Protein AF-0000000066500249 (afdb_homodimer)

Solvent-accessible surface area (backbone atoms only — not comparable to full-atom values): 38571 Å² total; per-residue (Å²): 124,66,64,60,49,50,54,49,50,52,51,33,57,57,61,46,38,62,65,60,53,51,55,51,66,64,20,51,61,60,48,46,35,54,48,48,37,44,56,66,21,20,79,76,29,44,71,27,38,34,38,24,49,62,28,50,68,30,63,66,47,49,48,42,46,74,34,36,26,54,32,29,40,30,29,12,60,25,70,30,30,58,57,17,44,50,35,34,48,71,60,70,38,54,88,36,39,46,69,39,77,37,45,73,90,69,63,76,72,82,64,81,60,76,54,32,45,32,42,37,48,83,45,71,31,49,63,43,59,33,56,46,44,55,54,54,52,49,50,47,43,75,66,27,46,38,97,86,37,44,43,40,54,30,31,36,38,32,34,41,26,43,21,39,48,60,70,58,42,46,66,60,31,54,45,27,54,52,54,96,85,37,57,38,48,83,50,25,61,60,43,59,69,66,50,64,83,66,34,72,45,80,47,51,54,85,28,48,68,48,81,66,40,82,67,46,77,46,46,65,88,71,64,52,67,73,61,60,43,56,40,75,40,70,78,43,73,44,73,34,55,66,87,51,81,75,57,54,31,33,26,37,37,27,23,35,34,38,32,28,66,47,91,73,47,73,35,70,40,61,33,46,55,61,46,73,75,44,93,54,32,21,32,26,47,69,45,98,60,69,42,77,62,54,55,64,39,72,47,49,31,30,44,34,41,29,41,34,91,83,44,61,44,37,65,46,79,45,80,44,60,73,54,79,68,57,62,58,42,75,71,50,86,79,84,72,84,80,76,75,77,62,96,79,52,82,44,73,58,40,47,57,46,54,66,66,71,104,122,68,63,57,48,51,52,48,49,52,51,35,57,58,62,46,38,62,66,61,53,51,54,52,68,65,20,51,61,60,48,46,35,54,49,49,38,45,57,67,20,20,78,75,28,45,71,25,36,34,38,23,48,60,28,50,68,30,64,67,47,49,48,42,46,73,33,36,27,54,32,30,40,30,29,12,59,27,70,30,28,58,57,16,44,51,36,36,48,72,60,70,38,53,88,35,41,46,69,40,76,38,44,74,89,68,62,78,73,81,64,82,61,75,56,31,45,32,42,37,46,83,46,72,31,50,64,44,60,34,57,46,44,55,54,54,51,50,51,48,43,75,65,28,46,39,96,86,37,46,45,40,55,30,31,36,38,34,35,40,26,43,21,37,48,60,69,56,42,44,66,61,30,54,44,28,55,52,52,94,85,38,57,38,48,84,51,24,61,61,43,60,69,65,50,65,83,65,34,72,44,80,49,51,52,86,30,47,68,50,83,67,42,80,68,46,78,45,47,66,88,68,65,51,68,73,60,61,43,56,40,74,40,69,79,44,74,44,72,35,56,67,89,50,81,74,58,55,29,32,27,37,38,25,23,36,36,36,32,27,66,45,90,71,48,73,36,70,40,61,34,45,57,61,46,72,75,44,91,54,31,21,33,25,48,70,46,97,60,69,42,75,64,55,57,64,42,72,47,48,31,30,44,35,41,30,40,34,90,83,44,61,43,38,66,45,78,46,80,41,61,72,53,78,68,57,64,57,42,76,70,51,87,78,83,73,83,81,76,76,77,62,95,79,50,82,44,72,58,41,48,58,46,54,68,66,72,102

Radius of gyration: 31.21 Å; Cα contacts (8 Å, |Δi|>4): 1366; chains: 2; bounding box: 92×85×64 Å

Structure (mmCIF, N/CA/C/O backbone):
data_AF-0000000066500249-model_v1
#
loop_
_entity.id
_entity.type
_entity.pdbx_description
1 polymer 'type I protein arginine methyltransferase'
#
loop_
_atom_site.group_PDB
_atom_site.id
_atom_site.type_symbol
_atom_site.label_atom_id
_atom_site.label_alt_id
_atom_site.label_comp_id
_atom_site.label_asym_id
_atom_site.label_entity_id
_atom_site.label_seq_id
_atom_site.pdbx_PDB_ins_code
_atom_site.Cartn_x
_atom_site.Cartn_y
_atom_site.Cartn_z
_atom_site.occupancy
_atom_site.B_iso_or_equiv
_atom_site.auth_seq_id
_atom_site.auth_comp_id
_atom_site.auth_asym_id
_atom_site.auth_atom_id
_atom_site.pdbx_PDB_model_num
ATOM 1 N N . MET A 1 1 ? -0.968 4.965 33.781 1 34.47 1 MET A N 1
ATOM 2 C CA . MET A 1 1 ? 0.093 5.945 33.594 1 34.47 1 MET A CA 1
ATOM 3 C C . MET A 1 1 ? 1.064 5.488 32.5 1 34.47 1 MET A C 1
ATOM 5 O O . MET A 1 1 ? 1.528 6.301 31.703 1 34.47 1 MET A O 1
ATOM 9 N N . GLU A 1 2 ? 1.358 4.004 32.438 1 48.28 2 GLU A N 1
ATOM 10 C CA . GLU A 1 2 ? 2.396 3.26 31.734 1 48.28 2 GLU A CA 1
ATOM 11 C C . GLU A 1 2 ? 1.996 2.992 30.281 1 48.28 2 GLU A C 1
ATOM 13 O O . GLU A 1 2 ? 2.826 3.09 29.375 1 48.28 2 GLU A O 1
ATOM 18 N N . LEU A 1 3 ? 0.696 2.729 30.125 1 44.94 3 LEU A N 1
ATOM 19 C CA . LEU A 1 3 ? 0.275 2.33 28.781 1 44.94 3 LEU A CA 1
ATOM 20 C C . LEU A 1 3 ? 0.263 3.527 27.844 1 44.94 3 LEU A C 1
ATOM 22 O O . LEU A 1 3 ? 0.673 3.414 26.688 1 44.94 3 LEU A O 1
ATOM 26 N N . ASN A 1 4 ? -0.21 4.711 28.312 1 48.56 4 ASN A N 1
ATOM 27 C CA . ASN A 1 4 ? -0.227 5.93 27.516 1 48.56 4 ASN A CA 1
ATOM 28 C C . ASN A 1 4 ? 1.175 6.316 27.047 1 48.56 4 ASN A C 1
ATOM 30 O O . ASN A 1 4 ? 1.351 6.812 25.938 1 48.56 4 ASN A O 1
ATOM 34 N N . ASN A 1 5 ? 2.07 5.949 27.875 1 57.69 5 ASN A N 1
ATOM 35 C CA . ASN A 1 5 ? 3.453 6.254 27.516 1 57.69 5 ASN A CA 1
ATOM 36 C C . ASN A 1 5 ? 3.951 5.355 26.391 1 57.69 5 ASN A C 1
ATOM 38 O O . ASN A 1 5 ? 4.656 5.812 25.484 1 57.69 5 ASN A O 1
ATOM 42 N N . ILE A 1 6 ? 3.422 4.145 26.469 1 57.5 6 ILE A N 1
ATOM 43 C CA . ILE A 1 6 ? 3.855 3.195 25.453 1 57.5 6 ILE A CA 1
ATOM 44 C C . ILE A 1 6 ? 3.264 3.584 24.094 1 57.5 6 ILE A C 1
ATOM 46 O O . ILE A 1 6 ? 3.965 3.584 23.078 1 57.5 6 ILE A O 1
ATOM 50 N N . VAL A 1 7 ? 2.066 4.047 24.141 1 62.12 7 VAL A N 1
ATOM 51 C CA . VAL A 1 7 ? 1.384 4.453 22.922 1 62.12 7 VAL A CA 1
ATOM 52 C C . VAL A 1 7 ? 2.049 5.703 22.344 1 62.12 7 VAL A C 1
ATOM 54 O O . VAL A 1 7 ? 2.268 5.797 21.141 1 62.12 7 VAL A O 1
ATOM 57 N N . ASP A 1 8 ? 2.359 6.465 23.203 1 70.12 8 ASP A N 1
ATOM 58 C CA . ASP A 1 8 ? 3 7.703 22.781 1 70.12 8 ASP A CA 1
ATOM 59 C C . ASP A 1 8 ? 4.398 7.438 22.219 1 70.12 8 ASP A C 1
ATOM 61 O O . ASP A 1 8 ? 4.797 8.031 21.219 1 70.12 8 ASP A O 1
ATOM 65 N N . ASP A 1 9 ? 5.051 6.523 22.859 1 66 9 ASP A N 1
ATOM 66 C CA . ASP A 1 9 ? 6.395 6.188 22.391 1 66 9 ASP A CA 1
ATOM 67 C C . ASP A 1 9 ? 6.352 5.566 21 1 66 9 ASP A C 1
ATOM 69 O O . ASP A 1 9 ? 7.168 5.902 20.141 1 66 9 ASP A O 1
ATOM 73 N N . GLU A 1 10 ? 5.371 4.746 20.828 1 66.62 10 GLU A N 1
ATOM 74 C CA . GLU A 1 10 ? 5.227 4.105 19.516 1 66.62 10 GLU A CA 1
ATOM 75 C C . GLU A 1 10 ? 4.828 5.117 18.453 1 66.62 10 GLU A C 1
ATOM 77 O O . GLU A 1 10 ? 5.273 5.027 17.312 1 66.62 10 GLU A O 1
ATOM 82 N N . TYR A 1 11 ? 4.074 6.047 18.922 1 71.19 11 TYR A N 1
ATOM 83 C CA . TYR A 1 11 ? 3.658 7.129 18.047 1 71.19 11 TYR A CA 1
ATOM 84 C C . TYR A 1 11 ? 4.859 7.934 17.562 1 71.19 11 TYR A C 1
ATOM 86 O O . TYR A 1 11 ? 5.055 8.109 16.359 1 71.19 11 TYR A O 1
ATOM 94 N N . PHE A 1 12 ? 5.66 8.242 18.391 1 74.69 12 PHE A N 1
ATOM 95 C CA . PHE A 1 12 ? 6.801 9.078 18.016 1 74.69 12 PHE A CA 1
ATOM 96 C C . PHE A 1 12 ? 7.844 8.258 17.266 1 74.69 12 PHE A C 1
ATOM 98 O O . PHE A 1 12 ? 8.5 8.773 16.344 1 74.69 12 PHE A O 1
ATOM 105 N N . LYS A 1 13 ? 7.973 7 17.547 1 71.44 13 LYS A N 1
ATOM 106 C CA . LYS A 1 13 ? 8.875 6.121 16.812 1 71.44 13 LYS A CA 1
ATOM 107 C C . LYS A 1 13 ? 8.438 5.996 15.352 1 71.44 13 LYS A C 1
ATOM 109 O O . LYS A 1 13 ? 9.273 5.969 14.453 1 71.44 13 LYS A O 1
ATOM 114 N N . SER A 1 14 ? 7.168 6.094 15.172 1 73.5 14 SER A N 1
ATOM 115 C CA . SER A 1 14 ? 6.645 5.926 13.82 1 73.5 14 SER A CA 1
ATOM 116 C C . SER A 1 14 ? 6.973 7.133 12.945 1 73.5 14 SER A C 1
ATOM 118 O O . SER A 1 14 ? 7.113 7.008 11.727 1 73.5 14 SER A O 1
ATOM 120 N N . TYR A 1 15 ? 7.172 8.18 13.555 1 78.25 15 TYR A N 1
ATOM 121 C CA . TYR A 1 15 ? 7.406 9.391 12.781 1 78.25 15 TYR A CA 1
ATOM 122 C C . TYR A 1 15 ? 8.891 9.57 12.484 1 78.25 15 TYR A C 1
ATOM 124 O O . TYR A 1 15 ? 9.281 10.5 11.773 1 78.25 15 TYR A O 1
ATOM 132 N N . PHE A 1 16 ? 9.672 8.648 12.961 1 82 16 PHE A N 1
ATOM 133 C CA . PHE A 1 16 ? 11.055 8.633 12.516 1 82 16 PHE A CA 1
ATOM 134 C C . PHE A 1 16 ? 11.18 7.965 11.156 1 82 16 PHE A C 1
ATOM 136 O O . PHE A 1 16 ? 12.211 8.094 10.484 1 82 16 PHE A O 1
ATOM 143 N N . ASN A 1 17 ? 10.109 7.492 10.633 1 85.94 17 ASN A N 1
ATOM 144 C CA . ASN A 1 17 ? 10.086 6.875 9.312 1 85.94 17 ASN A CA 1
ATOM 145 C C . ASN A 1 17 ? 10.172 7.926 8.203 1 85.94 17 ASN A C 1
ATOM 147 O O . ASN A 1 17 ? 9.234 8.703 8.008 1 85.94 17 ASN A O 1
ATOM 151 N N . LEU A 1 18 ? 11.234 7.934 7.453 1 91.31 18 LEU A N 1
ATOM 152 C CA . LEU A 1 18 ? 11.492 8.938 6.43 1 91.31 18 LEU A CA 1
ATOM 153 C C . LEU A 1 18 ? 10.414 8.898 5.348 1 91.31 18 LEU A C 1
ATOM 155 O O . LEU A 1 18 ? 10.078 9.93 4.766 1 91.31 18 LEU A O 1
ATOM 159 N N . ASN A 1 19 ? 9.852 7.711 5.141 1 89 19 ASN A N 1
ATOM 160 C CA . ASN A 1 19 ? 8.812 7.562 4.129 1 89 19 ASN A CA 1
ATOM 161 C C . ASN A 1 19 ? 7.582 8.398 4.465 1 89 19 ASN A C 1
ATOM 163 O O . ASN A 1 19 ? 6.93 8.938 3.572 1 89 19 ASN A O 1
ATOM 167 N N . VAL A 1 20 ? 7.289 8.5 5.723 1 90.94 20 VAL A N 1
ATOM 168 C CA . VAL A 1 20 ? 6.148 9.289 6.16 1 90.94 20 VAL A CA 1
ATOM 169 C C . VAL A 1 20 ? 6.383 10.766 5.824 1 90.94 20 VAL A C 1
ATOM 171 O O . VAL A 1 20 ? 5.492 11.438 5.305 1 90.94 20 VAL A O 1
ATOM 174 N N . HIS A 1 21 ? 7.539 11.25 6.047 1 94.31 21 HIS A N 1
ATOM 175 C CA . HIS A 1 21 ? 7.879 12.641 5.773 1 94.31 21 HIS A CA 1
ATOM 176 C C . HIS A 1 21 ? 7.938 12.906 4.273 1 94.31 21 HIS A C 1
ATOM 178 O O . HIS A 1 21 ? 7.547 13.984 3.812 1 94.31 21 HIS A O 1
ATOM 184 N N . GLU A 1 22 ? 8.461 11.938 3.541 1 95.12 22 GLU A N 1
ATOM 185 C CA . GLU A 1 22 ? 8.461 12.055 2.086 1 95.12 22 GLU A CA 1
ATOM 186 C C . GLU A 1 22 ? 7.051 12.234 1.542 1 95.12 22 GLU A C 1
ATOM 188 O O . GLU A 1 22 ? 6.805 13.125 0.721 1 95.12 22 GLU A O 1
ATOM 193 N N . VAL A 1 23 ? 6.137 11.438 2.037 1 93.94 23 VAL A N 1
ATOM 194 C CA . VAL A 1 23 ? 4.742 11.5 1.606 1 93.94 23 VAL A CA 1
ATOM 195 C C . VAL A 1 23 ? 4.172 12.883 1.918 1 93.94 23 VAL A C 1
ATOM 197 O O . VAL A 1 23 ? 3.531 13.508 1.065 1 93.94 23 VAL A O 1
ATOM 200 N N . MET A 1 24 ? 4.473 13.375 3.043 1 95.75 24 MET A N 1
ATOM 201 C CA . MET A 1 24 ? 3.92 14.664 3.465 1 95.75 24 MET A CA 1
ATOM 202 C C . MET A 1 24 ? 4.539 15.805 2.674 1 95.75 24 MET A C 1
ATOM 204 O O . MET A 1 24 ? 3.836 16.734 2.252 1 95.75 24 MET A O 1
ATOM 208 N N . LEU A 1 25 ? 5.82 15.789 2.463 1 97.62 25 LEU A N 1
ATOM 209 C CA . LEU A 1 25 ? 6.52 16.859 1.754 1 97.62 25 LEU A CA 1
ATOM 210 C C . LEU A 1 25 ? 6.121 16.875 0.282 1 97.62 25 LEU A C 1
ATOM 212 O O . LEU A 1 25 ? 6.098 17.938 -0.341 1 97.62 25 LEU A O 1
ATOM 216 N N . LYS A 1 26 ? 5.727 15.719 -0.258 1 97.12 26 LYS A N 1
ATOM 217 C CA . LYS A 1 26 ? 5.332 15.641 -1.662 1 97.12 26 LYS A CA 1
ATOM 218 C C . LYS A 1 26 ? 3.863 16.016 -1.844 1 97.12 26 LYS A C 1
ATOM 220 O O . LYS A 1 26 ? 3.404 16.219 -2.969 1 97.12 26 LYS A O 1
ATOM 225 N N . ASP A 1 27 ? 3.135 16.078 -0.753 1 97.75 27 ASP A N 1
ATOM 226 C CA . ASP A 1 27 ? 1.762 16.578 -0.777 1 97.75 27 ASP A CA 1
ATOM 227 C C . ASP A 1 27 ? 1.727 18.078 -1.034 1 97.75 27 ASP A C 1
ATOM 229 O O . ASP A 1 27 ? 1.667 18.875 -0.093 1 97.75 27 ASP A O 1
ATOM 233 N N . LYS A 1 28 ? 1.653 18.422 -2.305 1 97.94 28 LYS A N 1
ATOM 234 C CA . LYS A 1 28 ? 1.829 19.812 -2.721 1 97.94 28 LYS A CA 1
ATOM 235 C C . LYS A 1 28 ? 0.701 20.688 -2.188 1 97.94 28 LYS A C 1
ATOM 237 O O . LYS A 1 28 ? 0.951 21.766 -1.659 1 97.94 28 LYS A O 1
ATOM 242 N N . PRO A 1 29 ? -0.551 20.25 -2.309 1 98.38 29 PRO A N 1
ATOM 243 C CA . PRO A 1 29 ? -1.604 21.109 -1.763 1 98.38 29 PRO A CA 1
ATOM 244 C C . PRO A 1 29 ? -1.379 21.453 -0.292 1 98.38 29 PRO A C 1
ATOM 246 O O . PRO A 1 29 ? -1.58 22.609 0.114 1 98.38 29 PRO A O 1
ATOM 249 N N . ARG A 1 30 ? -0.956 20.5 0.446 1 98.25 30 ARG A N 1
ATOM 250 C CA . ARG A 1 30 ? -0.699 20.703 1.869 1 98.25 30 ARG A CA 1
ATOM 251 C C . ARG A 1 30 ? 0.463 21.672 2.088 1 98.25 30 ARG A C 1
ATOM 253 O O . ARG A 1 30 ? 0.306 22.703 2.746 1 98.25 30 ARG A O 1
ATOM 260 N N . THR A 1 31 ? 1.632 21.359 1.546 1 98.5 31 THR A N 1
ATOM 261 C CA . THR A 1 31 ? 2.855 22.094 1.845 1 98.5 31 THR A CA 1
ATOM 262 C C . THR A 1 31 ? 2.793 23.5 1.274 1 98.5 31 THR A C 1
ATOM 264 O O . THR A 1 31 ? 3.211 24.453 1.929 1 98.5 31 THR A O 1
ATOM 267 N N . LEU A 1 32 ? 2.188 23.625 0.144 1 98.62 32 LEU A N 1
ATOM 268 C CA . LEU A 1 32 ? 2.1 24.938 -0.484 1 98.62 32 LEU A CA 1
ATOM 269 C C . LEU A 1 32 ? 1.096 25.828 0.248 1 98.62 32 LEU A C 1
ATOM 271 O O . LEU A 1 32 ? 1.247 27.047 0.278 1 98.62 32 LEU A O 1
ATOM 275 N N . ALA A 1 33 ? 0.082 25.234 0.813 1 98.81 33 ALA A N 1
ATOM 276 C CA . ALA A 1 33 ? -0.836 26.047 1.605 1 98.81 33 ALA A CA 1
ATOM 277 C C . ALA A 1 33 ? -0.109 26.719 2.762 1 98.81 33 ALA A C 1
ATOM 279 O O . ALA A 1 33 ? -0.296 27.922 3.006 1 98.81 33 ALA A O 1
ATOM 280 N N . TYR A 1 34 ? 0.725 26 3.459 1 98.81 34 TYR A N 1
ATOM 281 C CA . TYR A 1 34 ? 1.523 26.562 4.535 1 98.81 34 TYR A CA 1
ATOM 282 C C . TYR A 1 34 ? 2.484 27.625 3.998 1 98.81 34 TYR A C 1
ATOM 284 O O . TYR A 1 34 ? 2.561 28.734 4.535 1 98.81 34 TYR A O 1
ATOM 292 N N . LYS A 1 35 ? 3.211 27.219 2.959 1 98.88 35 LYS A N 1
ATOM 293 C CA . LYS A 1 35 ? 4.18 28.141 2.365 1 98.88 35 LYS A CA 1
ATOM 294 C C . LYS A 1 35 ? 3.512 29.438 1.936 1 98.88 35 LYS A C 1
ATOM 296 O O . LYS A 1 35 ? 3.984 30.531 2.275 1 98.88 35 LYS A O 1
ATOM 301 N N . ASN A 1 36 ? 2.422 29.297 1.212 1 98.81 36 ASN A N 1
ATOM 302 C CA . ASN A 1 36 ? 1.714 30.469 0.694 1 98.81 36 ASN A CA 1
ATOM 303 C C . ASN A 1 36 ? 1.14 31.328 1.821 1 98.81 36 ASN A C 1
ATOM 305 O O . ASN A 1 36 ? 1.156 32.562 1.746 1 98.81 36 ASN A O 1
ATOM 309 N N . ALA A 1 37 ? 0.613 30.688 2.822 1 98.88 37 ALA A N 1
ATOM 310 C CA . ALA A 1 37 ? 0.065 31.422 3.957 1 98.88 37 ALA A CA 1
ATOM 311 C C . ALA A 1 37 ? 1.145 32.25 4.645 1 98.88 37 ALA A C 1
ATOM 313 O O . ALA A 1 37 ? 0.923 33.438 4.969 1 98.88 37 ALA A O 1
ATOM 314 N N . ILE A 1 38 ? 2.279 31.672 4.832 1 98.88 38 ILE A N 1
ATOM 315 C CA . ILE A 1 38 ? 3.387 32.344 5.508 1 98.88 38 ILE A CA 1
ATOM 316 C C . ILE A 1 38 ? 3.926 33.469 4.629 1 98.88 38 ILE A C 1
ATOM 318 O O . ILE A 1 38 ? 4.137 34.562 5.098 1 98.88 38 ILE A O 1
ATOM 322 N N . GLU A 1 39 ? 4.059 33.188 3.357 1 98.69 39 GLU A N 1
ATOM 323 C CA . GLU A 1 39 ? 4.605 34.188 2.436 1 98.69 39 GLU A CA 1
ATOM 324 C C . GLU A 1 39 ? 3.641 35.344 2.252 1 98.69 39 GLU A C 1
ATOM 326 O O . GLU A 1 39 ? 4.055 36.531 2.279 1 98.69 39 GLU A O 1
ATOM 331 N N . LEU A 1 40 ? 2.412 35.031 2.037 1 98.69 40 LEU A N 1
ATOM 332 C CA . LEU A 1 40 ? 1.404 36.062 1.87 1 98.69 40 LEU A CA 1
ATOM 333 C C . LEU A 1 40 ? 1.359 37 3.09 1 98.69 40 LEU A C 1
ATOM 335 O O . LEU A 1 40 ? 1.192 38.188 2.955 1 98.69 40 LEU A O 1
ATOM 339 N N . ASN A 1 41 ? 1.535 36.406 4.25 1 98.81 41 ASN A N 1
ATOM 340 C CA . ASN A 1 41 ? 1.429 37.125 5.5 1 98.81 41 ASN A CA 1
ATOM 341 C C . ASN A 1 41 ? 2.793 37.344 6.156 1 98.81 41 ASN A C 1
ATOM 343 O O . ASN A 1 41 ? 2.916 37.25 7.379 1 98.81 41 ASN A O 1
ATOM 347 N N . SER A 1 42 ? 3.789 37.5 5.352 1 98.62 42 SER A N 1
ATOM 348 C CA . SER A 1 42 ? 5.156 37.594 5.852 1 98.62 42 SER A CA 1
ATOM 349 C C . SER A 1 42 ? 5.273 38.75 6.871 1 98.62 42 SER A C 1
ATOM 351 O O . SER A 1 42 ? 6.102 38.656 7.785 1 98.62 42 SER A O 1
ATOM 353 N N . ILE A 1 43 ? 4.445 39.75 6.844 1 98.5 43 ILE A N 1
ATOM 354 C CA . ILE A 1 43 ? 4.461 40.875 7.77 1 98.5 43 ILE A CA 1
ATOM 355 C C . ILE A 1 43 ? 4.191 40.375 9.188 1 98.5 43 ILE A C 1
ATOM 357 O O . ILE A 1 43 ? 4.688 40.969 10.156 1 98.5 43 ILE A O 1
ATOM 361 N N . ASP A 1 44 ? 3.422 39.312 9.297 1 98.56 44 ASP A N 1
ATOM 362 C CA . ASP A 1 44 ? 3.102 38.75 10.602 1 98.56 44 ASP A CA 1
ATOM 363 C C . ASP A 1 44 ? 4.305 38.031 11.195 1 98.56 44 ASP A C 1
ATOM 365 O O . ASP A 1 44 ? 4.352 37.75 12.398 1 98.56 44 ASP A O 1
ATOM 369 N N . PHE A 1 45 ? 5.281 37.688 10.344 1 98.62 45 PHE A N 1
ATOM 370 C CA . PHE A 1 45 ? 6.414 36.875 10.758 1 98.62 45 PHE A CA 1
ATOM 371 C C . PHE A 1 45 ? 7.66 37.719 10.953 1 98.62 45 PHE A C 1
ATOM 373 O O . PHE A 1 45 ? 8.555 37.344 11.727 1 98.62 45 PHE A O 1
ATOM 380 N N . GLN A 1 46 ? 7.707 38.844 10.25 1 98.62 46 GLN A N 1
ATOM 381 C CA . GLN A 1 46 ? 8.883 39.688 10.289 1 98.62 46 GLN A CA 1
ATOM 382 C C . GLN A 1 46 ? 9.219 40.094 11.727 1 98.62 46 GLN A C 1
ATOM 384 O O . GLN A 1 46 ? 8.391 40.688 12.414 1 98.62 46 GLN A O 1
ATOM 389 N N . ASP A 1 47 ? 10.391 39.75 12.156 1 98.5 47 ASP A N 1
ATOM 390 C CA . ASP A 1 47 ? 10.953 40.094 13.453 1 98.5 47 ASP A CA 1
ATOM 391 C C . ASP A 1 47 ? 10.117 39.5 14.594 1 98.5 47 ASP A C 1
ATOM 393 O O . ASP A 1 47 ? 10.047 40.062 15.68 1 98.5 47 ASP A O 1
ATOM 397 N N . LYS A 1 48 ? 9.438 38.406 14.375 1 98.56 48 LYS A N 1
ATOM 398 C CA . LYS A 1 48 ? 8.57 37.781 15.367 1 98.56 48 LYS A CA 1
ATOM 399 C C . LYS A 1 48 ? 9.148 36.438 15.828 1 98.56 48 LYS A C 1
ATOM 401 O O . LYS A 1 48 ? 10.109 35.938 15.242 1 98.56 48 LYS A O 1
ATOM 406 N N . VAL A 1 49 ? 8.594 35.969 16.922 1 98.75 49 VAL A N 1
ATOM 407 C CA . VAL A 1 49 ? 9 34.688 17.484 1 98.75 49 VAL A CA 1
ATOM 408 C C . VAL A 1 49 ? 7.926 33.625 17.188 1 98.75 49 VAL A C 1
ATOM 410 O O . VAL A 1 49 ? 6.738 33.875 17.422 1 98.75 49 VAL A O 1
ATOM 413 N N . VAL A 1 50 ? 8.406 32.469 16.609 1 98.88 50 VAL A N 1
ATOM 414 C CA . VAL A 1 50 ? 7.5 31.422 16.141 1 98.88 50 VAL A CA 1
ATOM 415 C C . VAL A 1 50 ? 7.816 30.094 16.844 1 98.88 50 VAL A C 1
ATOM 417 O O . VAL A 1 50 ? 8.984 29.766 17.047 1 98.88 50 VAL A O 1
ATOM 420 N N . ILE A 1 51 ? 6.75 29.391 17.281 1 98.81 51 ILE A N 1
ATOM 421 C CA . ILE A 1 51 ? 6.914 27.984 17.672 1 98.81 51 ILE A CA 1
ATOM 422 C C . ILE A 1 51 ? 6.336 27.078 16.578 1 98.81 51 ILE A C 1
ATOM 424 O O . ILE A 1 51 ? 5.199 27.281 16.141 1 98.81 51 ILE A O 1
ATOM 428 N N . ASP A 1 52 ? 7.113 26.188 16.062 1 98.81 52 ASP A N 1
ATOM 429 C CA . ASP A 1 52 ? 6.707 25.109 15.164 1 98.81 52 ASP A CA 1
ATOM 430 C C . ASP A 1 52 ? 6.543 23.797 15.93 1 98.81 52 ASP A C 1
ATOM 432 O O . ASP A 1 52 ? 7.531 23.125 16.219 1 98.81 52 ASP A O 1
ATOM 436 N N . VAL A 1 53 ? 5.273 23.422 16.234 1 98.31 53 VAL A N 1
ATOM 437 C CA . VAL A 1 53 ? 4.992 22.234 17.031 1 98.31 53 VAL A CA 1
ATOM 438 C C . VAL A 1 53 ? 4.965 21 16.125 1 98.31 53 VAL A C 1
ATOM 440 O O . VAL A 1 53 ? 4.168 20.938 15.195 1 98.31 53 VAL A O 1
ATOM 443 N N . GLY A 1 54 ? 5.793 19.969 16.453 1 96.94 54 GLY A N 1
ATOM 444 C CA . GLY A 1 54 ? 5.938 18.828 15.562 1 96.94 54 GLY A CA 1
ATOM 445 C C . GLY A 1 54 ? 6.594 19.188 14.242 1 96.94 54 GLY A C 1
ATOM 446 O O . GLY A 1 54 ? 6.012 18.984 13.18 1 96.94 54 GLY A O 1
ATOM 447 N N . SER A 1 55 ? 7.828 19.578 14.328 1 98 55 SER A N 1
ATOM 448 C CA . SER A 1 55 ? 8.461 20.266 13.195 1 98 55 SER A CA 1
ATOM 449 C C . SER A 1 55 ? 8.906 19.266 12.133 1 98 55 SER A C 1
ATOM 451 O O . SER A 1 55 ? 9.148 19.641 10.984 1 98 55 SER A O 1
ATOM 453 N N . GLY A 1 56 ? 9.031 17.984 12.523 1 96.81 56 GLY A N 1
ATOM 454 C CA . GLY A 1 56 ? 9.5 17 11.57 1 96.81 56 GLY A CA 1
ATOM 455 C C . GLY A 1 56 ? 10.844 17.359 10.953 1 96.81 56 GLY A C 1
ATOM 456 O O . GLY A 1 56 ? 11.82 17.562 11.672 1 96.81 56 GLY A O 1
ATOM 457 N N . THR A 1 57 ? 10.852 17.562 9.664 1 97.81 57 THR A N 1
ATOM 458 C CA . THR A 1 57 ? 12.086 17.906 8.953 1 97.81 57 THR A CA 1
ATOM 459 C C . THR A 1 57 ? 12.398 19.391 9.094 1 97.81 57 THR A C 1
ATOM 461 O O . THR A 1 57 ? 13.484 19.844 8.719 1 97.81 57 THR A O 1
ATOM 464 N N . GLY A 1 58 ? 11.461 20.156 9.539 1 98.56 58 GLY A N 1
ATOM 465 C CA . GLY A 1 58 ? 11.688 21.578 9.789 1 98.56 58 GLY A CA 1
ATOM 466 C C . GLY A 1 58 ? 11.25 22.469 8.641 1 98.56 58 GLY A C 1
ATOM 467 O O . GLY A 1 58 ? 11.562 23.656 8.617 1 98.56 58 GLY A O 1
ATOM 468 N N . ILE A 1 59 ? 10.461 21.953 7.688 1 98.75 59 ILE A N 1
ATOM 469 C CA . ILE A 1 59 ? 10.117 22.688 6.48 1 98.75 59 ILE A CA 1
ATOM 470 C C . ILE A 1 59 ? 9.305 23.938 6.848 1 98.75 59 ILE A C 1
ATOM 472 O O . ILE A 1 59 ? 9.547 25.016 6.32 1 98.75 59 ILE A O 1
ATOM 476 N N . LEU A 1 60 ? 8.383 23.844 7.754 1 98.88 60 LEU A N 1
ATOM 477 C CA . LEU A 1 60 ? 7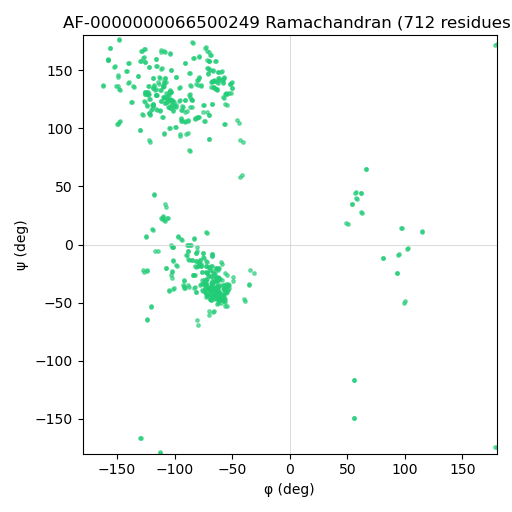.582 25 8.141 1 98.88 60 LEU A CA 1
ATOM 478 C C . LEU A 1 60 ? 8.43 26.016 8.891 1 98.88 60 LEU A C 1
ATOM 480 O O . LEU A 1 60 ? 8.25 27.234 8.711 1 98.88 60 LEU A O 1
ATOM 484 N N . SER A 1 61 ? 9.32 25.531 9.773 1 98.94 61 SER A N 1
ATOM 485 C CA . SER A 1 61 ? 10.266 26.406 10.453 1 98.94 61 SER A CA 1
ATOM 486 C C . SER A 1 61 ? 11.094 27.203 9.453 1 98.94 61 SER A C 1
ATOM 488 O O . SER A 1 61 ? 11.297 28.406 9.633 1 98.94 61 SER A O 1
ATOM 490 N N . MET A 1 62 ? 11.484 26.531 8.422 1 98.88 62 MET A N 1
ATOM 491 C CA . MET A 1 62 ? 12.32 27.188 7.418 1 98.88 62 MET A CA 1
ATOM 492 C C . MET A 1 62 ? 11.516 28.188 6.613 1 98.88 62 MET A C 1
ATOM 494 O O . MET A 1 62 ? 12.023 29.25 6.246 1 98.88 62 MET A O 1
ATOM 498 N N . PHE A 1 63 ? 10.227 27.875 6.309 1 98.94 63 PHE A N 1
ATOM 499 C CA . PHE A 1 63 ? 9.352 28.859 5.684 1 98.94 63 PHE A CA 1
ATOM 500 C C . PHE A 1 63 ? 9.242 30.109 6.551 1 98.94 63 PHE A C 1
ATOM 502 O O . PHE A 1 63 ? 9.328 31.234 6.047 1 98.94 63 PHE A O 1
ATOM 509 N N . ALA A 1 64 ? 9.07 29.938 7.852 1 98.94 64 ALA A N 1
ATOM 510 C CA . ALA A 1 64 ? 8.93 31.047 8.781 1 98.94 64 ALA A CA 1
ATOM 511 C C . ALA A 1 64 ? 10.203 31.891 8.828 1 98.94 64 ALA A C 1
ATOM 513 O O . ALA A 1 64 ? 10.141 33.125 8.82 1 98.94 64 ALA A O 1
ATOM 514 N N . ALA A 1 65 ? 11.328 31.203 8.883 1 98.88 65 ALA A N 1
ATOM 515 C CA . ALA A 1 65 ? 12.609 31.891 8.891 1 98.88 65 ALA A CA 1
ATOM 516 C C . ALA A 1 65 ? 12.789 32.719 7.625 1 98.88 65 ALA A C 1
ATOM 518 O O . ALA A 1 65 ? 13.18 33.906 7.695 1 98.88 65 ALA A O 1
ATOM 519 N N . LYS A 1 66 ? 12.492 32.125 6.5 1 98.44 66 LYS A N 1
ATOM 520 C CA . LYS A 1 66 ? 12.609 32.812 5.223 1 98.44 66 LYS A CA 1
ATOM 521 C C . LYS A 1 66 ? 11.68 34.031 5.164 1 98.44 66 LYS A C 1
ATOM 523 O O . LYS A 1 66 ? 12 35.031 4.52 1 98.44 66 LYS A O 1
ATOM 528 N N . ALA A 1 67 ? 10.594 33.969 5.879 1 98.62 67 ALA A N 1
ATOM 529 C CA . ALA A 1 67 ? 9.609 35.062 5.883 1 98.62 67 ALA A CA 1
ATOM 530 C C . ALA A 1 67 ? 10.031 36.188 6.816 1 98.62 67 ALA A C 1
ATOM 532 O O . ALA A 1 67 ? 9.367 37.219 6.898 1 98.62 67 ALA A O 1
ATOM 533 N N . GLY A 1 68 ? 11.117 35.969 7.582 1 98.62 68 GLY A N 1
ATOM 534 C CA . GLY A 1 68 ? 11.672 37.094 8.336 1 98.62 68 GLY A CA 1
ATOM 535 C C . GLY A 1 68 ? 11.57 36.906 9.836 1 98.62 68 GLY A C 1
ATOM 536 O O . GLY A 1 68 ? 11.828 37.844 10.594 1 98.62 68 GLY A O 1
ATOM 537 N N . ALA A 1 69 ? 11.227 35.75 10.297 1 98.81 69 ALA A N 1
ATOM 538 C CA . ALA A 1 69 ? 11.141 35.531 11.734 1 98.81 69 ALA A CA 1
ATOM 539 C C . ALA A 1 69 ? 12.461 35.812 12.43 1 98.81 69 ALA A C 1
ATOM 541 O O . ALA A 1 69 ? 13.531 35.531 11.898 1 98.81 69 ALA A O 1
ATOM 542 N N . LYS A 1 70 ? 12.367 36.375 13.609 1 98.44 70 LYS A N 1
ATOM 543 C CA . LYS A 1 70 ? 13.539 36.656 14.438 1 98.44 70 LYS A CA 1
ATOM 544 C C . LYS A 1 70 ? 14.055 35.375 15.078 1 98.44 70 LYS A C 1
ATOM 546 O O . LYS A 1 70 ? 15.266 35.188 15.203 1 98.44 70 LYS A O 1
ATOM 551 N N . ARG A 1 71 ? 13.125 34.594 15.469 1 98.69 71 ARG A N 1
ATOM 552 C CA . ARG A 1 71 ? 13.43 33.344 16.125 1 98.69 71 ARG A CA 1
ATOM 553 C C . ARG A 1 71 ? 12.336 32.312 15.859 1 98.69 71 ARG A C 1
ATOM 555 O O . ARG A 1 71 ? 11.148 32.625 15.883 1 98.69 71 ARG A O 1
ATOM 562 N N . VAL A 1 72 ? 12.789 31.062 15.562 1 98.88 72 VAL A N 1
ATOM 563 C CA . VAL A 1 72 ? 11.867 29.938 15.406 1 98.88 72 VAL A CA 1
ATOM 564 C C . VAL A 1 72 ? 12.297 28.797 16.312 1 98.88 72 VAL A C 1
ATOM 566 O O . VAL A 1 72 ? 13.453 28.359 16.281 1 98.88 72 VAL A O 1
ATOM 569 N N . TYR A 1 73 ? 11.406 28.344 17.188 1 98.88 73 TYR A N 1
ATOM 570 C CA . TYR A 1 73 ? 11.609 27.125 17.953 1 98.88 73 TYR A CA 1
ATOM 571 C C . TYR A 1 73 ? 10.953 25.938 17.266 1 98.88 73 TYR A C 1
ATOM 573 O O . TYR A 1 73 ? 9.727 25.828 17.234 1 98.88 73 TYR A O 1
ATOM 581 N N . ALA A 1 74 ? 11.797 25.062 16.719 1 98.81 74 ALA A N 1
ATOM 582 C CA . ALA A 1 74 ? 11.312 23.844 16.078 1 98.81 74 ALA A CA 1
ATOM 583 C C . ALA A 1 74 ? 11.258 22.688 17.094 1 98.81 74 ALA A C 1
ATOM 585 O O . ALA A 1 74 ? 12.289 22.094 17.391 1 98.81 74 ALA A O 1
ATOM 586 N N . ILE A 1 75 ? 10.055 22.344 17.516 1 98.25 75 ILE A N 1
ATOM 587 C CA . ILE A 1 75 ? 9.883 21.312 18.547 1 98.25 75 ILE A CA 1
ATOM 588 C C . ILE A 1 75 ? 9.531 19.984 17.891 1 98.25 75 ILE A C 1
ATOM 590 O O . ILE A 1 75 ? 8.523 19.875 17.188 1 98.25 75 ILE A O 1
ATOM 594 N N . GLU A 1 76 ? 10.344 19 18.094 1 96.75 76 GLU A N 1
ATOM 595 C CA . GLU A 1 76 ? 10.133 17.672 17.516 1 96.75 76 GLU A CA 1
ATOM 596 C C . GLU A 1 76 ? 10.438 16.578 18.531 1 96.75 76 GLU A C 1
ATOM 598 O O . GLU A 1 76 ? 11.555 16.484 19.031 1 96.75 76 GLU A O 1
ATOM 603 N N . GLY A 1 77 ? 9.406 15.75 18.75 1 93.88 77 GLY A N 1
ATOM 604 C CA . GLY A 1 77 ? 9.547 14.719 19.766 1 93.88 77 GLY A CA 1
ATOM 605 C C . GLY A 1 77 ? 10.242 13.469 19.25 1 93.88 77 GLY A C 1
ATOM 606 O O . GLY A 1 77 ? 10.805 12.695 20.031 1 93.88 77 GLY A O 1
ATOM 607 N N . SER A 1 78 ? 10.18 13.18 17.984 1 91.62 78 SER A N 1
ATOM 608 C CA . SER A 1 78 ? 10.766 11.977 17.406 1 91.62 78 SER A CA 1
ATOM 609 C C . SER A 1 78 ? 12.242 12.172 17.094 1 91.62 78 SER A C 1
ATOM 611 O O . SER A 1 78 ? 12.758 13.297 17.172 1 91.62 78 SER A O 1
ATOM 613 N N . LEU A 1 79 ? 12.883 11.133 16.703 1 93.31 79 LEU A N 1
ATOM 614 C CA . LEU A 1 79 ? 14.297 11.172 16.344 1 93.31 79 LEU A CA 1
ATOM 615 C C . LEU A 1 79 ? 14.516 11.984 15.078 1 93.31 79 LEU A C 1
ATOM 617 O O . LEU A 1 79 ? 15.656 12.336 14.758 1 93.31 79 LEU A O 1
ATOM 621 N N . MET A 1 80 ? 13.469 12.359 14.445 1 95.31 80 MET A N 1
ATOM 622 C CA . MET A 1 80 ? 13.578 13.211 13.266 1 95.31 80 MET A CA 1
ATOM 623 C C . MET A 1 80 ? 14.211 14.555 13.617 1 95.31 80 MET A C 1
ATOM 625 O O . MET A 1 80 ? 14.734 15.25 12.742 1 95.31 80 MET A O 1
ATOM 629 N N . ALA A 1 81 ? 14.188 14.922 14.867 1 97.25 81 ALA A N 1
ATOM 630 C CA . ALA A 1 81 ? 14.805 16.156 15.344 1 97.25 81 ALA A CA 1
ATOM 631 C C . ALA A 1 81 ? 16.281 16.219 14.953 1 97.25 81 ALA A C 1
ATOM 633 O O . ALA A 1 81 ? 16.797 17.312 14.672 1 97.25 81 ALA A O 1
ATOM 634 N N . GLY A 1 82 ? 16.922 15.062 14.938 1 97.06 82 GLY A N 1
ATOM 635 C CA . GLY A 1 82 ? 18.312 15.016 14.5 1 97.06 82 GLY A CA 1
ATOM 636 C C . GLY A 1 82 ? 18.5 15.461 13.062 1 97.06 82 GLY A C 1
ATOM 637 O O . GLY A 1 82 ? 19.344 16.312 12.781 1 97.06 82 GLY A O 1
ATOM 638 N N . TYR A 1 83 ? 17.703 14.93 12.188 1 97 83 TYR A N 1
ATOM 639 C CA . TYR A 1 83 ? 17.766 15.344 10.789 1 97 83 TYR A CA 1
ATOM 640 C C . TYR A 1 83 ? 17.344 16.797 10.641 1 97 83 TYR A C 1
ATOM 642 O O . TYR A 1 83 ? 17.938 17.547 9.844 1 97 83 TYR A O 1
ATOM 650 N N . CYS A 1 84 ? 16.359 17.203 11.414 1 98.19 84 CYS A N 1
ATOM 651 C CA . CYS A 1 84 ? 15.93 18.594 11.383 1 98.19 84 CYS A CA 1
ATOM 652 C C . CYS A 1 84 ? 17.078 19.547 11.688 1 98.19 84 CYS A C 1
ATOM 654 O O . CYS A 1 84 ? 17.297 20.516 10.961 1 98.19 84 CYS A O 1
ATOM 656 N N . SER A 1 85 ? 17.797 19.219 12.719 1 98.5 85 SER A N 1
ATOM 657 C CA . SER A 1 85 ? 18.938 20.031 13.109 1 98.5 85 SER A CA 1
ATOM 658 C C . SER A 1 85 ? 19.969 20.094 11.984 1 98.5 85 SER A C 1
ATOM 660 O O . SER A 1 85 ? 20.469 21.188 11.664 1 98.5 85 SER A O 1
ATOM 662 N N . GLN A 1 86 ? 20.266 18.984 11.383 1 98.31 86 GLN A N 1
ATOM 663 C CA . GLN A 1 86 ? 21.234 18.938 10.297 1 98.31 86 GLN A CA 1
ATOM 664 C C . GLN A 1 86 ? 20.766 19.734 9.094 1 98.31 86 GLN A C 1
ATOM 666 O O . GLN A 1 86 ? 21.547 20.453 8.469 1 98.31 86 GLN A O 1
ATOM 671 N N . LEU A 1 87 ? 19.516 19.641 8.812 1 98.69 87 LEU A N 1
ATOM 672 C CA . LEU A 1 87 ? 18.953 20.359 7.676 1 98.69 87 LEU A CA 1
ATOM 673 C C . LEU A 1 87 ? 18.984 21.859 7.895 1 98.69 87 LEU A C 1
ATOM 675 O O . LEU A 1 87 ? 19.328 22.609 6.984 1 98.69 87 LEU A O 1
ATOM 679 N N . VAL A 1 88 ? 18.609 22.266 9.078 1 98.75 88 VAL A N 1
ATOM 680 C CA . VAL A 1 88 ? 18.641 23.672 9.438 1 98.75 88 VAL A CA 1
ATOM 681 C C . VAL A 1 88 ? 20.047 24.219 9.281 1 98.75 88 VAL A C 1
ATOM 683 O O . VAL A 1 88 ? 20.25 25.281 8.68 1 98.75 88 VAL A O 1
ATOM 686 N N . GLN A 1 89 ? 21 23.469 9.75 1 98.5 89 GLN A N 1
ATOM 687 C CA . GLN A 1 89 ? 22.406 23.875 9.641 1 98.5 89 GLN A CA 1
ATOM 688 C C . GLN A 1 89 ? 22.844 23.906 8.18 1 98.5 89 GLN A C 1
ATOM 690 O O . GLN A 1 89 ? 23.5 24.844 7.746 1 98.5 89 GLN A O 1
ATOM 695 N N . HIS A 1 90 ? 22.453 22.891 7.488 1 97.88 90 HIS A N 1
ATOM 696 C CA . HIS A 1 90 ? 22.844 22.75 6.09 1 97.88 90 HIS A CA 1
ATOM 697 C C . HIS A 1 90 ? 22.297 23.906 5.254 1 97.88 90 HIS A C 1
ATOM 699 O O . HIS A 1 90 ? 22.922 24.312 4.266 1 97.88 90 HIS A O 1
ATOM 705 N N . ASN A 1 91 ? 21.188 24.469 5.637 1 98.69 91 ASN A N 1
ATOM 706 C CA . ASN A 1 91 ? 20.578 25.594 4.922 1 98.69 91 ASN A CA 1
ATOM 707 C C . ASN A 1 91 ? 20.953 26.922 5.551 1 98.69 91 ASN A C 1
ATOM 709 O O . ASN A 1 91 ? 20.375 27.953 5.203 1 98.69 91 ASN A O 1
ATOM 713 N N . LYS A 1 92 ? 21.859 26.906 6.535 1 98.44 92 LYS A N 1
ATOM 714 C CA . LYS A 1 92 ? 22.422 28.094 7.172 1 98.44 92 LYS A CA 1
ATOM 715 C C . LYS A 1 92 ? 21.344 28.922 7.871 1 98.44 92 LYS A C 1
ATOM 717 O O . LYS A 1 92 ? 21.297 30.141 7.734 1 98.44 92 LYS A O 1
ATOM 722 N N . LEU A 1 93 ? 20.469 28.219 8.586 1 98.75 93 LEU A N 1
ATOM 723 C CA . LEU A 1 93 ? 19.375 28.891 9.273 1 98.75 93 LEU A CA 1
ATOM 724 C C . LEU A 1 93 ? 19.453 28.656 10.781 1 98.75 93 LEU A C 1
ATOM 726 O O . LEU A 1 93 ? 18.516 28.984 11.508 1 98.75 93 LEU A O 1
ATOM 730 N N . ASP A 1 94 ? 20.578 28.156 11.203 1 98.12 94 ASP A N 1
ATOM 731 C CA . ASP A 1 94 ? 20.719 27.75 12.594 1 98.12 94 ASP A CA 1
ATOM 732 C C . ASP A 1 94 ? 20.812 28.969 13.516 1 98.12 94 ASP A C 1
ATOM 734 O O . ASP A 1 94 ? 20.656 28.844 14.734 1 98.12 94 ASP A O 1
ATOM 738 N N . SER A 1 95 ? 21.047 30.156 13 1 98.31 95 SER A N 1
ATOM 739 C CA . SER A 1 95 ? 21.031 31.359 13.812 1 98.31 95 SER A CA 1
ATOM 740 C C . SER A 1 95 ? 19.594 31.781 14.141 1 98.31 95 SER A C 1
ATOM 742 O O . SER A 1 95 ? 19.375 32.469 15.133 1 98.31 95 SER A O 1
ATOM 744 N N . ILE A 1 96 ? 18.656 31.406 13.383 1 98.69 96 ILE A N 1
ATOM 745 C CA . ILE A 1 96 ? 17.266 31.828 13.523 1 98.69 96 ILE A CA 1
ATOM 746 C C . ILE A 1 96 ? 16.438 30.688 14.117 1 98.69 96 ILE A C 1
ATOM 748 O O . ILE A 1 96 ? 15.562 30.922 14.945 1 98.69 96 ILE A O 1
ATOM 752 N N . ILE A 1 97 ? 16.703 29.406 13.688 1 98.88 97 ILE A N 1
ATOM 753 C CA . ILE A 1 97 ? 15.906 28.266 14.078 1 98.88 97 ILE A CA 1
ATOM 754 C C . ILE A 1 97 ? 16.641 27.469 15.164 1 98.88 97 ILE A C 1
ATOM 756 O O . ILE A 1 97 ? 17.75 27 14.945 1 98.88 97 ILE A O 1
ATOM 760 N N . LYS A 1 98 ? 16.047 27.328 16.266 1 98.75 98 LYS A N 1
ATOM 761 C CA . LYS A 1 98 ? 16.5 26.438 17.328 1 98.75 98 LYS A CA 1
ATOM 762 C C . LYS A 1 98 ? 15.68 25.141 17.344 1 98.75 98 LYS A C 1
ATOM 764 O O . LYS A 1 98 ? 14.484 25.172 17.656 1 98.75 98 LYS A O 1
ATOM 769 N N . VAL A 1 99 ? 16.328 24.016 17.062 1 98.69 99 VAL A N 1
ATOM 770 C CA . VAL A 1 99 ? 15.656 22.734 17.094 1 98.69 99 VAL A CA 1
ATOM 771 C C . VAL A 1 99 ? 15.688 22.156 18.5 1 98.69 99 VAL A C 1
ATOM 773 O O . VAL A 1 99 ? 16.75 22.109 19.141 1 98.69 99 VAL A O 1
ATOM 776 N N . VAL A 1 100 ? 14.586 21.75 19 1 98.12 100 VAL A N 1
ATOM 777 C CA . VAL A 1 100 ? 14.469 21.156 20.328 1 98.12 100 VAL A CA 1
ATOM 778 C C . VAL A 1 100 ? 13.906 19.734 20.219 1 98.12 100 VAL A C 1
ATOM 780 O O . VAL A 1 100 ? 12.781 19.547 19.75 1 98.12 100 VAL A O 1
ATOM 783 N N . HIS A 1 101 ? 14.695 18.734 20.594 1 96.88 101 HIS A N 1
ATOM 784 C CA . HIS A 1 101 ? 14.266 17.344 20.578 1 96.88 101 HIS A CA 1
ATOM 785 C C . HIS A 1 101 ? 13.562 16.953 21.875 1 96.88 101 HIS A C 1
ATOM 787 O O . HIS A 1 101 ? 14.164 16.328 22.75 1 96.88 101 HIS A O 1
ATOM 793 N N . LYS A 1 102 ? 12.289 17.312 21.984 1 95.44 102 LYS A N 1
ATOM 794 C CA . LYS A 1 102 ? 11.414 17 23.109 1 95.44 102 LYS A CA 1
ATOM 795 C C . LYS A 1 102 ? 9.945 17.062 22.703 1 95.44 102 LYS A C 1
ATOM 797 O O . LYS A 1 102 ? 9.602 17.672 21.672 1 95.44 102 LYS A O 1
ATOM 802 N N . ARG A 1 103 ? 9.164 16.422 23.484 1 92.94 103 ARG A N 1
ATOM 803 C CA . ARG A 1 103 ? 7.73 16.641 23.359 1 92.94 103 ARG A CA 1
ATOM 804 C C . ARG A 1 103 ? 7.348 18.031 23.859 1 92.94 103 ARG A C 1
ATOM 806 O O . ARG A 1 103 ? 7.969 18.547 24.797 1 92.94 103 ARG A O 1
ATOM 813 N N . MET A 1 104 ? 6.359 18.594 23.25 1 94.81 104 MET A N 1
ATOM 814 C CA . MET A 1 104 ? 5.953 19.953 23.578 1 94.81 104 MET A CA 1
ATOM 815 C C . MET A 1 104 ? 5.688 20.094 25.078 1 94.81 104 MET A C 1
ATOM 817 O O . MET A 1 104 ? 6.086 21.078 25.688 1 94.81 104 MET A O 1
ATOM 821 N N . GLU A 1 105 ? 5.098 19.078 25.656 1 93.81 105 GLU A N 1
ATOM 822 C CA . GLU A 1 105 ? 4.68 19.109 27.062 1 93.81 105 GLU A CA 1
ATOM 823 C C . GLU A 1 105 ? 5.879 18.969 28 1 93.81 105 GLU A C 1
ATOM 825 O O . GLU A 1 105 ? 5.762 19.203 29.203 1 93.81 105 GLU A O 1
ATOM 830 N N . GLU A 1 106 ? 6.988 18.609 27.406 1 94.5 106 GLU A N 1
ATOM 831 C CA . GLU A 1 106 ? 8.172 18.359 28.219 1 94.5 106 GLU A CA 1
ATOM 832 C C . GLU A 1 106 ? 9.141 19.531 28.172 1 94.5 106 GLU A C 1
ATOM 834 O O . GLU A 1 106 ? 10.195 19.5 28.812 1 94.5 106 GLU A O 1
ATOM 839 N N . ILE A 1 107 ? 8.758 20.516 27.391 1 93.5 107 ILE A N 1
ATOM 840 C CA . ILE A 1 107 ? 9.609 21.688 27.281 1 93.5 107 ILE A CA 1
ATOM 841 C C . ILE A 1 107 ? 9.648 22.438 28.609 1 93.5 107 ILE A C 1
ATOM 843 O O . ILE A 1 107 ? 8.609 22.656 29.234 1 93.5 107 ILE A O 1
ATOM 847 N N . THR A 1 108 ? 10.812 22.859 29.047 1 87.38 108 THR A N 1
ATOM 848 C CA . THR A 1 108 ? 10.961 23.594 30.297 1 87.38 108 THR A CA 1
ATOM 849 C C . THR A 1 108 ? 11.648 24.938 30.062 1 87.38 108 THR A C 1
ATOM 851 O O . THR A 1 108 ? 10.984 25.969 30.016 1 87.38 108 THR A O 1
ATOM 854 N N . ASP A 1 109 ? 12.938 24.906 29.609 1 91.81 109 ASP A N 1
ATOM 855 C CA . ASP A 1 109 ? 13.711 26.125 29.516 1 91.81 109 ASP A CA 1
ATOM 856 C C . ASP A 1 109 ? 14.258 26.328 28.094 1 91.81 109 ASP A C 1
ATOM 858 O O . ASP A 1 109 ? 14.984 27.281 27.828 1 91.81 109 ASP A O 1
ATOM 862 N N . GLU A 1 110 ? 13.836 25.484 27.266 1 93.62 110 GLU A N 1
ATOM 863 C CA . GLU A 1 110 ? 14.391 25.547 25.922 1 93.62 110 GLU A CA 1
ATOM 864 C C . GLU A 1 110 ? 13.828 26.734 25.125 1 93.62 110 GLU A C 1
ATOM 866 O O . GLU A 1 110 ? 14.477 27.25 24.219 1 93.62 110 GLU A O 1
ATOM 871 N N . ILE A 1 111 ? 12.656 27.047 25.453 1 95 111 ILE A N 1
ATOM 872 C CA . ILE A 1 111 ? 12.055 28.25 24.891 1 95 111 ILE A CA 1
ATOM 873 C C . ILE A 1 111 ? 12.32 29.438 25.797 1 95 111 ILE A C 1
ATOM 875 O O . ILE A 1 111 ? 11.812 29.5 26.922 1 95 111 ILE A O 1
ATOM 879 N N . GLU A 1 112 ? 13.047 30.359 25.375 1 91.25 112 GLU A N 1
ATOM 880 C CA . GLU A 1 112 ? 13.531 31.469 26.203 1 91.25 112 GLU A CA 1
ATOM 881 C C . GLU A 1 112 ? 12.477 32.562 26.328 1 91.25 112 GLU A C 1
ATOM 883 O O . GLU A 1 112 ? 12.469 33.312 27.312 1 91.25 112 GLU A O 1
ATOM 888 N N . ASP A 1 113 ? 11.648 32.688 25.438 1 89.44 113 ASP A N 1
ATOM 889 C CA . ASP A 1 113 ? 10.602 33.688 25.438 1 89.44 113 ASP A CA 1
ATOM 890 C C . ASP A 1 113 ? 9.43 33.281 26.328 1 89.44 113 ASP A C 1
ATOM 892 O O . ASP A 1 113 ? 9.008 32.125 26.297 1 89.44 113 ASP A O 1
ATOM 896 N N . GLU A 1 114 ? 8.945 34.188 27.047 1 89.5 114 GLU A N 1
ATOM 897 C CA . GLU A 1 114 ? 7.77 33.906 27.875 1 89.5 114 GLU A CA 1
ATOM 898 C C . GLU A 1 114 ? 6.535 33.656 27 1 89.5 114 GLU A C 1
ATOM 900 O O . GLU A 1 114 ? 5.734 32.781 27.297 1 89.5 114 GLU A O 1
ATOM 905 N N . LYS A 1 115 ? 6.367 34.5 26.031 1 96.69 115 LYS A N 1
ATOM 906 C CA . LYS A 1 115 ? 5.301 34.375 25.031 1 96.69 115 LYS A CA 1
ATOM 907 C C . LYS A 1 115 ? 5.844 34.469 23.609 1 96.69 115 LYS A C 1
ATOM 909 O O . LYS A 1 115 ? 6.938 35 23.406 1 96.69 115 LYS A O 1
ATOM 914 N N . VAL A 1 116 ? 5.082 33.938 22.703 1 98.19 116 VAL A N 1
ATOM 915 C CA . VAL A 1 116 ? 5.492 34 21.297 1 98.19 116 VAL A CA 1
ATOM 916 C C . VAL A 1 116 ? 4.375 34.594 20.469 1 98.19 116 VAL A C 1
ATOM 918 O O . VAL A 1 116 ? 3.24 34.75 20.922 1 98.19 116 VAL A O 1
ATOM 921 N N . ASP A 1 117 ? 4.691 34.938 19.203 1 98.5 117 ASP A N 1
ATOM 922 C CA . ASP A 1 117 ? 3.771 35.688 18.344 1 98.5 117 ASP A CA 1
ATOM 923 C C . ASP A 1 117 ? 2.912 34.719 17.531 1 98.5 117 ASP A C 1
ATOM 925 O O . ASP A 1 117 ? 1.756 35.031 17.219 1 98.5 117 ASP A O 1
ATOM 929 N N . ILE A 1 118 ? 3.527 33.625 17.109 1 98.75 118 ILE A N 1
ATOM 930 C CA . ILE A 1 118 ? 2.867 32.719 16.172 1 98.75 118 ILE A CA 1
ATOM 931 C C . ILE A 1 118 ? 3.162 31.281 16.562 1 98.75 118 ILE A C 1
ATOM 933 O O . ILE A 1 118 ? 4.277 30.953 16.969 1 98.75 118 ILE A O 1
ATOM 937 N N . ILE A 1 119 ? 2.176 30.422 16.469 1 98.81 119 ILE A N 1
ATOM 938 C CA . ILE A 1 119 ? 2.346 28.984 16.562 1 98.81 119 ILE A CA 1
ATOM 939 C C . ILE A 1 119 ? 1.889 28.328 15.258 1 98.81 119 ILE A C 1
ATOM 941 O O . ILE A 1 119 ? 0.774 28.578 14.789 1 98.81 119 ILE A O 1
ATOM 945 N N . ILE A 1 120 ? 2.756 27.625 14.594 1 98.81 120 ILE A N 1
ATOM 946 C CA . ILE A 1 120 ? 2.443 26.859 13.383 1 98.81 120 ILE A CA 1
ATOM 947 C C . ILE A 1 120 ? 2.58 25.375 13.664 1 98.81 120 ILE A C 1
ATOM 949 O O . ILE A 1 120 ? 3.424 24.953 14.469 1 98.81 120 ILE A O 1
ATOM 953 N N . SER A 1 121 ? 1.735 24.578 13.086 1 98.5 121 SER A N 1
ATOM 954 C CA . SER A 1 121 ? 1.818 23.125 13.227 1 98.5 121 SER A CA 1
ATOM 955 C C . SER A 1 121 ? 1.019 22.422 12.133 1 98.5 121 SER A C 1
ATOM 957 O O . SER A 1 121 ? -0.05 22.891 11.742 1 98.5 121 SER A O 1
ATOM 959 N N . GLU A 1 122 ? 1.584 21.406 11.586 1 96.56 122 GLU A N 1
ATOM 960 C CA . GLU A 1 122 ? 0.824 20.469 10.758 1 96.56 122 GLU A CA 1
ATOM 961 C C . GLU A 1 122 ? 0.358 19.266 11.562 1 96.56 122 GLU A C 1
ATOM 963 O O . GLU A 1 122 ? 1.069 18.266 11.656 1 96.56 122 GLU A O 1
ATOM 968 N N . TRP A 1 123 ? -0.858 19.344 12.102 1 95.12 123 TRP A N 1
ATOM 969 C CA . TRP A 1 123 ? -1.301 18.344 13.07 1 95.12 123 TRP A CA 1
ATOM 970 C C . TRP A 1 123 ? -2.467 17.531 12.516 1 95.12 123 TRP A C 1
ATOM 972 O O . TRP A 1 123 ? -2.832 16.5 13.078 1 95.12 123 TRP A O 1
ATOM 982 N N . MET A 1 124 ? -2.986 17.891 11.352 1 95.62 124 MET A N 1
ATOM 983 C CA . MET A 1 124 ? -4.25 17.312 10.898 1 95.62 124 MET A CA 1
ATOM 984 C C . MET A 1 124 ? -4.082 15.844 10.539 1 95.62 124 MET A C 1
ATOM 986 O O . MET A 1 124 ? -3.008 15.43 10.102 1 95.62 124 MET A O 1
ATOM 990 N N . GLY A 1 125 ? -5.109 15.117 10.703 1 93.69 125 GLY A N 1
ATOM 991 C CA . GLY A 1 125 ? -5.23 13.742 10.234 1 93.69 125 GLY A CA 1
ATOM 992 C C . GLY A 1 125 ? -6.5 13.492 9.445 1 93.69 125 GLY A C 1
ATOM 993 O O . GLY A 1 125 ? -7.145 14.43 8.977 1 93.69 125 GLY A O 1
ATOM 994 N N . PHE A 1 126 ? -6.75 12.234 9.266 1 93.12 126 PHE A N 1
ATOM 995 C CA . PHE A 1 126 ? -7.992 11.859 8.594 1 93.12 126 PHE A CA 1
ATOM 996 C C . PHE A 1 126 ? -9.188 12.531 9.266 1 93.12 126 PHE A C 1
ATOM 998 O O . PHE A 1 126 ? -9.25 12.617 10.492 1 93.12 126 PHE A O 1
ATOM 1005 N N . TYR A 1 127 ? -10.094 13.016 8.453 1 94.81 127 TYR A N 1
ATOM 1006 C CA . TYR A 1 127 ? -11.297 13.719 8.883 1 94.81 127 TYR A CA 1
ATOM 1007 C C . TYR A 1 127 ? -10.953 14.82 9.875 1 94.81 127 TYR A C 1
ATOM 1009 O O . TYR A 1 127 ? -11.766 15.156 10.742 1 94.81 127 TYR A O 1
ATOM 1017 N N . LEU A 1 128 ? -9.648 15.281 9.977 1 96.94 128 LEU A N 1
ATOM 1018 C CA . LEU A 1 128 ? -9.125 16.438 10.695 1 96.94 128 LEU A CA 1
ATOM 1019 C C . LEU A 1 128 ? -8.516 16.016 12.031 1 96.94 128 LEU A C 1
ATOM 1021 O O . LEU A 1 128 ? -7.344 16.281 12.289 1 96.94 128 LEU A O 1
ATOM 1025 N N . PHE A 1 129 ? -9.18 15.242 12.805 1 93.94 129 PHE A N 1
ATOM 1026 C CA . PHE A 1 129 ? -8.805 15.07 14.203 1 93.94 129 PHE A CA 1
ATOM 1027 C C . PHE A 1 129 ? -8.078 13.75 14.414 1 93.94 129 PHE A C 1
ATOM 1029 O O . PHE A 1 129 ? -7.613 13.461 15.523 1 93.94 129 PHE A O 1
ATOM 1036 N N . HIS A 1 130 ? -7.973 13.023 13.359 1 85.81 130 HIS A N 1
ATOM 1037 C CA . HIS A 1 130 ? -7.305 11.734 13.539 1 85.81 130 HIS A CA 1
ATOM 1038 C C . HIS A 1 130 ? -5.902 11.914 14.109 1 85.81 130 HIS A C 1
ATOM 1040 O O . HIS A 1 130 ? -5.23 12.906 13.805 1 85.81 130 HIS A O 1
ATOM 1046 N N . GLU A 1 131 ? -5.34 11.055 15.008 1 78.06 131 GLU A N 1
ATOM 1047 C CA . GLU A 1 131 ? -4.047 10.953 15.672 1 78.06 131 GLU A CA 1
ATOM 1048 C C . GLU A 1 131 ? -3.973 11.883 16.875 1 78.06 131 GLU A C 1
ATOM 1050 O O . GLU A 1 131 ? -3.002 11.844 17.641 1 78.06 131 GLU A O 1
ATOM 1055 N N . SER A 1 132 ? -4.875 12.844 17.141 1 77.88 132 SER A N 1
ATOM 1056 C CA . SER A 1 132 ? -5.051 13.68 18.312 1 77.88 132 SER A CA 1
ATOM 1057 C C . SER A 1 132 ? -3.789 14.484 18.625 1 77.88 132 SER A C 1
ATOM 1059 O O . SER A 1 132 ? -3.387 14.609 19.781 1 77.88 132 SER A O 1
ATOM 1061 N N . MET A 1 133 ? -3.141 14.984 17.578 1 86.56 133 MET A N 1
ATOM 1062 C CA . MET A 1 133 ? -1.945 15.812 17.75 1 86.56 133 MET A CA 1
ATOM 1063 C C . MET A 1 133 ? -2.316 17.234 18.172 1 86.56 133 MET A C 1
ATOM 1065 O O . MET A 1 133 ? -1.494 17.953 18.75 1 86.56 133 MET A O 1
ATOM 1069 N N . LEU A 1 134 ? -3.529 17.578 17.984 1 93.75 134 LEU A N 1
ATOM 1070 C CA . LEU A 1 134 ? -3.975 18.938 18.266 1 93.75 134 LEU A CA 1
ATOM 1071 C C . LEU A 1 134 ? -3.805 19.266 19.75 1 93.75 134 LEU A C 1
ATOM 1073 O O . LEU A 1 134 ? -3.521 20.422 20.109 1 93.75 134 LEU A O 1
ATOM 1077 N N . ASN A 1 135 ? -3.867 18.297 20.625 1 92.75 135 ASN A N 1
ATOM 1078 C CA . ASN A 1 135 ? -3.719 18.516 22.062 1 92.75 135 ASN A CA 1
ATOM 1079 C C . ASN A 1 135 ? -2.377 19.172 22.391 1 92.75 135 ASN A C 1
ATOM 1081 O O . ASN A 1 135 ? -2.307 20.078 23.219 1 92.75 135 ASN A O 1
ATOM 1085 N N . SER A 1 136 ? -1.354 18.703 21.797 1 94.38 136 SER A N 1
ATOM 1086 C CA . SER A 1 136 ? -0.029 19.281 22.016 1 94.38 136 SER A CA 1
ATOM 1087 C C . SER A 1 136 ? 0.046 20.719 21.531 1 94.38 136 SER A C 1
ATOM 1089 O O . SER A 1 136 ? 0.713 21.562 22.141 1 94.38 136 SER A O 1
ATOM 1091 N N . VAL A 1 137 ? -0.597 20.984 20.438 1 97.62 137 VAL A N 1
ATOM 1092 C CA . VAL A 1 137 ? -0.621 22.328 19.875 1 97.62 137 VAL A CA 1
ATOM 1093 C C . VAL A 1 137 ? -1.362 23.266 20.828 1 97.62 137 VAL A C 1
ATOM 1095 O O . VAL A 1 137 ? -0.928 24.391 21.062 1 97.62 137 VAL A O 1
ATOM 1098 N N . LEU A 1 138 ? -2.416 22.75 21.359 1 97.31 138 LEU A N 1
ATOM 1099 C CA . LEU A 1 138 ? -3.191 23.547 22.297 1 97.31 138 LEU A CA 1
ATOM 1100 C C . LEU A 1 138 ? -2.402 23.797 23.578 1 97.31 138 LEU A C 1
ATOM 1102 O O . LEU A 1 138 ? -2.51 24.875 24.188 1 97.31 138 LEU A O 1
ATOM 1106 N N . TYR A 1 139 ? -1.65 22.828 23.984 1 96.62 139 TYR A N 1
ATOM 1107 C CA . TYR A 1 139 ? -0.756 23.047 25.125 1 96.62 139 TYR A CA 1
ATOM 1108 C C . TYR A 1 139 ? 0.204 24.188 24.844 1 96.62 139 TYR A C 1
ATOM 1110 O O . TYR A 1 139 ? 0.38 25.078 25.688 1 96.62 139 TYR A O 1
ATOM 1118 N N . ALA A 1 140 ? 0.798 24.203 23.719 1 98.06 140 ALA A N 1
ATOM 1119 C CA . ALA A 1 140 ? 1.699 25.281 23.328 1 98.06 140 ALA A CA 1
ATOM 1120 C C . ALA A 1 140 ? 0.975 26.625 23.297 1 98.06 140 ALA A C 1
ATOM 1122 O O . ALA A 1 140 ? 1.508 27.641 23.781 1 98.06 140 ALA A O 1
ATOM 1123 N N . ARG A 1 141 ? -0.213 26.594 22.719 1 98.25 141 ARG A N 1
ATOM 1124 C CA . ARG A 1 141 ? -1.029 27.812 22.641 1 98.25 141 ARG A CA 1
ATOM 1125 C C . ARG A 1 141 ? -1.249 28.391 24.047 1 98.25 141 ARG A C 1
ATOM 1127 O O . ARG A 1 141 ? -0.923 29.562 24.281 1 98.25 141 ARG A O 1
ATOM 1134 N N . ASP A 1 142 ? -1.715 27.609 24.953 1 97.44 142 ASP A N 1
ATOM 1135 C CA . A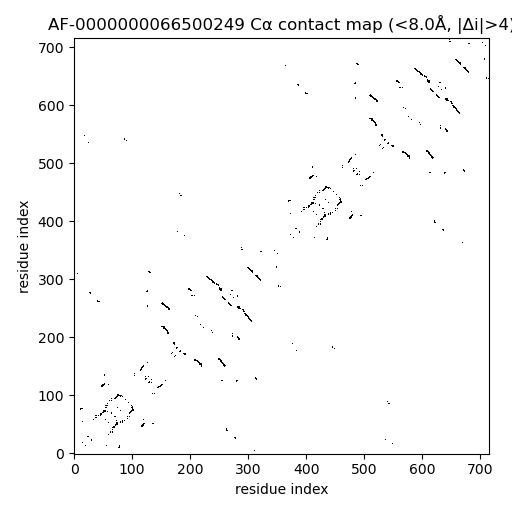SP A 1 142 ? -2.111 28.062 26.281 1 97.44 142 ASP A CA 1
ATOM 1136 C C . ASP A 1 142 ? -0.901 28.531 27.078 1 97.44 142 ASP A C 1
ATOM 1138 O O . ASP A 1 142 ? -0.999 29.469 27.875 1 97.44 142 ASP A O 1
ATOM 1142 N N . ARG A 1 143 ? 0.172 27.938 26.828 1 96.88 143 ARG A N 1
ATOM 1143 C CA . ARG A 1 143 ? 1.364 28.234 27.609 1 96.88 143 ARG A CA 1
ATOM 1144 C C . ARG A 1 143 ? 2.139 29.406 27.016 1 96.88 143 ARG A C 1
ATOM 1146 O O . ARG A 1 143 ? 2.666 30.25 27.75 1 96.88 143 ARG A O 1
ATOM 1153 N N . TYR A 1 144 ? 2.156 29.484 25.656 1 97.62 144 TYR A N 1
ATOM 1154 C CA . TYR A 1 144 ? 3.203 30.328 25.094 1 97.62 144 TYR A CA 1
ATOM 1155 C C . TYR A 1 144 ? 2.607 31.406 24.203 1 97.62 144 TYR A C 1
ATOM 1157 O O . TYR A 1 144 ? 3.266 32.406 23.891 1 97.62 144 TYR A O 1
ATOM 1165 N N . LEU A 1 145 ? 1.457 31.25 23.688 1 98.38 145 LEU A N 1
ATOM 1166 C CA . LEU A 1 145 ? 0.963 32.188 22.688 1 98.38 145 LEU A CA 1
ATOM 1167 C C . LEU A 1 145 ? 0.5 33.469 23.328 1 98.38 145 LEU A C 1
ATOM 1169 O O . LEU A 1 145 ? -0.183 33.469 24.359 1 98.38 145 LEU A O 1
ATOM 1173 N N . LYS A 1 146 ? 0.849 34.562 22.734 1 97.75 146 LYS A N 1
ATOM 1174 C CA . LYS A 1 146 ? 0.336 35.875 23.156 1 97.75 146 LYS A CA 1
ATOM 1175 C C . LYS A 1 146 ? -1.175 35.938 22.953 1 97.75 146 LYS A C 1
ATOM 1177 O O . LYS A 1 146 ? -1.735 35.25 22.109 1 97.75 146 LYS A O 1
ATOM 1182 N N . ASP A 1 147 ? -1.889 36.812 23.641 1 94.88 147 ASP A N 1
ATOM 1183 C CA . ASP A 1 147 ? -3.336 37 23.562 1 94.88 147 ASP A CA 1
ATOM 1184 C C . ASP A 1 147 ? -3.771 37.312 22.141 1 94.88 147 ASP A C 1
ATOM 1186 O O . ASP A 1 147 ? -4.816 36.844 21.688 1 94.88 147 ASP A O 1
ATOM 1190 N N . ASN A 1 148 ? -2.986 38.062 21.438 1 93.38 148 ASN A N 1
ATOM 1191 C CA . ASN A 1 148 ? -3.301 38.406 20.062 1 93.38 148 ASN A CA 1
ATOM 1192 C C . ASN A 1 148 ? -2.428 37.656 19.078 1 93.38 148 ASN A C 1
ATOM 1194 O O . ASN A 1 148 ? -2.199 38.094 17.953 1 93.38 148 ASN A O 1
ATOM 1198 N N . GLY A 1 149 ? -1.899 36.531 19.531 1 97.44 149 GLY A N 1
ATOM 1199 C CA . GLY A 1 149 ? -1.026 35.75 18.672 1 97.44 149 GLY A CA 1
ATOM 1200 C C . GLY A 1 149 ? -1.771 35.031 17.562 1 97.44 149 GLY A C 1
ATOM 1201 O O . GLY A 1 149 ? -3.004 35 17.547 1 97.44 149 GLY A O 1
ATOM 1202 N N . ILE A 1 150 ? -1.04 34.469 16.625 1 97.88 150 ILE A N 1
ATOM 1203 C CA . ILE A 1 150 ? -1.601 33.844 15.43 1 97.88 150 ILE A CA 1
ATOM 1204 C C . ILE A 1 150 ? -1.344 32.344 15.484 1 97.88 150 ILE A C 1
ATOM 1206 O O . ILE A 1 150 ? -0.245 31.906 15.836 1 97.88 150 ILE A O 1
ATOM 1210 N N . MET A 1 151 ? -2.4 31.594 15.211 1 98.25 151 MET A N 1
ATOM 1211 C CA . MET A 1 151 ? -2.283 30.156 14.992 1 98.25 151 MET A CA 1
ATOM 1212 C C . MET A 1 151 ? -2.367 29.828 13.5 1 98.25 151 MET A C 1
ATOM 1214 O O . MET A 1 151 ? -3.273 30.297 12.812 1 98.25 151 MET A O 1
ATOM 1218 N N . PHE A 1 152 ? -1.442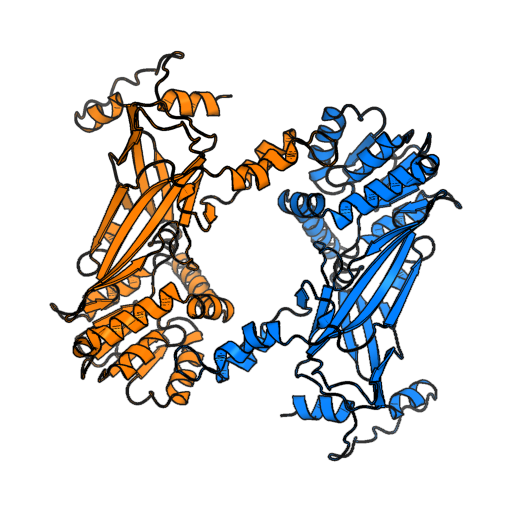 29.031 12.984 1 98.75 152 PHE A N 1
ATOM 1219 C CA . PHE A 1 152 ? -1.5 28.5 11.625 1 98.75 152 PHE A CA 1
ATOM 1220 C C . PHE A 1 152 ? -1.491 26.969 11.641 1 98.75 152 PHE A C 1
ATOM 1222 O O . PHE A 1 152 ? -0.477 26.359 11.969 1 98.75 152 PHE A O 1
ATOM 1229 N N . PRO A 1 153 ? -2.637 26.438 11.227 1 98.62 153 PRO A N 1
ATOM 1230 C CA . PRO A 1 153 ? -3.893 27.031 10.773 1 98.62 153 PRO A CA 1
ATOM 1231 C C . PRO A 1 153 ? -4.672 27.703 11.906 1 98.62 153 PRO A C 1
ATOM 1233 O O . PRO A 1 153 ? -4.426 27.406 13.078 1 98.62 153 PRO A O 1
ATOM 1236 N N . SER A 1 154 ? -5.652 28.5 11.547 1 98.75 154 SER A N 1
ATOM 1237 C CA . SER A 1 154 ? -6.395 29.312 12.508 1 98.75 154 SER A CA 1
ATOM 1238 C C . SER A 1 154 ? -7.734 28.672 12.852 1 98.75 154 SER A C 1
ATOM 1240 O O . SER A 1 154 ? -8.195 28.766 13.992 1 98.75 154 SER A O 1
ATOM 1242 N N . ARG A 1 155 ? -8.344 28.109 11.945 1 98.5 155 ARG A N 1
ATOM 1243 C CA . ARG A 1 155 ? -9.648 27.469 12.094 1 98.5 155 ARG A CA 1
ATOM 1244 C C . ARG A 1 155 ? -9.859 26.406 11.031 1 98.5 155 ARG A C 1
ATOM 1246 O O . ARG A 1 155 ? -9.055 26.281 10.102 1 98.5 155 ARG A O 1
ATOM 1253 N N . ALA A 1 156 ? -10.891 25.641 11.234 1 98.69 156 ALA A N 1
ATOM 1254 C CA . ALA A 1 156 ? -11.211 24.578 10.273 1 98.69 156 ALA A CA 1
ATOM 1255 C C . ALA A 1 156 ? -12.711 24.281 10.281 1 98.69 156 ALA A C 1
ATOM 1257 O O . ALA A 1 156 ? -13.398 24.547 11.258 1 98.69 156 ALA A O 1
ATOM 1258 N N . ASP A 1 157 ? -13.141 23.812 9.164 1 98.81 157 ASP A N 1
ATOM 1259 C CA . ASP A 1 157 ? -14.492 23.281 9.016 1 98.81 157 ASP A CA 1
ATOM 1260 C C . ASP A 1 157 ? -14.477 21.812 8.625 1 98.81 157 ASP A C 1
ATOM 1262 O O . ASP A 1 157 ? -13.609 21.375 7.855 1 98.81 157 ASP A O 1
ATOM 1266 N N . ILE A 1 158 ? -15.414 21.062 9.156 1 98.69 158 ILE A N 1
ATOM 1267 C CA . ILE A 1 158 ? -15.633 19.672 8.758 1 98.69 158 ILE A CA 1
ATOM 1268 C C . ILE A 1 158 ? -16.938 19.562 7.977 1 98.69 158 ILE A C 1
ATOM 1270 O O . ILE A 1 158 ? -17.938 20.188 8.336 1 98.69 158 ILE A O 1
ATOM 1274 N N . PHE A 1 159 ? -16.891 18.797 6.969 1 98.81 159 PHE A N 1
ATOM 1275 C CA . PHE A 1 159 ? -18.047 18.625 6.098 1 98.81 159 PHE A CA 1
ATOM 1276 C C . PHE A 1 159 ? -18.438 17.156 6.023 1 98.81 159 PHE A C 1
ATOM 1278 O O . PHE A 1 159 ? -17.625 16.266 6.25 1 98.81 159 PHE A O 1
ATOM 1285 N N . LEU A 1 160 ? -19.719 16.906 5.762 1 98.69 160 LEU A N 1
ATOM 1286 C CA . LEU A 1 160 ? -20.297 15.586 5.586 1 98.69 160 LEU A CA 1
ATOM 1287 C C . LEU A 1 160 ? -21.25 15.562 4.391 1 98.69 160 LEU A C 1
ATOM 1289 O O . LEU A 1 160 ? -22.031 16.484 4.203 1 98.69 160 LEU A O 1
ATOM 1293 N N . ALA A 1 161 ? -21.156 14.5 3.586 1 98 161 ALA A N 1
ATOM 1294 C CA . ALA A 1 161 ? -22.078 14.328 2.479 1 98 161 ALA A CA 1
ATOM 1295 C C . ALA A 1 161 ? -22.328 12.844 2.189 1 98 161 ALA A C 1
ATOM 1297 O O . ALA A 1 161 ? -21.422 12.023 2.355 1 98 161 ALA A O 1
ATOM 1298 N N . PRO A 1 162 ? -23.578 12.477 1.787 1 96.94 162 PRO A N 1
ATOM 1299 C CA . PRO A 1 162 ? -23.781 11.117 1.269 1 96.94 162 PRO A CA 1
ATOM 1300 C C . PRO A 1 162 ? -23.031 10.875 -0.045 1 96.94 162 PRO A C 1
ATOM 1302 O O . PRO A 1 162 ? -22.969 11.766 -0.896 1 96.94 162 PRO A O 1
ATOM 1305 N N . VAL A 1 163 ? -22.469 9.688 -0.203 1 97.75 163 VAL A N 1
ATOM 1306 C CA . VAL A 1 163 ? -21.641 9.445 -1.378 1 97.75 163 VAL A CA 1
ATOM 1307 C C . VAL A 1 163 ? -22.062 8.125 -2.035 1 97.75 163 VAL A C 1
ATOM 1309 O O . VAL A 1 163 ? -22.531 7.211 -1.358 1 97.75 163 VAL A O 1
ATOM 1312 N N . ASN A 1 164 ? -21.969 8.156 -3.322 1 97.19 164 ASN A N 1
ATOM 1313 C CA . ASN A 1 164 ? -22.078 6.961 -4.145 1 97.19 164 ASN A CA 1
ATOM 1314 C C . ASN A 1 164 ? -20.719 6.312 -4.398 1 97.19 164 ASN A C 1
ATOM 1316 O O . ASN A 1 164 ? -19.797 6.973 -4.863 1 97.19 164 ASN A O 1
ATOM 1320 N N . MET A 1 165 ? -20.578 5.016 -4.059 1 96.94 165 MET A N 1
ATOM 1321 C CA . MET A 1 165 ? -19.312 4.312 -4.18 1 96.94 165 MET A CA 1
ATOM 1322 C C . MET A 1 165 ? -19.422 3.158 -5.172 1 96.94 165 MET A C 1
ATOM 1324 O O . MET A 1 165 ? -18.875 2.08 -4.938 1 96.94 165 MET A O 1
ATOM 1328 N N . ASN A 1 166 ? -20.031 3.352 -6.254 1 95.62 166 ASN A N 1
ATOM 1329 C CA . ASN A 1 166 ? -20.234 2.309 -7.25 1 95.62 166 ASN A CA 1
ATOM 1330 C C . ASN A 1 166 ? -18.906 1.735 -7.742 1 95.62 166 ASN A C 1
ATOM 1332 O O . ASN A 1 166 ? -18.781 0.524 -7.93 1 95.62 166 ASN A O 1
ATOM 1336 N N . LYS A 1 167 ? -18.016 2.596 -7.98 1 95.31 167 LYS A N 1
ATOM 1337 C CA . LYS A 1 167 ? -16.719 2.115 -8.461 1 95.31 167 LYS A CA 1
ATOM 1338 C C . LYS A 1 167 ? -16.094 1.14 -7.469 1 95.31 167 LYS A C 1
ATOM 1340 O O . LYS A 1 167 ? -15.57 0.097 -7.867 1 95.31 167 LYS A O 1
ATOM 1345 N N . LEU A 1 168 ? -16.125 1.52 -6.219 1 95.44 168 LEU A N 1
ATOM 1346 C CA . LEU A 1 168 ? -15.609 0.638 -5.172 1 95.44 168 LEU A CA 1
ATOM 1347 C C . LEU A 1 168 ? -16.406 -0.667 -5.129 1 95.44 168 LEU A C 1
ATOM 1349 O O . LEU A 1 168 ? -15.812 -1.749 -5.059 1 95.44 168 LEU A O 1
ATOM 1353 N N . MET A 1 169 ? -17.734 -0.56 -5.16 1 94.81 169 MET A N 1
ATOM 1354 C CA . MET A 1 169 ? -18.594 -1.737 -5.105 1 94.81 169 MET A CA 1
ATOM 1355 C C . MET A 1 169 ? -18.328 -2.662 -6.289 1 94.81 169 MET A C 1
ATOM 1357 O O . MET A 1 169 ? -18.281 -3.883 -6.129 1 94.81 169 MET A O 1
ATOM 1361 N N . ASP A 1 170 ? -18.188 -2.088 -7.41 1 95.69 170 ASP A N 1
ATOM 1362 C CA . ASP A 1 170 ? -17.891 -2.879 -8.602 1 95.69 170 ASP A CA 1
ATOM 1363 C C . ASP A 1 170 ? -16.562 -3.611 -8.461 1 95.69 170 ASP A C 1
ATOM 1365 O O . ASP A 1 170 ? -16.469 -4.809 -8.75 1 95.69 170 ASP A O 1
ATOM 1369 N N . LYS A 1 171 ? -15.641 -2.896 -7.965 1 94.88 171 LYS A N 1
ATOM 1370 C CA . LYS A 1 171 ? -14.281 -3.43 -7.871 1 94.88 171 LYS A CA 1
ATOM 1371 C C . LYS A 1 171 ? -14.18 -4.469 -6.758 1 94.88 171 LYS A C 1
ATOM 1373 O O . LYS A 1 171 ? -13.508 -5.492 -6.918 1 94.88 171 LYS A O 1
ATOM 1378 N N . LYS A 1 172 ? -14.859 -4.281 -5.652 1 94.69 172 LYS A N 1
ATOM 1379 C CA . LYS A 1 172 ? -14.586 -5.086 -4.465 1 94.69 172 LYS A CA 1
ATOM 1380 C C . LYS A 1 172 ? -15.703 -6.094 -4.215 1 94.69 172 LYS A C 1
ATOM 1382 O O . LYS A 1 172 ? -15.492 -7.113 -3.555 1 94.69 172 LYS A O 1
ATOM 1387 N N . ILE A 1 173 ? -16.859 -5.844 -4.785 1 94 173 ILE A N 1
ATOM 1388 C CA . ILE A 1 173 ? -18 -6.68 -4.438 1 94 173 ILE A CA 1
ATOM 1389 C C . ILE A 1 173 ? -18.547 -7.367 -5.688 1 94 173 ILE A C 1
ATOM 1391 O O . ILE A 1 173 ? -18.531 -8.594 -5.789 1 94 173 ILE A O 1
ATOM 1395 N N . ASN A 1 174 ? -18.828 -6.543 -6.695 1 95.25 174 ASN A N 1
ATOM 1396 C CA . ASN A 1 174 ? -19.484 -7.074 -7.887 1 95.25 174 ASN A CA 1
ATOM 1397 C C . ASN A 1 174 ? -18.531 -7.957 -8.695 1 95.25 174 ASN A C 1
ATOM 1399 O O . ASN A 1 174 ? -18.984 -8.758 -9.516 1 95.25 174 ASN A O 1
ATOM 1403 N N . PHE A 1 175 ? -17.297 -7.863 -8.531 1 96 175 PHE A N 1
ATOM 1404 C CA . PHE A 1 175 ? -16.281 -8.711 -9.156 1 96 175 PHE A CA 1
ATOM 1405 C C . PHE A 1 175 ? -16.594 -10.188 -8.906 1 96 175 PHE A C 1
ATOM 1407 O O . PHE A 1 175 ? -16.391 -11.016 -9.797 1 96 175 PHE A O 1
ATOM 1414 N N . TRP A 1 176 ? -17.125 -10.484 -7.789 1 97.69 176 TRP A N 1
ATOM 1415 C CA . TRP A 1 176 ? -17.297 -11.867 -7.359 1 97.69 176 TRP A CA 1
ATOM 1416 C C . TRP A 1 176 ? -18.5 -12.508 -8.047 1 97.69 176 TRP A C 1
ATOM 1418 O O . TRP A 1 176 ? -18.656 -13.727 -8.016 1 97.69 176 TRP A O 1
ATOM 1428 N N . ASN A 1 177 ? -19.328 -11.68 -8.617 1 97.31 177 ASN A N 1
ATOM 1429 C CA . ASN A 1 177 ? -20.531 -12.203 -9.25 1 97.31 177 ASN A CA 1
ATOM 1430 C C . ASN A 1 177 ? -20.203 -13.102 -10.438 1 97.31 177 ASN A C 1
ATOM 1432 O O . ASN A 1 177 ? -20.984 -13.977 -10.797 1 97.31 177 ASN A O 1
ATOM 1436 N N . ASP A 1 178 ? -19.094 -12.852 -11.055 1 98 178 ASP A N 1
ATOM 1437 C CA . ASP A 1 178 ? -18.609 -13.648 -12.172 1 98 178 ASP A CA 1
ATOM 1438 C C . ASP A 1 178 ? -17.078 -13.664 -12.219 1 98 178 ASP A C 1
ATOM 1440 O O . ASP A 1 178 ? -16.469 -12.703 -12.695 1 98 178 ASP A O 1
ATOM 1444 N N . VAL A 1 179 ? -16.516 -14.719 -11.805 1 98.31 179 VAL A N 1
ATOM 1445 C CA . VAL A 1 179 ? -15.07 -14.906 -11.828 1 98.31 179 VAL A CA 1
ATOM 1446 C C . VAL A 1 179 ? -14.695 -15.938 -12.898 1 98.31 179 VAL A C 1
ATOM 1448 O O . VAL A 1 179 ? -14.742 -17.141 -12.648 1 98.31 179 VAL A O 1
ATOM 1451 N N . TYR A 1 180 ? -14.328 -15.453 -14.102 1 98.19 180 TYR A N 1
ATOM 1452 C CA . TYR A 1 180 ? -13.945 -16.25 -15.25 1 98.19 180 TYR A CA 1
ATOM 1453 C C . TYR A 1 180 ? -15.023 -17.281 -15.586 1 98.19 180 TYR A C 1
ATOM 1455 O O . TYR A 1 180 ? -14.711 -18.438 -15.906 1 98.19 180 TYR A O 1
ATOM 1463 N N . GLY A 1 181 ? -16.297 -16.906 -15.383 1 97.88 181 GLY A N 1
ATOM 1464 C CA . GLY A 1 181 ? -17.406 -17.766 -15.773 1 97.88 181 GLY A CA 1
ATOM 1465 C C . GLY A 1 181 ? -18.031 -18.516 -14.609 1 97.88 181 GLY A C 1
ATOM 1466 O O . GLY A 1 181 ? -19 -19.25 -14.781 1 97.88 181 GLY A O 1
ATOM 1467 N N . PHE A 1 182 ? -17.5 -18.391 -13.453 1 98.75 182 PHE A N 1
ATOM 1468 C CA . PHE A 1 182 ? -18.016 -19.094 -12.289 1 98.75 182 PHE A CA 1
ATOM 1469 C C . PHE A 1 182 ? -18.656 -18.109 -11.312 1 98.75 182 PHE A C 1
ATOM 1471 O O . PHE A 1 182 ? -18.234 -16.953 -11.227 1 98.75 182 PHE A O 1
ATOM 1478 N N . ASP A 1 183 ? -19.609 -18.578 -10.562 1 98.44 183 ASP A N 1
ATOM 1479 C CA . ASP A 1 183 ? -20.328 -17.766 -9.586 1 98.44 183 ASP A CA 1
ATOM 1480 C C . ASP A 1 183 ? -19.625 -17.781 -8.227 1 98.44 183 ASP A C 1
ATOM 1482 O O . ASP A 1 183 ? -19.672 -18.781 -7.512 1 98.44 183 ASP A O 1
ATOM 1486 N N . PHE A 1 184 ? -19 -16.672 -7.922 1 98.69 184 PHE A N 1
ATOM 1487 C CA . PHE A 1 184 ? -18.328 -16.547 -6.633 1 98.69 184 PHE A CA 1
ATOM 1488 C C . PHE A 1 184 ? -19.078 -15.547 -5.746 1 98.69 184 PHE A C 1
ATOM 1490 O O . PHE A 1 184 ? -18.484 -14.961 -4.836 1 98.69 184 PHE A O 1
ATOM 1497 N N . SER A 1 185 ? -20.312 -15.297 -5.91 1 97.69 185 SER A N 1
ATOM 1498 C CA . SER A 1 185 ? -21.094 -14.258 -5.238 1 97.69 185 SER A CA 1
ATOM 1499 C C . SER A 1 185 ? -21.156 -14.5 -3.732 1 97.69 185 SER A C 1
ATOM 1501 O O . SER A 1 185 ? -21.375 -13.562 -2.959 1 97.69 185 SER A O 1
ATOM 1503 N N . ILE A 1 186 ? -20.922 -15.727 -3.27 1 96.75 186 ILE A N 1
ATOM 1504 C CA . ILE A 1 186 ? -20.953 -16.031 -1.843 1 96.75 186 ILE A CA 1
ATOM 1505 C C . ILE A 1 186 ? -19.844 -15.281 -1.128 1 96.75 186 ILE A C 1
ATOM 1507 O O . ILE A 1 186 ? -19.859 -15.148 0.098 1 96.75 186 ILE A O 1
ATOM 1511 N N . LEU A 1 187 ? -18.812 -14.836 -1.88 1 97 187 LEU A N 1
ATOM 1512 C CA . LEU A 1 187 ? -17.672 -14.141 -1.283 1 97 187 LEU A CA 1
ATOM 1513 C C . LEU A 1 187 ? -17.938 -12.641 -1.208 1 97 187 LEU A C 1
ATOM 1515 O O . LEU A 1 187 ? -17.141 -11.891 -0.65 1 97 187 LEU A O 1
ATOM 1519 N N . SER A 1 188 ? -19.016 -12.141 -1.739 1 94.31 188 SER A N 1
ATOM 1520 C CA . SER A 1 188 ? -19.344 -10.711 -1.762 1 94.31 188 SER A CA 1
ATOM 1521 C C . SER A 1 188 ? -19.484 -10.156 -0.348 1 94.31 188 SER A C 1
ATOM 1523 O O . SER A 1 188 ? -18.922 -9.109 -0.025 1 94.31 188 SER A O 1
ATOM 1525 N N . GLU A 1 189 ? -20.219 -10.883 0.493 1 91.62 189 GLU A N 1
ATOM 1526 C CA . GLU A 1 189 ? -20.453 -10.406 1.851 1 91.62 189 GLU A CA 1
ATOM 1527 C C . GLU A 1 189 ? -19.172 -10.414 2.676 1 91.62 189 GLU A C 1
ATOM 1529 O O . GLU A 1 189 ? -18.828 -9.406 3.301 1 91.62 189 GLU A O 1
ATOM 1534 N N . PRO A 1 190 ? -18.438 -11.562 2.621 1 92.19 190 PRO A N 1
ATOM 1535 C CA . PRO A 1 190 ? -17.141 -11.531 3.305 1 92.19 190 PRO A CA 1
ATOM 1536 C C . PRO A 1 190 ? -16.25 -10.406 2.811 1 92.19 190 PRO A C 1
ATOM 1538 O O . PRO A 1 190 ? -15.523 -9.797 3.602 1 92.19 190 PRO A O 1
ATOM 1541 N N . ALA A 1 191 ? -16.234 -10.141 1.531 1 93.62 191 ALA A N 1
ATOM 1542 C CA . ALA A 1 191 ? -15.43 -9.07 0.957 1 93.62 191 ALA A CA 1
ATOM 1543 C C . ALA A 1 191 ? -15.844 -7.707 1.511 1 93.62 191 ALA A C 1
ATOM 1545 O O . ALA A 1 191 ? -14.984 -6.871 1.82 1 93.62 191 ALA A O 1
ATOM 1546 N N . LEU A 1 192 ? -17.094 -7.457 1.62 1 90.25 192 LEU A N 1
ATOM 1547 C CA . LEU A 1 192 ? -17.609 -6.207 2.17 1 90.25 192 LEU A CA 1
ATOM 1548 C C . LEU A 1 192 ? -17.172 -6.035 3.623 1 90.25 192 LEU A C 1
ATOM 1550 O O . LEU A 1 192 ? -16.766 -4.941 4.027 1 90.25 192 LEU A O 1
ATOM 1554 N N . GLN A 1 193 ? -17.188 -7.109 4.387 1 88.12 193 GLN A N 1
ATOM 1555 C CA . GLN A 1 193 ? -16.859 -7.078 5.805 1 88.12 193 GLN A CA 1
ATOM 1556 C C . GLN A 1 193 ? -15.375 -6.801 6.02 1 88.12 193 GLN A C 1
ATOM 1558 O O . GLN A 1 193 ? -14.977 -6.289 7.07 1 88.12 193 GLN A O 1
ATOM 1563 N N . GLU A 1 194 ? -14.609 -7.07 5.043 1 88.62 194 GLU A N 1
ATOM 1564 C CA . GLU A 1 194 ? -13.164 -6.93 5.184 1 88.62 194 GLU A CA 1
ATOM 1565 C C . GLU A 1 194 ? -12.711 -5.523 4.801 1 88.62 194 GLU A C 1
ATOM 1567 O O . GLU A 1 194 ? -11.555 -5.16 5.023 1 88.62 194 GLU A O 1
ATOM 1572 N N . LEU A 1 195 ? -13.594 -4.77 4.27 1 90.25 195 LEU A N 1
ATOM 1573 C CA . LEU A 1 195 ? -13.219 -3.404 3.928 1 90.25 195 LEU A CA 1
ATOM 1574 C C . LEU A 1 195 ? -12.828 -2.619 5.176 1 90.25 195 LEU A C 1
ATOM 1576 O O . LEU A 1 195 ? -13.461 -2.764 6.227 1 90.25 195 LEU A O 1
ATOM 1580 N N . PRO A 1 196 ? -11.766 -1.816 5.039 1 86.88 196 PRO A N 1
ATOM 1581 C CA . PRO A 1 196 ? -11.406 -0.962 6.172 1 86.88 196 PRO A CA 1
ATOM 1582 C C . PRO A 1 196 ? -12.547 -0.04 6.598 1 86.88 196 PRO A C 1
ATOM 1584 O O . PRO A 1 196 ? -13.297 0.45 5.75 1 86.88 196 PRO A O 1
ATOM 1587 N N . ALA A 1 197 ? -12.68 0.073 7.875 1 85.94 197 ALA A N 1
ATOM 1588 C CA . ALA A 1 197 ? -13.672 0.963 8.469 1 85.94 197 ALA A CA 1
ATOM 1589 C C . ALA A 1 197 ? -13.039 1.893 9.492 1 85.94 197 ALA A C 1
ATOM 1591 O O . ALA A 1 197 ? -12.547 1.438 10.531 1 85.94 197 ALA A O 1
ATOM 1592 N N . PRO A 1 198 ? -12.969 3.15 9.242 1 91.25 198 PRO A N 1
ATOM 1593 C CA . PRO A 1 198 ? -13.547 3.838 8.078 1 91.25 198 PRO A CA 1
ATOM 1594 C C . PRO A 1 198 ? -12.703 3.668 6.82 1 91.25 198 PRO A C 1
ATOM 1596 O O . PRO A 1 198 ? -11.555 3.219 6.895 1 91.25 198 PRO A O 1
ATOM 1599 N N . TYR A 1 199 ? -13.352 3.936 5.684 1 94.5 199 TYR A N 1
ATOM 1600 C CA . TYR A 1 199 ? -12.695 3.787 4.387 1 94.5 199 TYR A CA 1
ATOM 1601 C C . TYR A 1 199 ? -12.109 5.109 3.92 1 94.5 199 TYR A C 1
ATOM 1603 O O . TYR A 1 199 ? -12.836 6.078 3.688 1 94.5 199 TYR A O 1
ATOM 1611 N N . VAL A 1 200 ? -10.758 5.172 3.791 1 95.5 200 VAL A N 1
ATOM 1612 C CA . VAL A 1 200 ? -10.062 6.391 3.383 1 95.5 200 VAL A CA 1
ATOM 1613 C C . VAL A 1 200 ? -9.727 6.32 1.896 1 95.5 200 VAL A C 1
ATOM 1615 O O . VAL A 1 200 ? -9.008 5.422 1.457 1 95.5 200 VAL A O 1
ATOM 1618 N N . GLU A 1 201 ? -10.289 7.281 1.133 1 95.25 201 GLU A N 1
ATOM 1619 C CA . GLU A 1 201 ? -10.047 7.316 -0.307 1 95.25 201 GLU A CA 1
ATOM 1620 C C . GLU A 1 201 ? -10.281 8.711 -0.872 1 95.25 201 GLU A C 1
ATOM 1622 O O . GLU A 1 201 ? -10.945 9.539 -0.243 1 95.25 201 GLU A O 1
ATOM 1627 N N . TYR A 1 202 ? -9.672 8.922 -2.039 1 98 202 TYR A N 1
ATOM 1628 C CA . TYR A 1 202 ? -9.945 10.164 -2.754 1 98 202 TYR A CA 1
ATOM 1629 C C . TYR A 1 202 ? -11.328 10.117 -3.406 1 98 202 TYR A C 1
ATOM 1631 O O . TYR A 1 202 ? -11.602 9.242 -4.23 1 98 202 TYR A O 1
ATOM 1639 N N . LEU A 1 203 ? -12.203 10.977 -3.088 1 98.38 203 LEU A N 1
ATOM 1640 C CA . LEU A 1 203 ? -13.539 11.086 -3.664 1 98.38 203 LEU A CA 1
ATOM 1641 C C . LEU A 1 203 ? -13.57 12.125 -4.781 1 98.38 203 LEU A C 1
ATOM 1643 O O . LEU A 1 203 ? -13.016 13.211 -4.637 1 98.38 203 LEU A O 1
ATOM 1647 N N . GLU A 1 204 ? -14.195 11.75 -5.848 1 98 204 GLU A N 1
ATOM 1648 C CA . GLU A 1 204 ? -14.5 12.695 -6.91 1 98 204 GLU A CA 1
ATOM 1649 C C . GLU A 1 204 ? -15.773 13.477 -6.613 1 98 204 GLU A C 1
ATOM 1651 O O . GLU A 1 204 ? -16.625 13.016 -5.855 1 98 204 GLU A O 1
ATOM 1656 N N . LYS A 1 205 ? -15.875 14.586 -7.289 1 97.19 205 LYS A N 1
ATOM 1657 C CA . LYS A 1 205 ? -17.031 15.438 -7.066 1 97.19 205 LYS A CA 1
ATOM 1658 C C . LYS A 1 205 ? -18.328 14.727 -7.449 1 97.19 205 LYS A C 1
ATOM 1660 O O . LYS A 1 205 ? -19.359 14.898 -6.789 1 97.19 205 LYS A O 1
ATOM 1665 N N . ASP A 1 206 ? -18.312 13.938 -8.469 1 95.69 206 ASP A N 1
ATOM 1666 C CA . ASP A 1 206 ? -19.531 13.312 -8.992 1 95.69 206 ASP A CA 1
ATOM 1667 C C . ASP A 1 206 ? -19.984 12.164 -8.094 1 95.69 206 ASP A C 1
ATOM 1669 O O . ASP A 1 206 ? -21.031 11.57 -8.312 1 95.69 206 ASP A O 1
ATOM 1673 N N . GLN A 1 207 ? -19.172 11.82 -7.117 1 97.25 207 GLN A N 1
ATOM 1674 C CA . GLN A 1 207 ? -19.578 10.781 -6.164 1 97.25 207 GLN A CA 1
ATOM 1675 C C . GLN A 1 207 ? -20.484 11.359 -5.074 1 97.25 207 GLN A C 1
ATOM 1677 O O . GLN A 1 207 ? -21.109 10.609 -4.328 1 97.25 207 GLN A O 1
ATOM 1682 N N . LEU A 1 208 ? -20.484 12.656 -4.891 1 96.56 208 LEU A N 1
ATOM 1683 C CA . LEU A 1 208 ? -21.422 13.289 -3.957 1 96.56 208 LEU A CA 1
ATOM 1684 C C . LEU A 1 208 ? -22.859 13.172 -4.449 1 96.56 208 LEU A C 1
ATOM 1686 O O . LEU A 1 208 ? -23.188 13.648 -5.539 1 96.56 208 LEU A O 1
ATOM 1690 N N . VAL A 1 209 ? -23.672 12.547 -3.652 1 94.94 209 VAL A N 1
ATOM 1691 C CA . VAL A 1 209 ? -25.062 12.336 -4.043 1 94.94 209 VAL A CA 1
ATOM 1692 C C . VAL A 1 209 ? -25.875 13.602 -3.766 1 94.94 209 VAL A C 1
ATOM 1694 O O . VAL A 1 209 ? -26.75 13.961 -4.547 1 94.94 209 VAL A O 1
ATOM 1697 N N . LEU A 1 210 ? -25.625 14.25 -2.623 1 93.69 210 LEU A N 1
ATOM 1698 C CA . LEU A 1 210 ? -26.25 15.508 -2.221 1 93.69 210 LEU A CA 1
ATOM 1699 C C . LEU A 1 210 ? -25.188 16.531 -1.818 1 93.69 210 LEU A C 1
ATOM 1701 O O . LEU A 1 210 ? -24.016 16.188 -1.65 1 93.69 210 LEU A O 1
ATOM 1705 N N . LYS A 1 211 ? -25.672 17.766 -1.726 1 93.75 211 LYS A N 1
ATOM 1706 C CA . LYS A 1 211 ? -24.797 18.828 -1.248 1 93.75 211 LYS A CA 1
ATOM 1707 C C . LYS A 1 211 ? -24.312 18.547 0.177 1 93.75 211 LYS A C 1
ATOM 1709 O O . LYS A 1 211 ? -25.078 18.047 1.006 1 93.75 211 LYS A O 1
ATOM 1714 N N . GLU A 1 212 ? -23.141 18.891 0.432 1 97.25 212 GLU A N 1
ATOM 1715 C CA . GLU A 1 212 ? -22.531 18.672 1.742 1 97.25 212 GLU A CA 1
ATOM 1716 C C . GLU A 1 212 ? -23.156 19.578 2.797 1 97.25 212 GLU A C 1
ATOM 1718 O O . GLU A 1 212 ? -23.703 20.625 2.469 1 97.25 212 GLU A O 1
ATOM 1723 N N . ASN A 1 213 ? -23.062 19.219 4.023 1 97.81 213 ASN A N 1
ATOM 1724 C CA . ASN A 1 213 ? -23.297 20.047 5.207 1 97.81 213 ASN A CA 1
ATOM 1725 C C . ASN A 1 213 ? -21.984 20.391 5.902 1 97.81 213 ASN A C 1
ATOM 1727 O O . ASN A 1 213 ? -21.125 19.516 6.094 1 97.81 213 ASN A O 1
ATOM 1731 N N . LYS A 1 214 ? -21.797 21.656 6.188 1 98.56 214 LYS A N 1
ATOM 1732 C CA . LYS A 1 214 ? -20.797 21.984 7.188 1 98.56 214 LYS A CA 1
ATOM 1733 C C . LYS A 1 214 ? -21.234 21.578 8.586 1 98.56 214 LYS A C 1
ATOM 1735 O O . LYS A 1 214 ? -22.156 22.172 9.156 1 98.56 214 LYS A O 1
ATOM 1740 N N . ILE A 1 215 ? -20.578 20.625 9.117 1 98.31 215 ILE A N 1
ATOM 1741 C CA . ILE A 1 215 ? -21.172 20.016 10.305 1 98.31 215 ILE A CA 1
ATOM 1742 C C . ILE A 1 215 ? -20.453 20.531 11.555 1 98.31 215 ILE A C 1
ATOM 1744 O O . ILE A 1 215 ? -20.984 20.422 12.664 1 98.31 215 ILE A O 1
ATOM 1748 N N . LEU A 1 216 ? -19.266 20.984 11.453 1 98.25 216 LEU A N 1
ATOM 1749 C CA . LEU A 1 216 ? -18.516 21.484 12.594 1 98.25 216 LEU A CA 1
ATOM 1750 C C . LEU A 1 216 ? -17.578 22.609 12.164 1 98.25 216 LEU A C 1
ATOM 1752 O O . LEU A 1 216 ? -16.922 22.516 11.117 1 98.25 216 LEU A O 1
ATOM 1756 N N . SER A 1 217 ? -17.516 23.688 12.859 1 98.44 217 SER A N 1
ATOM 1757 C CA . SER A 1 217 ? -16.547 24.766 12.734 1 98.44 217 SER A CA 1
ATOM 1758 C C . SER A 1 217 ? -15.703 24.891 14 1 98.44 217 SER A C 1
ATOM 1760 O O . SER A 1 217 ? -16.25 24.984 15.102 1 98.44 217 SER A O 1
ATOM 1762 N N . VAL A 1 218 ? -14.43 24.906 13.836 1 97.81 218 VAL A N 1
ATOM 1763 C CA . VAL A 1 218 ? -13.531 24.922 14.984 1 97.81 218 VAL A CA 1
ATOM 1764 C C . VAL A 1 218 ? -12.602 26.125 14.898 1 97.81 218 VAL A C 1
ATOM 1766 O O . VAL A 1 218 ? -12 26.375 13.852 1 97.81 218 VAL A O 1
ATOM 1769 N N . ASN A 1 219 ? -12.508 26.828 15.969 1 98.12 219 ASN A N 1
ATOM 1770 C CA . ASN A 1 219 ? -11.531 27.891 16.141 1 98.12 219 ASN A CA 1
ATOM 1771 C C . ASN A 1 219 ? -10.383 27.438 17.047 1 98.12 219 ASN A C 1
ATOM 1773 O O . ASN A 1 219 ? -10.578 27.203 18.234 1 98.12 219 ASN A O 1
ATOM 1777 N N . PHE A 1 220 ? -9.18 27.406 16.516 1 97.62 220 PHE A N 1
ATOM 1778 C CA . PHE A 1 220 ? -8.055 26.812 17.234 1 97.62 220 PHE A CA 1
ATOM 1779 C C . PHE A 1 220 ? -7.531 27.766 18.297 1 97.62 220 PHE A C 1
ATOM 1781 O O . PHE A 1 220 ? -6.766 27.359 19.172 1 97.62 220 PHE A O 1
ATOM 1788 N N . ASN A 1 221 ? -7.934 29 18.25 1 96.31 221 ASN A N 1
ATOM 1789 C CA . ASN A 1 221 ? -7.543 29.938 19.297 1 96.31 221 ASN A CA 1
ATOM 1790 C C . ASN A 1 221 ? -8.352 29.734 20.562 1 96.31 221 ASN A C 1
ATOM 1792 O O . ASN A 1 221 ? -7.953 30.188 21.641 1 96.31 221 ASN A O 1
ATOM 1796 N N . THR A 1 222 ? -9.523 29.031 20.438 1 96.69 222 THR A N 1
ATOM 1797 C CA . THR A 1 222 ? -10.391 29 21.609 1 96.69 222 THR A CA 1
ATOM 1798 C C . THR A 1 222 ? -10.758 27.562 21.969 1 96.69 222 THR A C 1
ATOM 1800 O O . THR A 1 222 ? -11.125 27.281 23.125 1 96.69 222 THR A O 1
ATOM 1803 N N . ILE A 1 223 ? -10.688 26.641 21.094 1 97 223 ILE A N 1
ATOM 1804 C CA . ILE A 1 223 ? -11.109 25.266 21.328 1 97 223 ILE A CA 1
ATOM 1805 C C . ILE A 1 223 ? -10.312 24.672 22.484 1 97 223 ILE A C 1
ATOM 1807 O O . ILE A 1 223 ? -9.148 25.016 22.688 1 97 223 ILE A O 1
ATOM 1811 N N . THR A 1 224 ? -10.891 23.766 23.25 1 97.12 224 THR A N 1
ATOM 1812 C CA . THR A 1 224 ? -10.234 23.141 24.391 1 97.12 224 THR A CA 1
ATOM 1813 C C . THR A 1 224 ? -10.078 21.641 24.141 1 97.12 224 THR A C 1
ATOM 1815 O O . THR A 1 224 ? -10.781 21.047 23.328 1 97.12 224 THR A O 1
ATOM 1818 N N . CYS A 1 225 ? -9.148 21.016 24.859 1 94.81 225 CYS A N 1
ATOM 1819 C CA . CYS A 1 225 ? -8.945 19.578 24.781 1 94.81 225 CYS A CA 1
ATOM 1820 C C . CYS A 1 225 ? -10.203 18.828 25.203 1 94.81 225 CYS A C 1
ATOM 1822 O O . CYS A 1 225 ? -10.516 17.766 24.641 1 94.81 225 CYS A O 1
ATOM 1824 N N . GLU A 1 226 ? -10.898 19.359 26.141 1 95.44 226 GLU A N 1
ATOM 1825 C CA . GLU A 1 226 ? -12.117 18.719 26.625 1 95.44 226 GLU A CA 1
ATOM 1826 C C . GLU A 1 226 ? -13.172 18.641 25.531 1 95.44 226 GLU A C 1
ATOM 1828 O O . GLU A 1 226 ? -13.859 17.625 25.391 1 95.44 226 GLU A O 1
ATOM 1833 N N . GLU A 1 227 ? -13.273 19.688 24.766 1 95.94 227 GLU A N 1
ATOM 1834 C CA . GLU A 1 227 ? -14.242 19.734 23.672 1 95.94 227 GLU A CA 1
ATOM 1835 C C . GLU A 1 227 ? -13.914 18.688 22.609 1 95.94 227 GLU A C 1
ATOM 1837 O O . GLU A 1 227 ? -14.797 18.25 21.875 1 95.94 227 GLU A O 1
ATOM 1842 N N . LEU A 1 228 ? -12.672 18.297 22.547 1 95.38 228 LEU A N 1
ATOM 1843 C CA . LEU A 1 228 ? -12.203 17.391 21.5 1 95.38 228 LEU A CA 1
ATOM 1844 C C . LEU A 1 228 ? -12.391 15.938 21.922 1 95.38 228 LEU A C 1
ATOM 1846 O O . LEU A 1 228 ? -12.297 15.039 21.094 1 95.38 228 LEU A O 1
ATOM 1850 N N . GLU A 1 229 ? -12.656 15.719 23.172 1 94.62 229 GLU A N 1
ATOM 1851 C CA . GLU A 1 229 ? -12.758 14.352 23.688 1 94.62 229 GLU A CA 1
ATOM 1852 C C . GLU A 1 229 ? -13.984 13.641 23.125 1 94.62 229 GLU A C 1
ATOM 1854 O O . GLU A 1 229 ? -13.961 12.43 22.906 1 94.62 229 GLU A O 1
ATOM 1859 N N . ASP A 1 230 ? -15.031 14.391 23 1 95.62 230 ASP A N 1
ATOM 1860 C CA . ASP A 1 230 ? -16.297 13.867 22.516 1 95.62 230 ASP A CA 1
ATOM 1861 C C . ASP A 1 230 ? -17.078 14.922 21.734 1 95.62 230 ASP A C 1
ATOM 1863 O O . ASP A 1 230 ? -17.641 15.844 22.312 1 95.62 230 ASP A O 1
ATOM 1867 N N . ILE A 1 231 ? -17.109 14.797 20.469 1 96.62 231 ILE A N 1
ATOM 1868 C CA . ILE A 1 231 ? -17.766 15.742 19.578 1 96.62 231 ILE A CA 1
ATOM 1869 C C . ILE A 1 231 ? -19.078 15.141 19.062 1 96.62 231 ILE A C 1
ATOM 1871 O O . ILE A 1 231 ? -19.078 14.094 18.406 1 96.62 231 ILE A O 1
ATOM 1875 N N . ILE A 1 232 ? -20.172 15.742 19.344 1 97.19 232 ILE A N 1
ATOM 1876 C CA . ILE A 1 232 ? -21.484 15.25 18.953 1 97.19 232 ILE A CA 1
ATOM 1877 C C . ILE A 1 232 ? -22.172 16.266 18.047 1 97.19 232 ILE A C 1
ATOM 1879 O O . ILE A 1 232 ? -22.344 17.438 18.422 1 97.19 232 ILE A O 1
ATOM 1883 N N . ILE A 1 233 ? -22.5 15.922 16.906 1 97.5 233 ILE A N 1
ATOM 1884 C CA . ILE A 1 233 ? -23.219 16.75 15.945 1 97.5 233 ILE A CA 1
ATOM 1885 C C . ILE A 1 233 ? -24.578 16.156 15.648 1 97.5 233 ILE A C 1
ATOM 1887 O O . ILE A 1 233 ? -24.672 15.086 15.039 1 97.5 233 ILE A O 1
ATOM 1891 N N . ASN A 1 234 ? -25.578 16.844 16 1 95.94 234 ASN A N 1
ATOM 1892 C CA . ASN A 1 234 ? -26.953 16.375 15.836 1 95.94 234 ASN A CA 1
ATOM 1893 C C . ASN A 1 234 ? -27.641 17.062 14.664 1 95.94 234 ASN A C 1
ATOM 1895 O O . ASN A 1 234 ? -27.125 18.047 14.125 1 95.94 234 ASN A O 1
ATOM 1899 N N . ASN A 1 235 ? -28.688 16.531 14.242 1 94.94 235 ASN A N 1
ATOM 1900 C CA . ASN A 1 235 ? -29.641 17.125 13.312 1 94.94 235 ASN A CA 1
ATOM 1901 C C . ASN A 1 235 ? -28.969 17.516 12 1 94.94 235 ASN A C 1
ATOM 1903 O O . ASN A 1 235 ? -29.125 18.641 11.531 1 94.94 235 ASN A O 1
ATOM 1907 N N . ILE A 1 236 ? -28.141 16.609 11.484 1 96.62 236 ILE A N 1
ATOM 1908 C CA . ILE A 1 236 ? -27.594 16.797 10.148 1 96.62 236 ILE A CA 1
ATOM 1909 C C . ILE A 1 236 ? -28.625 16.375 9.102 1 96.62 236 ILE A C 1
ATOM 1911 O O . ILE A 1 236 ? -28.859 15.188 8.906 1 96.62 236 ILE A O 1
ATOM 1915 N N . ASP A 1 237 ? -29.172 17.359 8.398 1 94.69 237 ASP A N 1
ATOM 1916 C CA . ASP A 1 237 ? -30.281 17.078 7.492 1 94.69 237 ASP A CA 1
ATOM 1917 C C . ASP A 1 237 ? -29.812 17.078 6.039 1 94.69 237 ASP A C 1
ATOM 1919 O O . ASP A 1 237 ? -29.094 17.984 5.609 1 94.69 237 ASP A O 1
ATOM 1923 N N . PHE A 1 238 ? -30.203 16.062 5.363 1 92.38 238 PHE A N 1
ATOM 1924 C CA . PHE A 1 238 ? -30.047 15.984 3.914 1 92.38 238 PHE A CA 1
ATOM 1925 C C . PHE A 1 238 ? -31.406 15.867 3.225 1 92.38 238 PHE A C 1
ATOM 1927 O O . PHE A 1 238 ? -32.156 14.906 3.457 1 92.38 238 PHE A O 1
ATOM 1934 N N . LYS A 1 239 ? -31.672 16.812 2.404 1 89.62 239 LYS A N 1
ATOM 1935 C CA . LYS A 1 239 ? -32.938 16.797 1.656 1 89.62 239 LYS A CA 1
ATOM 1936 C C . LYS A 1 239 ? -32.688 16.375 0.21 1 89.62 239 LYS A C 1
ATOM 1938 O O . LYS A 1 239 ? -31.891 16.969 -0.498 1 89.62 239 LYS A O 1
ATOM 1943 N N . PHE A 1 240 ? -33.406 15.367 -0.139 1 87.75 240 PHE A N 1
ATOM 1944 C CA . PHE A 1 240 ? -33.312 14.898 -1.517 1 87.75 240 PHE A CA 1
ATOM 1945 C C . PHE A 1 240 ? -34.25 15.68 -2.426 1 87.75 240 PHE A C 1
ATOM 1947 O O . PHE A 1 240 ? -35.469 15.711 -2.201 1 87.75 240 PHE A O 1
ATOM 1954 N N . PRO A 1 241 ? -33.688 16.203 -3.406 1 86.62 241 PRO A N 1
ATOM 1955 C CA . PRO A 1 241 ? -34.531 17 -4.289 1 86.62 241 PRO A CA 1
ATOM 1956 C C . PRO A 1 241 ? -35.5 16.141 -5.102 1 86.62 241 PRO A C 1
ATOM 1958 O O . PRO A 1 241 ? -35.188 14.992 -5.426 1 86.62 241 PRO A O 1
ATOM 1961 N N . GLU A 1 242 ? -36.656 16.641 -5.512 1 84.31 242 GLU A N 1
ATOM 1962 C CA . GLU A 1 242 ? -37.688 15.922 -6.246 1 84.31 242 GLU A CA 1
ATOM 1963 C C . GLU A 1 242 ? -37.25 15.633 -7.68 1 84.31 242 GLU A C 1
ATOM 1965 O O . GLU A 1 242 ? -37.656 14.617 -8.266 1 84.31 242 GLU A O 1
ATOM 1970 N N . ASN A 1 243 ? -36.406 16.359 -8.281 1 78.75 243 ASN A N 1
ATOM 1971 C CA . ASN A 1 243 ? -36.156 16.281 -9.719 1 78.75 243 ASN A CA 1
ATOM 1972 C C . ASN A 1 243 ? -34.781 15.727 -10.008 1 78.75 243 ASN A C 1
ATOM 1974 O O . ASN A 1 243 ? -34.188 16.016 -11.055 1 78.75 243 ASN A O 1
ATOM 1978 N N . ILE A 1 244 ? -34.281 15 -9.039 1 74.5 244 ILE A N 1
ATOM 1979 C CA . ILE A 1 244 ? -32.969 14.477 -9.336 1 74.5 244 ILE A CA 1
ATOM 1980 C C . ILE A 1 244 ? -33 12.961 -9.453 1 74.5 244 ILE A C 1
ATOM 1982 O O . ILE A 1 244 ? -33.812 12.305 -8.773 1 74.5 244 ILE A O 1
ATOM 1986 N N . LYS A 1 245 ? -32.25 12.523 -10.477 1 76.44 245 LYS A N 1
ATOM 1987 C CA . LYS A 1 245 ? -32.156 11.078 -10.664 1 76.44 245 LYS A CA 1
ATOM 1988 C C . LYS A 1 245 ? -31.609 10.398 -9.406 1 76.44 245 LYS A C 1
ATOM 1990 O O . LYS A 1 245 ? -30.641 10.867 -8.812 1 76.44 245 LYS A O 1
ATOM 1995 N N . PRO A 1 246 ? -32.375 9.422 -8.977 1 77.62 246 PRO A N 1
ATOM 1996 C CA . PRO A 1 246 ? -31.938 8.695 -7.789 1 77.62 246 PRO A CA 1
ATOM 1997 C C . PRO A 1 246 ? -30.531 8.102 -7.953 1 77.62 246 PRO A C 1
ATOM 1999 O O . PRO A 1 246 ? -30.188 7.641 -9.039 1 77.62 246 PRO A O 1
ATOM 2002 N N . LYS A 1 247 ? -29.656 8.32 -7.023 1 87.25 247 LYS A N 1
ATOM 2003 C CA . LYS A 1 247 ? -28.344 7.703 -6.91 1 87.25 247 LYS A CA 1
ATOM 2004 C C . LYS A 1 247 ? -28.172 7.02 -5.559 1 87.25 247 LYS A C 1
ATOM 2006 O O . LYS A 1 247 ? -28.469 7.605 -4.516 1 87.25 247 LYS A O 1
ATOM 2011 N N . THR A 1 248 ? -27.719 5.785 -5.637 1 93.62 248 THR A N 1
ATOM 2012 C CA . THR A 1 248 ? -27.578 5.004 -4.414 1 93.62 248 THR A CA 1
ATOM 2013 C C . THR A 1 248 ? -26.547 5.629 -3.486 1 93.62 248 THR A C 1
ATOM 2015 O O . THR A 1 248 ? -25.484 6.062 -3.936 1 93.62 248 THR A O 1
ATOM 2018 N N . ILE A 1 249 ? -26.906 5.727 -2.242 1 95.12 249 ILE A N 1
ATOM 2019 C CA . ILE A 1 249 ? -25.984 6.176 -1.21 1 95.12 249 ILE A CA 1
ATOM 2020 C C . ILE A 1 249 ? -25.297 4.965 -0.565 1 95.12 249 ILE A C 1
ATOM 2022 O O . ILE A 1 249 ? -25.969 4.125 0.04 1 95.12 249 ILE A O 1
ATOM 2026 N N . HIS A 1 250 ? -23.953 4.91 -0.701 1 96.25 250 HIS A N 1
ATOM 2027 C CA . HIS A 1 250 ? -23.219 3.775 -0.157 1 96.25 250 HIS A CA 1
ATOM 2028 C C . HIS A 1 250 ? -22.547 4.137 1.161 1 96.25 250 HIS A C 1
ATOM 2030 O O . HIS A 1 250 ? -22.062 3.258 1.875 1 96.25 250 HIS A O 1
ATOM 2036 N N . GLY A 1 251 ? -22.469 5.398 1.478 1 96.5 251 GLY A N 1
ATOM 2037 C CA . GLY A 1 251 ? -21.828 5.879 2.693 1 96.5 251 GLY A CA 1
ATOM 2038 C C . GLY A 1 251 ? -21.828 7.391 2.814 1 96.5 251 GLY A C 1
ATOM 2039 O O . GLY A 1 251 ? -22.5 8.078 2.043 1 96.5 251 GLY A O 1
ATOM 2040 N N . PHE A 1 252 ? -21.172 7.879 3.811 1 98 252 PHE A N 1
ATOM 2041 C CA . PHE A 1 252 ? -21.047 9.312 4.062 1 98 252 PHE A CA 1
ATOM 2042 C C . PHE A 1 252 ? -19.578 9.719 4.137 1 98 252 PHE A C 1
ATOM 2044 O O . PHE A 1 252 ? -18.812 9.172 4.941 1 98 252 PHE A O 1
ATOM 2051 N N . GLY A 1 253 ? -19.219 10.602 3.232 1 98.38 253 GLY A N 1
ATOM 2052 C CA . GLY A 1 253 ? -17.859 11.102 3.201 1 98.38 253 GLY A CA 1
ATOM 2053 C C . GLY A 1 253 ? -17.625 12.289 4.129 1 98.38 253 GLY A C 1
ATOM 2054 O O . GLY A 1 253 ? -18.484 13.172 4.234 1 98.38 253 GLY A O 1
ATOM 2055 N N . ILE A 1 254 ? -16.531 12.273 4.832 1 98.62 254 ILE A N 1
ATOM 2056 C CA . ILE A 1 254 ? -16.109 13.344 5.734 1 98.62 254 ILE A CA 1
ATOM 2057 C C . ILE A 1 254 ? -14.812 13.953 5.23 1 98.62 254 ILE A C 1
ATOM 2059 O O . ILE A 1 254 ? -13.891 13.234 4.828 1 98.62 254 ILE A O 1
ATOM 2063 N N . TRP A 1 255 ? -14.75 15.234 5.199 1 98.75 255 TRP A N 1
ATOM 2064 C CA . TRP A 1 255 ? -13.508 15.938 4.863 1 98.75 255 TRP A CA 1
ATOM 2065 C C . TRP A 1 255 ? -13.422 17.266 5.586 1 98.75 255 TRP A C 1
ATOM 2067 O O . TRP A 1 255 ? -14.305 17.625 6.375 1 98.75 255 TRP A O 1
ATOM 2077 N N . PHE A 1 256 ? -12.305 17.984 5.414 1 98.81 256 PHE A N 1
ATOM 2078 C CA . PHE A 1 256 ? -12.133 19.234 6.152 1 98.81 256 PHE A CA 1
ATOM 2079 C C . PHE A 1 256 ? -11.492 20.297 5.273 1 98.81 256 PHE A C 1
ATOM 2081 O O . PHE A 1 256 ? -10.914 19.984 4.23 1 98.81 256 PHE A O 1
ATOM 2088 N N . ILE A 1 257 ? -11.703 21.5 5.605 1 98.88 257 ILE A N 1
ATOM 2089 C CA . ILE A 1 257 ? -11 22.672 5.09 1 98.88 257 ILE A CA 1
ATOM 2090 C C . ILE A 1 257 ? -10.375 23.453 6.246 1 98.88 257 ILE A C 1
ATOM 2092 O O . ILE A 1 257 ? -11.047 23.75 7.238 1 98.88 257 ILE A O 1
ATOM 2096 N N . CYS A 1 258 ? -9.102 23.734 6.113 1 98.75 258 CYS A N 1
ATOM 2097 C CA . CYS A 1 258 ? -8.406 24.578 7.078 1 98.75 258 CYS A CA 1
ATOM 2098 C C . CYS A 1 258 ? -8.203 25.984 6.527 1 98.75 258 CYS A C 1
ATOM 2100 O O . CYS A 1 258 ? -8.07 26.172 5.316 1 98.75 258 CYS A O 1
ATOM 2102 N N . TYR A 1 259 ? -8.18 26.891 7.445 1 98.88 259 TYR A N 1
ATOM 2103 C CA . TYR A 1 259 ? -7.996 28.281 7.082 1 98.88 259 TYR A CA 1
ATOM 2104 C C . TYR A 1 259 ? -6.828 28.891 7.844 1 98.88 259 TYR A C 1
ATOM 2106 O O . TYR A 1 259 ? -6.707 28.719 9.055 1 98.88 259 TYR A O 1
ATOM 2114 N N . PHE A 1 260 ? -5.977 29.547 7.102 1 98.88 260 PHE A N 1
ATOM 2115 C CA . PHE A 1 260 ? -4.867 30.328 7.641 1 98.88 260 PHE A CA 1
ATOM 2116 C C . PHE A 1 260 ? -5.176 31.828 7.578 1 98.88 260 PHE A C 1
ATOM 2118 O O . PHE A 1 260 ? -5.031 32.438 6.523 1 98.88 260 PHE A O 1
ATOM 2125 N N . ASP A 1 261 ? -5.574 32.344 8.695 1 98.62 261 ASP A N 1
ATOM 2126 C CA . ASP A 1 261 ? -5.977 33.75 8.742 1 98.62 261 ASP A CA 1
ATOM 2127 C C . ASP A 1 261 ? -4.809 34.625 9.164 1 98.62 261 ASP A C 1
ATOM 2129 O O . ASP A 1 261 ? -4.426 34.656 10.336 1 98.62 261 ASP A O 1
ATOM 2133 N N . GLY A 1 262 ? -4.234 35.375 8.219 1 98.12 262 GLY A N 1
ATOM 2134 C CA . GLY A 1 262 ? -3.195 36.344 8.523 1 98.12 262 GLY A CA 1
ATOM 2135 C C . GLY A 1 262 ? -3.637 37.781 8.297 1 98.12 262 GLY A C 1
ATOM 2136 O O . GLY A 1 262 ? -4.805 38.062 8 1 98.12 262 GLY A O 1
ATOM 2137 N N . SER A 1 263 ? -2.748 38.656 8.531 1 98.12 263 SER A N 1
ATOM 2138 C CA . SER A 1 263 ? -3.037 40.094 8.445 1 98.12 263 SER A CA 1
ATOM 2139 C C . SER A 1 263 ? -3.328 40.531 7.012 1 98.12 263 SER A C 1
ATOM 2141 O O . SER A 1 263 ? -4.164 41.406 6.773 1 98.12 263 SER A O 1
ATOM 2143 N N . LYS A 1 264 ? -2.689 39.906 6.066 1 98.31 264 LYS A N 1
ATOM 2144 C CA . LYS A 1 264 ? -2.842 40.312 4.676 1 98.31 264 LYS A CA 1
ATOM 2145 C C . LYS A 1 264 ? -3.965 39.531 3.99 1 98.31 264 LYS A C 1
ATOM 2147 O O . LYS A 1 264 ? -4.598 40.062 3.062 1 98.31 264 LYS A O 1
ATOM 2152 N N . GLY A 1 265 ? -4.168 38.344 4.402 1 98.5 265 GLY A N 1
ATOM 2153 C CA . GLY A 1 265 ? -5.219 37.531 3.781 1 98.5 265 GLY A CA 1
ATOM 2154 C C . GLY A 1 265 ? -5.324 36.125 4.348 1 98.5 265 GLY A C 1
ATOM 2155 O O . GLY A 1 265 ? -4.504 35.75 5.176 1 98.5 265 GLY A O 1
ATOM 2156 N N . THR A 1 266 ? -6.395 35.469 3.898 1 98.81 266 THR A N 1
ATOM 2157 C CA . THR A 1 266 ? -6.652 34.125 4.328 1 98.81 266 THR A CA 1
ATOM 2158 C C . THR A 1 266 ? -6.301 33.125 3.225 1 98.81 266 THR A C 1
ATOM 2160 O O . THR A 1 266 ? -6.617 33.344 2.055 1 98.81 266 THR A O 1
ATOM 2163 N N . VAL A 1 267 ? -5.559 32.062 3.541 1 98.81 267 VAL A N 1
ATOM 2164 C CA . VAL A 1 267 ? -5.289 30.938 2.635 1 98.81 267 VAL A CA 1
ATOM 2165 C C . VAL A 1 267 ? -6.066 29.703 3.084 1 98.81 267 VAL A C 1
ATOM 2167 O O . VAL A 1 267 ? -6.156 29.422 4.281 1 98.81 267 VAL A O 1
ATOM 2170 N N . GLU A 1 268 ? -6.598 28.984 2.119 1 98.81 268 GLU A N 1
ATOM 2171 C CA . GLU A 1 268 ? -7.383 27.797 2.414 1 98.81 268 GLU A CA 1
ATOM 2172 C C . GLU A 1 268 ? -6.641 26.531 2.002 1 98.81 268 GLU A C 1
ATOM 2174 O O . GLU A 1 268 ? -5.996 26.5 0.951 1 98.81 268 GLU A O 1
ATOM 2179 N N . LEU A 1 269 ? -6.66 25.531 2.82 1 98.81 269 LEU A N 1
ATOM 2180 C CA . LEU A 1 269 ? -6.273 24.156 2.518 1 98.81 269 LEU A CA 1
ATOM 2181 C C . LEU A 1 269 ? -7.488 23.234 2.514 1 98.81 269 LEU A C 1
ATOM 2183 O O . LEU A 1 269 ? -8.047 22.938 3.572 1 98.81 269 LEU A O 1
ATOM 2187 N N . SER A 1 270 ? -7.852 22.781 1.321 1 98.81 270 SER A N 1
ATOM 2188 C CA . SER A 1 270 ? -9.078 22 1.173 1 98.81 270 SER A CA 1
ATOM 2189 C C . SER A 1 270 ? -8.773 20.531 0.879 1 98.81 270 SER A C 1
ATOM 2191 O O . SER A 1 270 ? -7.887 20.234 0.081 1 98.81 270 SER A O 1
ATOM 2193 N N . THR A 1 271 ? -9.484 19.656 1.537 1 98.62 271 THR A N 1
ATOM 2194 C CA . THR A 1 271 ? -9.453 18.234 1.207 1 98.62 271 THR A CA 1
ATOM 2195 C C . THR A 1 271 ? -10.766 17.812 0.562 1 98.62 271 THR A C 1
ATOM 2197 O O . THR A 1 271 ? -11.102 16.625 0.573 1 98.62 271 THR A O 1
ATOM 2200 N N . ALA A 1 272 ? -11.516 18.703 0.024 1 98.69 272 ALA A N 1
ATOM 2201 C CA . ALA A 1 272 ? -12.844 18.422 -0.509 1 98.69 272 ALA A CA 1
ATOM 2202 C C . ALA A 1 272 ? -12.773 17.516 -1.733 1 98.69 272 ALA A C 1
ATOM 2204 O O . ALA A 1 272 ? -11.781 17.547 -2.469 1 98.69 272 ALA A O 1
ATOM 2205 N N . PRO A 1 273 ? -13.859 16.703 -1.931 1 98.5 273 PRO A N 1
ATOM 2206 C CA . PRO A 1 273 ? -13.93 15.906 -3.16 1 98.5 273 PRO A CA 1
ATOM 2207 C C . PRO A 1 273 ? -13.742 16.75 -4.418 1 98.5 273 PRO A C 1
ATOM 2209 O O . PRO A 1 273 ? -14.359 17.812 -4.547 1 98.5 273 PRO A O 1
ATOM 2212 N N . GLY A 1 274 ? -12.875 16.297 -5.266 1 97.94 274 GLY A N 1
ATOM 2213 C CA . GLY A 1 274 ? -12.633 17 -6.512 1 97.94 274 GLY A CA 1
ATOM 2214 C C . GLY A 1 274 ? -11.477 17.984 -6.422 1 97.94 274 GLY A C 1
ATOM 2215 O O . GLY A 1 274 ? -10.93 18.391 -7.445 1 97.94 274 GLY A O 1
ATOM 2216 N N . ASP A 1 275 ? -11.133 18.5 -5.227 1 98.31 275 ASP A N 1
ATOM 2217 C CA . ASP A 1 275 ? -9.938 19.312 -5.059 1 98.31 275 ASP A CA 1
ATOM 2218 C C . ASP A 1 275 ? -8.664 18.484 -5.227 1 98.31 275 ASP A C 1
ATOM 2220 O O . ASP A 1 275 ? -8.719 17.25 -5.227 1 98.31 275 ASP A O 1
ATOM 2224 N N . PRO A 1 276 ? -7.504 19.188 -5.445 1 98 276 PRO A N 1
ATOM 2225 C CA . PRO A 1 276 ? -6.262 18.422 -5.535 1 98 276 PRO A CA 1
ATOM 2226 C C . PRO A 1 276 ? -6.082 17.453 -4.363 1 98 276 PRO A C 1
ATOM 2228 O O . PRO A 1 276 ? -6.32 17.828 -3.211 1 98 276 PRO A O 1
ATOM 2231 N N . GLU A 1 277 ? -5.691 16.25 -4.68 1 97.88 277 GLU A N 1
ATOM 2232 C CA . GLU A 1 277 ? -5.609 15.18 -3.686 1 97.88 277 GLU A CA 1
ATOM 2233 C C . GLU A 1 277 ? -4.543 15.477 -2.639 1 97.88 277 GLU A C 1
ATOM 2235 O O . GLU A 1 277 ? -3.447 15.938 -2.973 1 97.88 277 GLU A O 1
ATOM 2240 N N . THR A 1 278 ? -4.809 15.289 -1.403 1 97.94 278 THR A N 1
ATOM 2241 C CA . THR A 1 278 ? -3.875 15.289 -0.283 1 97.94 278 THR A CA 1
ATOM 2242 C C . THR A 1 278 ? -3.686 13.875 0.258 1 97.94 278 THR A C 1
ATOM 2244 O O . THR A 1 278 ? -4.449 12.969 -0.082 1 97.94 278 THR A O 1
ATOM 2247 N N . HIS A 1 279 ? -2.66 13.68 1.08 1 96.12 279 HIS A N 1
ATOM 2248 C CA . HIS A 1 279 ? -2.426 12.352 1.64 1 96.12 279 HIS A CA 1
ATOM 2249 C C . HIS A 1 279 ? -3.531 11.961 2.613 1 96.12 279 HIS A C 1
ATOM 2251 O O . HIS A 1 279 ? -3.689 10.781 2.939 1 96.12 279 HIS A O 1
ATOM 2257 N N . TRP A 1 280 ? -4.297 12.914 3.107 1 96.5 280 TRP A N 1
ATOM 2258 C CA . TRP A 1 280 ? -5.391 12.633 4.035 1 96.5 280 TRP A CA 1
ATOM 2259 C C . TRP A 1 280 ? -6.602 12.078 3.293 1 96.5 280 TRP A C 1
ATOM 2261 O O . TRP A 1 280 ? -7.375 11.297 3.855 1 96.5 280 TRP A O 1
ATOM 2271 N N . LYS A 1 281 ? -6.785 12.578 2.062 1 97.5 281 LYS A N 1
ATOM 2272 C CA . LYS A 1 281 ? -7.949 12.211 1.262 1 97.5 281 LYS A CA 1
ATOM 2273 C C . LYS A 1 281 ? -9.242 12.508 2.01 1 97.5 281 LYS A C 1
ATOM 2275 O O . LYS A 1 281 ? -9.383 13.555 2.639 1 97.5 281 LYS A O 1
ATOM 2280 N N . GLN A 1 282 ? -10.289 11.695 1.729 1 98.44 282 GLN A N 1
ATOM 2281 C CA . GLN A 1 282 ? -11.547 11.758 2.469 1 98.44 282 GLN A CA 1
ATOM 2282 C C . GLN A 1 282 ? -11.797 10.453 3.23 1 98.44 282 GLN A C 1
ATOM 2284 O O . GLN A 1 282 ? -11.188 9.43 2.932 1 98.44 282 GLN A O 1
ATOM 2289 N N . THR A 1 283 ? -12.531 10.57 4.289 1 97.81 283 THR A N 1
ATOM 2290 C CA . THR A 1 283 ? -12.922 9.422 5.105 1 97.81 283 THR A CA 1
ATOM 2291 C C . THR A 1 283 ? -14.398 9.094 4.898 1 97.81 283 THR A C 1
ATOM 2293 O O . THR A 1 283 ? -15.266 9.938 5.105 1 97.81 283 THR A O 1
ATOM 2296 N N . THR A 1 284 ? -14.648 7.859 4.48 1 97.88 284 THR A N 1
ATOM 2297 C CA . THR A 1 284 ? -16.031 7.461 4.219 1 97.88 284 THR A CA 1
ATOM 2298 C C . THR A 1 284 ? -16.5 6.434 5.238 1 97.88 284 THR A C 1
ATOM 2300 O O . THR A 1 284 ? -15.828 5.422 5.465 1 97.88 284 THR A O 1
ATOM 2303 N N . ILE A 1 285 ? -17.562 6.73 5.914 1 96.81 285 ILE A N 1
ATOM 2304 C CA . ILE A 1 285 ? -18.281 5.723 6.688 1 96.81 285 ILE A CA 1
ATOM 2305 C C . ILE A 1 285 ? -19.219 4.941 5.77 1 96.81 285 ILE A C 1
ATOM 2307 O O . ILE A 1 285 ? -20.25 5.465 5.328 1 96.81 285 ILE A O 1
ATOM 2311 N N . LEU A 1 286 ? -18.875 3.777 5.531 1 94.94 286 LEU A N 1
ATOM 2312 C CA . LEU A 1 286 ? -19.656 2.951 4.621 1 94.94 286 LEU A CA 1
ATOM 2313 C C . LEU A 1 286 ? -20.906 2.406 5.32 1 94.94 286 LEU A C 1
ATOM 2315 O O . LEU A 1 286 ? -20.844 2.029 6.496 1 94.94 286 LEU A O 1
ATOM 2319 N N . LEU A 1 287 ? -21.953 2.342 4.551 1 92.5 287 LEU A N 1
ATOM 2320 C CA . LEU A 1 287 ? -23.172 1.69 5.027 1 92.5 287 LEU A CA 1
ATOM 2321 C C . LEU A 1 287 ? -23.125 0.192 4.754 1 92.5 287 LEU A C 1
ATOM 2323 O O . LEU A 1 287 ? -22.484 -0.249 3.791 1 92.5 287 LEU A O 1
ATOM 2327 N N . PRO A 1 288 ? -23.719 -0.57 5.613 1 85.62 288 PRO A N 1
ATOM 2328 C CA . PRO A 1 288 ? -23.766 -2.012 5.363 1 85.62 288 PRO A CA 1
ATOM 2329 C C . PRO A 1 288 ? -24.422 -2.365 4.035 1 85.62 288 PRO A C 1
ATOM 2331 O O . PRO A 1 288 ? -24.078 -3.371 3.412 1 85.62 288 PRO A O 1
ATOM 2334 N N . SER A 1 289 ? -25.422 -1.57 3.662 1 87.38 289 SER A N 1
ATOM 2335 C CA . SER A 1 289 ? -26.078 -1.699 2.365 1 87.38 289 SER A CA 1
ATOM 2336 C C . SER A 1 289 ? -26.438 -0.333 1.787 1 87.38 289 SER A C 1
ATOM 2338 O O . SER A 1 289 ? -26.688 0.615 2.533 1 87.38 289 SER A O 1
ATOM 2340 N N . GLY A 1 290 ? -26.438 -0.263 0.501 1 88.94 290 GLY A N 1
ATOM 2341 C CA . GLY A 1 290 ? -26.797 0.985 -0.151 1 88.94 290 GLY A CA 1
ATOM 2342 C C . GLY A 1 290 ? -28.219 1.418 0.143 1 88.94 290 GLY A C 1
ATOM 2343 O O . GLY A 1 290 ? -29.109 0.58 0.342 1 88.94 290 GLY A O 1
ATOM 2344 N N . ILE A 1 291 ? -28.391 2.771 0.168 1 87.88 291 ILE A N 1
ATOM 2345 C CA . ILE A 1 291 ? -29.719 3.34 0.372 1 87.88 291 ILE A CA 1
ATOM 2346 C C . ILE A 1 291 ? -30.109 4.176 -0.843 1 87.88 291 ILE A C 1
ATOM 2348 O O . ILE A 1 291 ? -29.297 4.914 -1.392 1 87.88 291 ILE A O 1
ATOM 2352 N N . ASP A 1 292 ? -31.328 3.953 -1.249 1 85.44 292 ASP A N 1
ATOM 2353 C CA . ASP A 1 292 ? -31.906 4.781 -2.305 1 85.44 292 ASP A CA 1
ATOM 2354 C C . ASP A 1 292 ? -32.969 5.727 -1.746 1 85.44 292 ASP A C 1
ATOM 2356 O O . ASP A 1 292 ? -33.875 5.293 -1.064 1 85.44 292 ASP A O 1
ATOM 2360 N N . LEU A 1 293 ? -32.75 6.996 -1.942 1 80.69 293 LEU A N 1
ATOM 2361 C CA . LEU A 1 293 ? -33.719 7.973 -1.47 1 80.69 293 LEU A CA 1
ATOM 2362 C C . LEU A 1 293 ? -34.625 8.43 -2.607 1 80.69 293 LEU A C 1
ATOM 2364 O O . LEU A 1 293 ? -34.188 8.5 -3.76 1 80.69 293 LEU A O 1
ATOM 2368 N N . GLU A 1 294 ? -35.875 8.648 -2.211 1 80.81 294 GLU A N 1
ATOM 2369 C CA . GLU A 1 294 ? -36.844 9.172 -3.168 1 80.81 294 GLU A CA 1
ATOM 2370 C C . GLU A 1 294 ? -36.875 10.703 -3.143 1 80.81 294 GLU A C 1
ATOM 2372 O O . GLU A 1 294 ? -36.469 11.312 -2.145 1 80.81 294 GLU A O 1
ATOM 2377 N N . GLY A 1 295 ? -37.312 11.211 -4.266 1 81.56 295 GLY A N 1
ATOM 2378 C CA . GLY A 1 295 ? -37.438 12.664 -4.332 1 81.56 295 GLY A CA 1
ATOM 2379 C C . GLY A 1 295 ? -38.312 13.242 -3.23 1 81.56 295 GLY A C 1
ATOM 2380 O O . GLY A 1 295 ? -39.375 12.703 -2.93 1 81.56 295 GLY A O 1
ATOM 2381 N N . GLY A 1 296 ? -37.719 14.312 -2.525 1 83.81 296 GLY A N 1
ATOM 2382 C CA . GLY A 1 296 ? -38.469 15.023 -1.501 1 83.81 296 GLY A CA 1
ATOM 2383 C C . GLY A 1 296 ? -38.219 14.492 -0.103 1 83.81 296 GLY A C 1
ATOM 2384 O O . GLY A 1 296 ? -38.594 15.133 0.886 1 83.81 296 GLY A O 1
ATOM 2385 N N . GLU A 1 297 ? -37.531 13.406 0.012 1 84.62 297 GLU A N 1
ATOM 2386 C CA . GLU A 1 297 ? -37.281 12.805 1.315 1 84.62 297 GLU A CA 1
ATOM 2387 C C . GLU A 1 297 ? -36.125 13.523 2.033 1 84.62 297 GLU A C 1
ATOM 2389 O O . GLU A 1 297 ? -35.219 14.055 1.392 1 84.62 297 GLU A O 1
ATOM 2394 N N . THR A 1 298 ? -36.344 13.656 3.377 1 88.62 298 THR A N 1
ATOM 2395 C CA . THR A 1 298 ? -35.312 14.219 4.207 1 88.62 298 THR A CA 1
ATOM 2396 C C . THR A 1 298 ? -34.688 13.148 5.105 1 88.62 298 THR A C 1
ATOM 2398 O O . THR A 1 298 ? -35.406 12.383 5.742 1 88.62 298 THR A O 1
ATOM 2401 N N . MET A 1 299 ? -33.375 13.047 5.027 1 89.31 299 MET A N 1
ATOM 2402 C CA . MET A 1 299 ? -32.656 12.164 5.918 1 89.31 299 MET A CA 1
ATOM 2403 C C . MET A 1 299 ? -31.906 12.961 6.992 1 89.31 299 MET A C 1
ATOM 2405 O O . MET A 1 299 ? -31.203 13.914 6.684 1 89.31 299 MET A O 1
ATOM 2409 N N . THR A 1 300 ? -32.156 12.609 8.281 1 93.12 300 THR A N 1
ATOM 2410 C CA . THR A 1 300 ? -31.469 13.258 9.406 1 93.12 300 THR A CA 1
ATOM 2411 C C . THR A 1 300 ? -30.469 12.297 10.062 1 93.12 300 THR A C 1
ATOM 2413 O O . THR A 1 300 ? -30.828 11.156 10.383 1 93.12 300 THR A O 1
ATOM 2416 N N . CYS A 1 301 ? -29.266 12.766 10.18 1 94 301 CYS A N 1
ATOM 2417 C CA . CYS A 1 301 ? -28.281 11.891 10.805 1 94 301 CYS A CA 1
ATOM 2418 C C . CYS A 1 301 ? -27.578 12.594 11.961 1 94 301 CYS A C 1
ATOM 2420 O O . CYS A 1 301 ? -27.75 13.797 12.156 1 94 301 CYS A O 1
ATOM 2422 N N . ARG A 1 302 ? -26.984 11.82 12.805 1 95.94 302 ARG A N 1
ATOM 2423 C CA . ARG A 1 302 ? -26.156 12.227 13.93 1 95.94 302 ARG A CA 1
ATOM 2424 C C . ARG A 1 302 ? -24.766 11.609 13.836 1 95.94 302 ARG A C 1
ATOM 2426 O O . ARG A 1 302 ? -24.625 10.414 13.562 1 95.94 302 ARG A O 1
ATOM 2433 N N . LEU A 1 303 ? -23.75 12.398 13.953 1 97.44 303 LEU A N 1
ATOM 2434 C CA . LEU A 1 303 ? -22.375 11.914 13.953 1 97.44 303 LEU A CA 1
ATOM 2435 C C . LEU A 1 303 ? -21.688 12.188 15.289 1 97.44 303 LEU A C 1
ATOM 2437 O O . LEU A 1 303 ? -21.781 13.297 15.82 1 97.44 303 LEU A O 1
ATOM 2441 N N . GLN A 1 304 ? -21.125 11.18 15.836 1 96.25 304 GLN A N 1
ATOM 2442 C CA . GLN A 1 304 ? -20.359 11.305 17.078 1 96.25 304 GLN A CA 1
ATOM 2443 C C . GLN A 1 304 ? -18.922 10.836 16.875 1 96.25 304 GLN A C 1
ATOM 2445 O O . GLN A 1 304 ? -18.688 9.75 16.344 1 96.25 304 GLN A O 1
ATOM 2450 N N . MET A 1 305 ? -17.969 11.664 17.188 1 95.5 305 MET A N 1
ATOM 2451 C CA . MET A 1 305 ? -16.547 11.344 17.203 1 95.5 305 MET A CA 1
ATOM 2452 C C . MET A 1 305 ? -15.992 11.367 18.625 1 95.5 305 MET A C 1
ATOM 2454 O O . MET A 1 305 ? -15.93 12.422 19.25 1 95.5 305 MET A O 1
ATOM 2458 N N . THR A 1 306 ? -15.562 10.227 19.078 1 94.44 306 THR A N 1
ATOM 2459 C CA . THR A 1 306 ? -15.117 10.117 20.469 1 94.44 306 THR A CA 1
ATOM 2460 C C . THR A 1 306 ? -13.703 9.555 20.531 1 94.44 306 THR A C 1
ATOM 2462 O O . THR A 1 306 ? -13.398 8.531 19.922 1 94.44 306 THR A O 1
ATOM 2465 N N . GLN A 1 307 ? -12.844 10.242 21.266 1 91.06 307 GLN A N 1
ATOM 2466 C CA . GLN A 1 307 ? -11.516 9.688 21.516 1 91.06 307 GLN A CA 1
ATOM 2467 C C . GLN A 1 307 ? -11.586 8.391 22.297 1 91.06 307 GLN A C 1
ATOM 2469 O O . GLN A 1 307 ? -12.359 8.281 23.266 1 91.06 307 GLN A O 1
ATOM 2474 N N . ASP A 1 308 ? -10.852 7.445 21.797 1 86.69 308 ASP A N 1
ATOM 2475 C CA . ASP A 1 308 ? -10.805 6.164 22.5 1 86.69 308 ASP A CA 1
ATOM 2476 C C . ASP A 1 308 ? -10.258 6.332 23.922 1 86.69 308 ASP A C 1
ATOM 2478 O O . ASP A 1 308 ? -9.305 7.082 24.141 1 86.69 308 ASP A O 1
ATOM 2482 N N . SER A 1 309 ? -10.789 5.629 24.859 1 84.88 309 SER A N 1
ATOM 2483 C CA . SER A 1 309 ? -10.438 5.789 26.266 1 84.88 309 SER A CA 1
ATOM 2484 C C . SER A 1 309 ? -9.047 5.227 26.562 1 84.88 309 SER A C 1
ATOM 2486 O O . SER A 1 309 ? -8.336 5.719 27.438 1 84.88 309 SER A O 1
ATOM 2488 N N . LEU A 1 310 ? -8.648 4.238 25.812 1 81.94 310 LEU A N 1
ATOM 2489 C CA . LEU A 1 310 ? -7.359 3.588 26.031 1 81.94 310 LEU A CA 1
ATOM 2490 C C . LEU A 1 310 ? -6.273 4.23 25.172 1 81.94 310 LEU A C 1
ATOM 2492 O O . LEU A 1 310 ? -5.125 4.34 25.594 1 81.94 310 LEU A O 1
ATOM 2496 N N . ASN A 1 311 ? -6.668 4.656 23.984 1 82.69 311 ASN A N 1
ATOM 2497 C CA . ASN A 1 311 ? -5.758 5.32 23.047 1 82.69 311 ASN A CA 1
ATOM 2498 C C . ASN A 1 311 ? -6.352 6.621 22.516 1 82.69 311 ASN A C 1
ATOM 2500 O O . ASN A 1 311 ? -7.062 6.621 21.516 1 82.69 311 ASN A O 1
ATOM 2504 N N . LYS A 1 312 ? -5.934 7.652 23.109 1 82.38 312 LYS A N 1
ATOM 2505 C CA . LYS A 1 312 ? -6.523 8.953 22.812 1 82.38 312 LYS A CA 1
ATOM 2506 C C . LYS A 1 312 ? -6.18 9.398 21.391 1 82.38 312 LYS A C 1
ATOM 2508 O O . LYS A 1 312 ? -6.766 10.352 20.875 1 82.38 312 LYS A O 1
ATOM 2513 N N . ARG A 1 313 ? -5.336 8.742 20.766 1 83.38 313 ARG A N 1
ATOM 2514 C CA . ARG A 1 313 ? -4.93 9.125 19.406 1 83.38 313 ARG A CA 1
ATOM 2515 C C . ARG A 1 313 ? -5.867 8.516 18.375 1 83.38 313 ARG A C 1
ATOM 2517 O O . ARG A 1 313 ? -5.711 8.758 17.172 1 83.38 313 ARG A O 1
ATOM 2524 N N . ILE A 1 314 ? -6.828 7.785 18.891 1 86.12 314 ILE A N 1
ATOM 2525 C CA . ILE A 1 314 ? -7.801 7.145 18.016 1 86.12 314 ILE A CA 1
ATOM 2526 C C . ILE A 1 314 ? -9.203 7.676 18.312 1 86.12 314 ILE A C 1
ATOM 2528 O O . ILE A 1 314 ? -9.57 7.844 19.484 1 86.12 314 ILE A O 1
ATOM 2532 N N . TYR A 1 315 ? -9.898 7.934 17.25 1 90.69 315 TYR A N 1
ATOM 2533 C CA . TYR A 1 315 ? -11.297 8.312 17.406 1 90.69 315 TYR A CA 1
ATOM 2534 C C . TYR A 1 315 ? -12.211 7.184 16.938 1 90.69 315 TYR A C 1
ATOM 2536 O O . TYR A 1 315 ? -11.938 6.512 15.953 1 90.69 315 TYR A O 1
ATOM 2544 N N . ASP A 1 316 ? -13.289 7.059 17.656 1 91 316 ASP A N 1
ATOM 2545 C CA . ASP A 1 316 ? -14.422 6.254 17.188 1 91 316 ASP A CA 1
ATOM 2546 C C . ASP A 1 316 ? -15.469 7.125 16.5 1 91 316 ASP A C 1
ATOM 2548 O O . ASP A 1 316 ? -15.938 8.109 17.078 1 91 316 ASP A O 1
ATOM 2552 N N . LEU A 1 317 ? -15.781 6.777 15.281 1 94.5 317 LEU A N 1
ATOM 2553 C CA . LEU A 1 317 ? -16.812 7.48 14.531 1 94.5 317 LEU A CA 1
ATOM 2554 C C . LEU A 1 317 ? -18.125 6.691 14.539 1 94.5 317 LEU A C 1
ATOM 2556 O O . LEU A 1 317 ? -18.141 5.52 14.156 1 94.5 317 LEU A O 1
ATOM 2560 N N . ASN A 1 318 ? -19.172 7.32 15.008 1 94.75 318 ASN A N 1
ATOM 2561 C CA . ASN A 1 318 ? -20.5 6.711 15.047 1 94.75 318 ASN A CA 1
ATOM 2562 C C . ASN A 1 318 ? -21.516 7.547 14.281 1 94.75 318 ASN A C 1
ATOM 2564 O O . ASN A 1 318 ? -21.797 8.688 14.656 1 94.75 318 ASN A O 1
ATOM 2568 N N . LEU A 1 319 ? -22 7 13.211 1 95.56 319 LEU A N 1
ATOM 2569 C CA . LEU A 1 319 ? -23.047 7.625 12.43 1 95.56 319 LEU A CA 1
ATOM 2570 C C . LEU A 1 319 ? -24.391 6.961 12.703 1 95.56 319 LEU A C 1
ATOM 2572 O O . LEU A 1 319 ? -24.531 5.746 12.547 1 95.56 319 LEU A O 1
ATOM 2576 N N . GLU A 1 320 ? -25.344 7.77 13.109 1 93.12 320 GLU A N 1
ATOM 2577 C CA . GLU A 1 320 ? -26.672 7.262 13.469 1 93.12 320 GLU A CA 1
ATOM 2578 C C . GLU A 1 320 ? -27.766 7.98 12.695 1 93.12 320 GLU A C 1
ATOM 2580 O O . GLU A 1 320 ? -27.578 9.117 12.242 1 93.12 320 GLU A O 1
ATOM 2585 N N . PHE A 1 321 ? -28.891 7.289 12.594 1 91.25 321 PHE A N 1
ATOM 2586 C CA . PHE A 1 321 ? -30.109 7.836 11.984 1 91.25 321 PHE A CA 1
ATOM 2587 C C . PHE A 1 321 ? -31.266 7.809 12.969 1 91.25 321 PHE A C 1
ATOM 2589 O O . PHE A 1 321 ? -32.031 6.855 12.992 1 91.25 321 PHE A O 1
ATOM 2596 N N . PRO A 1 322 ? -31.391 8.883 13.758 1 84.38 322 PRO A N 1
ATOM 2597 C CA . PRO A 1 322 ? -32.438 8.898 14.789 1 84.38 322 PRO A CA 1
ATOM 2598 C C . PRO A 1 322 ? -33.844 8.891 14.219 1 84.38 322 PRO A C 1
ATOM 2600 O O . PRO A 1 322 ? -34.062 9.422 13.125 1 84.38 322 PRO A O 1
ATOM 2603 N N . ASP A 1 323 ? -34.875 8.148 14.828 1 70.94 323 ASP A N 1
ATOM 2604 C CA . ASP A 1 323 ? -36.281 8.148 14.453 1 70.94 323 ASP A CA 1
ATOM 2605 C C . ASP A 1 323 ? -36.938 9.484 14.773 1 70.94 323 ASP A C 1
ATOM 2607 O O . ASP A 1 323 ? -36.469 10.203 15.664 1 70.94 323 ASP A O 1
ATOM 2611 N N . ASP A 1 324 ? -37.844 10.031 13.898 1 56.22 324 ASP A N 1
ATOM 2612 C CA . ASP A 1 324 ? -38.594 11.242 14.148 1 56.22 324 ASP A CA 1
ATOM 2613 C C . ASP A 1 324 ? -39.062 11.305 15.609 1 56.22 324 ASP A C 1
ATOM 2615 O O . ASP A 1 324 ? -39.062 12.383 16.219 1 56.22 324 ASP A O 1
ATOM 2619 N N . GLU A 1 325 ? -39.625 10.25 16.141 1 49.03 325 GLU A N 1
ATOM 2620 C CA . GLU A 1 325 ? -40.188 10.273 17.484 1 49.03 325 GLU A CA 1
ATOM 2621 C C . GLU A 1 325 ? -39.094 10.43 18.547 1 49.03 325 GLU A C 1
ATOM 2623 O O . GLU A 1 325 ? -39.312 11.078 19.562 1 49.03 325 GLU A O 1
ATOM 2628 N N . GLU A 1 326 ? -38 9.844 18.328 1 48.09 326 GLU A N 1
ATOM 2629 C CA . GLU A 1 326 ? -36.906 9.953 19.312 1 48.09 326 GLU A CA 1
ATOM 2630 C C . GLU A 1 326 ? -36.281 11.344 19.297 1 48.09 326 GLU A C 1
ATOM 2632 O O . GLU A 1 326 ? -35.656 11.758 20.281 1 48.09 326 GLU A O 1
ATOM 2637 N N . GLN A 1 327 ? -36.375 12.016 18.25 1 45.47 327 GLN A N 1
ATOM 2638 C CA . GLN A 1 327 ? -35.906 13.398 18.25 1 45.47 327 GLN A CA 1
ATOM 2639 C C . GLN A 1 327 ? -36.719 14.266 19.203 1 45.47 327 GLN A C 1
ATOM 2641 O O . GLN A 1 327 ? -36.156 15.172 19.844 1 45.47 327 GLN A O 1
ATOM 2646 N N . GLU A 1 328 ? -38.062 13.984 19.266 1 41.78 328 GLU A N 1
ATOM 2647 C CA . GLU A 1 328 ? -38.906 14.773 20.156 1 41.78 328 GLU A CA 1
ATOM 2648 C C . GLU A 1 328 ? -38.656 14.414 21.625 1 41.78 328 GLU A C 1
ATOM 2650 O O . GLU A 1 328 ? -38.875 15.234 22.516 1 41.78 328 GLU A O 1
ATOM 2655 N N . MET A 1 329 ? -38.344 13.102 21.859 1 40.59 329 MET A N 1
ATOM 2656 C CA . MET A 1 329 ? -38.312 12.711 23.266 1 40.59 329 MET A CA 1
ATOM 2657 C C . MET A 1 329 ? -37.031 13.25 23.938 1 40.59 329 MET A C 1
ATOM 2659 O O . MET A 1 329 ? -36.906 13.164 25.156 1 40.59 329 MET A O 1
ATOM 2663 N N . GLU A 1 330 ? -35.875 13.328 23.203 1 40.12 330 GLU A N 1
ATOM 2664 C CA . GLU A 1 330 ? -34.781 13.797 24.016 1 40.12 330 GLU A CA 1
ATOM 2665 C C . GLU A 1 330 ? -35.062 15.164 24.625 1 40.12 330 GLU A C 1
ATOM 2667 O O . GLU A 1 330 ? -34.25 15.719 25.359 1 40.12 330 GLU A O 1
ATOM 2672 N N . GLN A 1 331 ? -36.062 15.945 24.109 1 35.22 331 GLN A N 1
ATOM 2673 C CA . GLN A 1 331 ? -36.375 17.094 24.938 1 35.22 331 GLN A CA 1
ATOM 2674 C C . GLN A 1 331 ? -37.062 16.672 26.234 1 35.22 331 GLN A C 1
ATOM 2676 O O . GLN A 1 331 ? -36.875 17.266 27.281 1 35.22 331 GLN A O 1
ATOM 2681 N N . ASP A 1 332 ? -38.25 15.938 26.109 1 35.19 332 ASP A N 1
ATOM 2682 C CA . ASP A 1 332 ? -39 15.695 27.344 1 35.19 332 ASP A CA 1
ATOM 2683 C C . ASP A 1 332 ? -38.5 14.445 28.062 1 35.19 332 ASP A C 1
ATOM 2685 O O . ASP A 1 332 ? -38.094 13.484 27.406 1 35.19 332 ASP A O 1
ATOM 2689 N N . GLY A 1 333 ? -37.938 14.477 29.359 1 33.44 333 GLY A N 1
ATOM 2690 C CA . GLY A 1 333 ? -37.406 13.602 30.391 1 33.44 333 GLY A CA 1
ATOM 2691 C C . GLY A 1 333 ? -38.031 12.234 30.422 1 33.44 333 GLY A C 1
ATOM 2692 O O . GLY A 1 333 ? -37.781 11.445 31.328 1 33.44 333 GLY A O 1
ATOM 2693 N N . ASP A 1 334 ? -39.375 12.102 29.875 1 33.53 334 ASP A N 1
ATOM 2694 C CA . ASP A 1 334 ? -40.062 10.906 30.359 1 33.53 334 ASP A CA 1
ATOM 2695 C C . ASP A 1 334 ? -39.594 9.656 29.609 1 33.53 334 ASP A C 1
ATOM 2697 O O . ASP A 1 334 ? -39.562 9.648 28.375 1 33.53 334 ASP A O 1
ATOM 2701 N N . ASP A 1 335 ? -38.812 8.688 30.234 1 34.34 335 ASP A N 1
ATOM 2702 C CA . ASP A 1 335 ? -38.062 7.434 30.047 1 34.34 335 ASP A CA 1
ATOM 2703 C C . ASP A 1 335 ? -38.938 6.41 29.297 1 34.34 335 ASP A C 1
ATOM 2705 O O . ASP A 1 335 ? -38.469 5.297 29.031 1 34.34 335 ASP A O 1
ATOM 2709 N N . ASP A 1 336 ? -40.312 6.305 29.375 1 31.91 336 ASP A N 1
ATOM 2710 C CA . ASP A 1 336 ? -40.844 4.953 29.422 1 31.91 336 ASP A CA 1
ATOM 2711 C C . ASP A 1 336 ? -40.906 4.336 28.016 1 31.91 336 ASP A C 1
ATOM 2713 O O . ASP A 1 336 ? -40.781 3.119 27.859 1 31.91 336 ASP A O 1
ATOM 2717 N N . ASP A 1 337 ? -41.719 4.797 26.984 1 32.25 337 ASP A N 1
ATOM 2718 C CA . ASP A 1 337 ? -42.406 3.848 26.125 1 32.25 337 ASP A CA 1
ATOM 2719 C C . ASP A 1 337 ? -41.562 3.426 24.938 1 32.25 337 ASP A C 1
ATOM 2721 O O . ASP A 1 337 ? -41.125 4.27 24.156 1 32.25 337 ASP A O 1
ATOM 2725 N N . ASP A 1 338 ? -40.844 2.303 25 1 34.28 338 ASP A N 1
ATOM 2726 C CA . ASP A 1 338 ? -40.219 1.503 23.938 1 34.28 338 ASP A CA 1
ATOM 2727 C C . ASP A 1 338 ? -41.188 1.357 22.75 1 34.28 338 ASP A C 1
ATOM 2729 O O . ASP A 1 338 ? -42.062 0.497 22.766 1 34.28 338 ASP A O 1
ATOM 2733 N N . GLU A 1 339 ? -41.688 2.393 22.109 1 34.81 339 GLU A N 1
ATOM 2734 C CA . GLU A 1 339 ? -42.594 2.127 20.984 1 34.81 339 GLU A CA 1
ATOM 2735 C C . GLU A 1 339 ? -41.906 1.229 19.953 1 34.81 339 GLU A C 1
ATOM 2737 O O . GLU A 1 339 ? -40.844 1.559 19.438 1 34.81 339 GLU A O 1
ATOM 2742 N N . GLU A 1 340 ? -42.219 -0.126 19.859 1 34.88 340 GLU A N 1
ATOM 2743 C CA . GLU A 1 340 ? -42.031 -1.18 18.875 1 34.88 340 GLU A CA 1
ATOM 2744 C C . GLU A 1 340 ? -42.281 -0.663 17.453 1 34.88 340 GLU A C 1
ATOM 2746 O O . GLU A 1 340 ? -43.375 -0.13 17.188 1 34.88 340 GLU A O 1
ATOM 2751 N N . HIS A 1 341 ? -41.312 -0.152 16.797 1 39.28 341 HIS A N 1
ATOM 2752 C CA . HIS A 1 341 ? -41.5 0.162 15.391 1 39.28 341 HIS A CA 1
ATOM 2753 C C . HIS A 1 341 ? -42.219 -0.979 14.664 1 39.28 341 HIS A C 1
ATOM 2755 O O . HIS A 1 341 ? -41.844 -2.145 14.828 1 39.28 341 HIS A O 1
ATOM 2761 N N . GLU A 1 342 ? -43.5 -0.86 14.336 1 35.56 342 GLU A N 1
ATOM 2762 C CA . GLU A 1 342 ? -44.25 -1.854 13.602 1 35.56 342 GLU A CA 1
ATOM 2763 C C . GLU A 1 342 ? -43.531 -2.297 12.336 1 35.56 342 GLU A C 1
ATOM 2765 O O . GLU A 1 342 ? -42.75 -1.548 11.773 1 35.56 342 GLU A O 1
ATOM 2770 N N . GLU A 1 343 ? -43.531 -3.637 11.94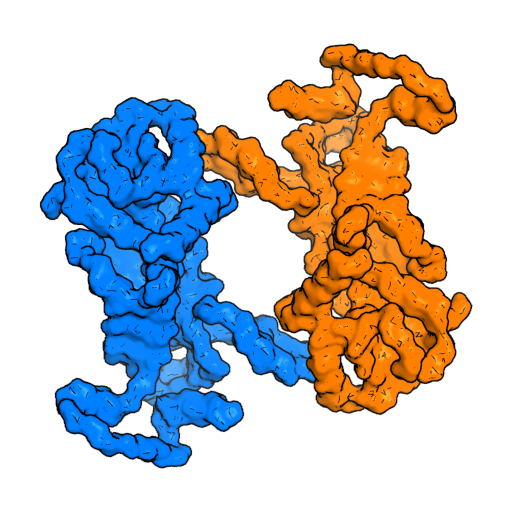5 1 42.31 343 GLU A N 1
ATOM 2771 C CA . GLU A 1 343 ? -43.031 -4.395 10.805 1 42.31 343 GLU A CA 1
ATOM 2772 C C . GLU A 1 343 ? -43.156 -3.594 9.516 1 42.31 343 GLU A C 1
ATOM 2774 O O . GLU A 1 343 ? -42.406 -3.811 8.562 1 42.31 343 GLU A O 1
ATOM 2779 N N . SER A 1 344 ? -44.188 -2.758 9.312 1 39.09 344 SER A N 1
ATOM 2780 C CA . SER A 1 344 ? -44.562 -2.1 8.062 1 39.09 344 SER A CA 1
ATOM 2781 C C . SER A 1 344 ? -43.938 -0.703 7.98 1 39.09 344 SER A C 1
ATOM 2783 O O . SER A 1 344 ? -44.344 0.1 7.129 1 39.09 344 SER A O 1
ATOM 2785 N N . CYS A 1 345 ? -43.156 -0.284 8.875 1 42.31 345 CYS A N 1
ATOM 2786 C CA . CYS A 1 345 ? -42.75 1.111 8.836 1 42.31 345 CYS A CA 1
ATOM 2787 C C . CYS A 1 345 ? -41.719 1.347 7.715 1 42.31 345 CYS A C 1
ATOM 2789 O O . CYS A 1 345 ? -40.781 0.577 7.555 1 42.31 345 CYS A O 1
ATOM 2791 N N . ASP A 1 346 ? -42.031 1.979 6.57 1 43.75 346 ASP A N 1
ATOM 2792 C CA . ASP A 1 346 ? -41.25 2.371 5.395 1 43.75 346 ASP A CA 1
ATOM 2793 C C . ASP A 1 346 ? -40.312 3.539 5.711 1 43.75 346 ASP A C 1
ATOM 2795 O O . ASP A 1 346 ? -39.938 4.285 4.812 1 43.75 346 ASP A O 1
ATOM 2799 N N . CYS A 1 347 ? -40.219 3.834 7.008 1 46.56 347 CYS A N 1
ATOM 2800 C CA . CYS A 1 347 ? -39.312 4.957 7.281 1 46.56 347 CYS A CA 1
ATOM 2801 C C . CYS A 1 347 ? -37.875 4.57 7.039 1 46.56 347 CYS A C 1
ATOM 2803 O O . CYS A 1 347 ? -37.562 3.389 6.891 1 46.56 347 CYS A O 1
ATOM 2805 N N . LEU A 1 348 ? -37 5.652 6.801 1 46.41 348 LEU A N 1
ATOM 2806 C CA . LEU A 1 348 ? -35.594 5.449 6.418 1 46.41 348 LEU A CA 1
ATOM 2807 C C . LEU A 1 348 ? -34.906 4.527 7.402 1 46.41 348 LEU A C 1
ATOM 2809 O O . LEU A 1 348 ? -34.125 3.658 6.996 1 46.41 348 LEU A O 1
ATOM 2813 N N . LYS A 1 349 ? -35.25 4.656 8.719 1 49.38 349 LYS A N 1
ATOM 2814 C CA . LYS A 1 349 ? -34.688 3.766 9.727 1 49.38 349 LYS A CA 1
ATOM 2815 C C . LYS A 1 349 ? -35.062 2.312 9.445 1 49.38 349 LYS A C 1
ATOM 2817 O O . LYS A 1 349 ? -34.219 1.425 9.5 1 49.38 349 LYS A O 1
ATOM 2822 N N . CYS A 1 350 ? -36.375 2.195 9.188 1 51.38 350 CYS A N 1
ATOM 2823 C CA . CYS A 1 350 ? -36.875 0.843 8.953 1 51.38 350 CYS A CA 1
ATOM 2824 C C . CYS A 1 350 ? -36.25 0.252 7.688 1 51.38 350 CYS A C 1
ATOM 2826 O O . CYS A 1 350 ? -35.969 -0.949 7.621 1 51.38 350 CYS A O 1
ATOM 2828 N N . LYS A 1 351 ? -35.969 1.165 6.809 1 48.31 351 LYS A N 1
ATOM 2829 C CA . LYS A 1 351 ? -35.375 0.697 5.566 1 48.31 351 LYS A CA 1
ATOM 2830 C C . LYS A 1 351 ? -33.938 0.261 5.785 1 48.31 351 LYS A C 1
ATOM 2832 O O . LYS A 1 351 ? -33.5 -0.771 5.266 1 48.31 351 LYS A O 1
ATOM 2837 N N . ILE A 1 352 ? -33.312 1.049 6.52 1 48.81 352 ILE A N 1
ATOM 2838 C CA . ILE A 1 352 ? -31.922 0.717 6.844 1 48.81 352 ILE A CA 1
ATOM 2839 C C . ILE A 1 352 ? -31.891 -0.562 7.676 1 48.81 352 ILE A C 1
ATOM 2841 O O . ILE A 1 352 ? -31.078 -1.45 7.418 1 48.81 352 ILE A O 1
ATOM 2845 N N . ILE A 1 353 ? -32.906 -0.767 8.625 1 46.12 353 ILE A N 1
ATOM 2846 C CA . ILE A 1 353 ? -32.969 -1.941 9.484 1 46.12 353 ILE A CA 1
ATOM 2847 C C . ILE A 1 353 ? -33.375 -3.164 8.664 1 46.12 353 ILE A C 1
ATOM 2849 O O . ILE A 1 353 ? -32.812 -4.254 8.852 1 46.12 353 ILE A O 1
ATOM 2853 N N . ARG A 1 354 ? -34.375 -3.027 7.801 1 46.22 354 ARG A N 1
ATOM 2854 C CA . ARG A 1 354 ? -34.844 -4.137 6.98 1 46.22 354 ARG A CA 1
ATOM 2855 C C . ARG A 1 354 ? -33.75 -4.648 6.059 1 46.22 354 ARG A C 1
ATOM 2857 O O . ARG A 1 354 ? -33.656 -5.852 5.809 1 46.22 354 ARG A O 1
ATOM 2864 N N . GLU A 1 355 ? -33.031 -3.762 5.488 1 43.44 355 GLU A N 1
ATOM 2865 C CA . GLU A 1 355 ? -31.953 -4.207 4.609 1 43.44 355 GLU A CA 1
ATOM 2866 C C . GLU A 1 355 ? -30.875 -4.934 5.398 1 43.44 355 GLU A C 1
ATOM 2868 O O . GLU A 1 355 ? -30.188 -5.809 4.863 1 43.44 355 GLU A O 1
ATOM 2873 N N . HIS A 1 356 ? -30.688 -4.695 6.676 1 41.62 356 HIS A N 1
ATOM 2874 C CA . HIS A 1 356 ? -29.672 -5.344 7.492 1 41.62 356 HIS A CA 1
ATOM 2875 C C . HIS A 1 356 ? -30.25 -6.496 8.297 1 41.62 356 HIS A C 1
ATOM 2877 O O . HIS A 1 356 ? -29.516 -7.258 8.922 1 41.62 356 HIS A O 1
ATOM 2883 N N . SER A 1 357 ? -31.578 -6.586 8.492 1 35.16 357 SER A N 1
ATOM 2884 C CA . SER A 1 357 ? -32.188 -7.742 9.156 1 35.16 357 SER A CA 1
ATOM 2885 C C . SER A 1 357 ? -32.406 -8.891 8.172 1 35.16 357 SER A C 1
ATOM 2887 O O . SER A 1 357 ? -32.969 -9.922 8.531 1 35.16 357 SER A O 1
ATOM 2889 N N . LYS A 1 358 ? -31.969 -8.773 6.984 1 33.03 358 LYS A N 1
ATOM 2890 C CA . LYS A 1 358 ? -32.031 -9.977 6.152 1 33.03 358 LYS A CA 1
ATOM 2891 C C . LYS A 1 358 ? -30.703 -10.719 6.148 1 33.03 358 LYS A C 1
ATOM 2893 O O . LYS A 1 358 ? -29.641 -10.094 6.059 1 33.03 358 LYS A O 1
ATOM 2898 N N . MET B 1 1 ? 12.164 -28.172 14.805 1 35.34 1 MET B N 1
ATOM 2899 C CA . MET B 1 1 ? 10.922 -28.828 14.414 1 35.34 1 MET B CA 1
ATOM 2900 C C . MET B 1 1 ? 9.719 -27.938 14.688 1 35.34 1 MET B C 1
ATOM 2902 O O . MET B 1 1 ? 8.805 -27.859 13.867 1 35.34 1 MET B O 1
ATOM 2906 N N . GLU B 1 2 ? 9.797 -27.109 15.883 1 47.72 2 GLU B N 1
ATOM 2907 C CA . GLU B 1 2 ? 8.703 -26.328 16.438 1 47.72 2 GLU B CA 1
ATOM 2908 C C . GLU B 1 2 ? 8.562 -24.984 15.727 1 47.72 2 GLU B C 1
ATOM 2910 O O . GLU B 1 2 ? 7.445 -24.547 15.438 1 47.72 2 GLU B O 1
ATOM 2915 N N . LEU B 1 3 ? 9.672 -24.422 15.375 1 46.41 3 LEU B N 1
ATOM 2916 C CA . LEU B 1 3 ? 9.633 -23.094 14.773 1 46.41 3 LEU B CA 1
ATOM 2917 C C . LEU B 1 3 ? 9.109 -23.156 13.344 1 46.41 3 LEU B C 1
ATOM 2919 O O . LEU B 1 3 ? 8.344 -22.297 12.914 1 46.41 3 LEU B O 1
ATOM 2923 N N . ASN B 1 4 ? 9.539 -24.234 12.602 1 48.19 4 ASN B N 1
ATOM 2924 C CA . ASN B 1 4 ? 9.07 -24.422 11.234 1 48.19 4 ASN B CA 1
ATOM 2925 C C . ASN B 1 4 ? 7.551 -24.578 11.172 1 48.19 4 ASN B C 1
ATOM 2927 O O . ASN B 1 4 ? 6.906 -24.094 10.242 1 48.19 4 ASN B O 1
ATOM 2931 N N . ASN B 1 5 ? 7.074 -25.109 12.219 1 58.25 5 ASN B N 1
ATOM 2932 C CA . ASN B 1 5 ? 5.625 -25.281 12.281 1 58.25 5 ASN B CA 1
ATOM 2933 C C . ASN B 1 5 ? 4.914 -23.938 12.492 1 58.25 5 ASN B C 1
ATOM 2935 O O . ASN B 1 5 ? 3.865 -23.688 11.891 1 58.25 5 ASN B O 1
ATOM 2939 N N . ILE B 1 6 ? 5.613 -23.125 13.258 1 58.66 6 ILE B N 1
ATOM 2940 C CA . ILE B 1 6 ? 5.008 -21.828 13.531 1 58.66 6 ILE B CA 1
ATOM 2941 C C . ILE B 1 6 ? 5.016 -20.969 12.266 1 58.66 6 ILE B C 1
ATOM 2943 O O . ILE B 1 6 ? 4.012 -20.344 11.93 1 58.66 6 ILE B O 1
ATOM 2947 N N . VAL B 1 7 ? 6.07 -21.094 11.516 1 62.47 7 VAL B N 1
ATOM 2948 C CA . VAL B 1 7 ? 6.199 -20.344 10.273 1 62.47 7 VAL B CA 1
ATOM 2949 C C . VAL B 1 7 ? 5.18 -20.844 9.25 1 62.47 7 VAL B C 1
ATOM 2951 O O . VAL B 1 7 ? 4.531 -20.047 8.57 1 62.47 7 VAL B O 1
ATOM 2954 N N . ASP B 1 8 ? 5.066 -22.016 9.297 1 70.69 8 ASP B N 1
ATOM 2955 C CA . ASP B 1 8 ? 4.129 -22.625 8.359 1 70.69 8 ASP B CA 1
ATOM 2956 C C . ASP B 1 8 ? 2.688 -22.281 8.719 1 70.69 8 ASP B C 1
ATOM 2958 O O . ASP B 1 8 ? 1.872 -21.984 7.84 1 70.69 8 ASP B O 1
ATOM 2962 N N . ASP B 1 9 ? 2.453 -22.266 9.977 1 66.62 9 ASP B N 1
ATOM 2963 C CA . ASP B 1 9 ? 1.106 -21.938 10.43 1 66.62 9 ASP B CA 1
ATOM 2964 C C . ASP B 1 9 ? 0.757 -20.484 10.07 1 66.62 9 ASP B C 1
ATOM 2966 O O . ASP B 1 9 ? -0.353 -20.203 9.617 1 66.62 9 ASP B O 1
ATOM 2970 N N . GLU B 1 10 ? 1.733 -19.656 10.25 1 66.88 10 GLU B N 1
ATOM 2971 C CA . GLU B 1 10 ? 1.513 -18.25 9.922 1 66.88 10 GLU B CA 1
ATOM 2972 C C . GLU B 1 10 ? 1.343 -18.062 8.422 1 66.88 10 GLU B C 1
ATOM 2974 O O . GLU B 1 10 ? 0.543 -17.219 7.988 1 66.88 10 GLU B O 1
ATOM 2979 N N . TYR B 1 11 ? 2.047 -18.891 7.734 1 72.56 11 TYR B N 1
ATOM 2980 C CA . TYR B 1 11 ? 1.947 -18.875 6.281 1 72.56 11 TYR B CA 1
ATOM 2981 C C . TYR B 1 11 ? 0.541 -19.234 5.824 1 72.56 11 TYR B C 1
ATOM 2983 O O . TYR B 1 11 ? -0.091 -18.484 5.074 1 72.56 11 TYR B O 1
ATOM 2991 N N . PHE B 1 12 ? 0.059 -20.188 6.34 1 75.38 12 PHE B N 1
ATOM 2992 C CA . PHE B 1 12 ? -1.257 -20.656 5.91 1 75.38 12 PHE B CA 1
ATOM 2993 C C . PHE B 1 12 ? -2.352 -19.734 6.445 1 75.38 12 PHE B C 1
ATOM 2995 O O . PHE B 1 12 ? -3.361 -19.516 5.773 1 75.38 12 PHE B O 1
ATOM 3002 N N . LYS B 1 13 ? -2.182 -19.156 7.57 1 70.94 13 LYS B N 1
ATOM 3003 C CA . LYS B 1 13 ? -3.129 -18.172 8.102 1 70.94 13 LYS B CA 1
ATOM 3004 C C . LYS B 1 13 ? -3.219 -16.938 7.207 1 70.94 13 LYS B C 1
ATOM 3006 O O . LYS B 1 13 ? -4.305 -16.391 7.004 1 70.94 13 LYS B O 1
ATOM 3011 N N . SER B 1 14 ? -2.123 -16.656 6.617 1 73.56 14 SER B N 1
ATOM 3012 C CA . SER B 1 14 ? -2.088 -15.461 5.781 1 73.56 14 SER B CA 1
ATOM 3013 C C . SER B 1 14 ? -2.887 -15.656 4.5 1 73.56 14 SER B C 1
ATOM 3015 O O . SER B 1 14 ? -3.426 -14.695 3.945 1 73.56 14 SER B O 1
ATOM 3017 N N . TYR B 1 15 ? -3.018 -16.812 4.137 1 79 15 TYR B N 1
ATOM 3018 C CA . TYR B 1 15 ? -3.693 -17.078 2.869 1 79 15 TYR B CA 1
ATOM 3019 C C . TYR B 1 15 ? -5.195 -17.219 3.072 1 79 15 TYR B C 1
ATOM 3021 O O . TYR B 1 15 ? -5.949 -17.359 2.105 1 79 15 TYR B O 1
ATOM 3029 N N . PHE B 1 16 ? -5.629 -17.094 4.266 1 81.94 16 PHE B N 1
ATOM 3030 C CA . PHE B 1 16 ? -7.066 -16.984 4.504 1 81.94 16 PHE B CA 1
ATOM 3031 C C . PHE B 1 16 ? -7.555 -15.57 4.246 1 81.94 16 PHE B C 1
ATOM 3033 O O . PHE B 1 16 ? -8.758 -15.336 4.098 1 81.94 16 PHE B O 1
ATOM 3040 N N . ASN B 1 17 ? -6.656 -14.688 3.98 1 85.94 17 ASN B N 1
ATOM 3041 C CA . ASN B 1 17 ? -7 -13.305 3.666 1 85.94 17 ASN B CA 1
ATOM 3042 C C . ASN B 1 17 ? -7.633 -13.188 2.281 1 85.94 17 ASN B C 1
ATOM 3044 O O . ASN B 1 17 ? -6.965 -13.398 1.269 1 85.94 17 ASN B O 1
ATOM 3048 N N . LEU B 1 18 ? -8.875 -12.812 2.219 1 91.44 18 LEU B N 1
ATOM 3049 C CA . LEU B 1 18 ? -9.633 -12.75 0.976 1 91.44 18 LEU B CA 1
ATOM 3050 C C . LEU B 1 18 ? -9.008 -11.758 0.006 1 91.44 18 LEU B C 1
ATOM 3052 O O . LEU B 1 18 ? -9.062 -11.945 -1.211 1 91.44 18 LEU B O 1
ATOM 3056 N N . ASN B 1 19 ? -8.367 -10.742 0.566 1 89.06 19 ASN B N 1
ATOM 3057 C CA . ASN B 1 19 ? -7.738 -9.727 -0.274 1 89.06 19 ASN B CA 1
ATOM 3058 C C . ASN B 1 19 ? -6.617 -10.328 -1.124 1 89.06 19 ASN B C 1
ATOM 3060 O O . ASN B 1 19 ? -6.414 -9.914 -2.266 1 89.06 19 ASN B O 1
ATOM 3064 N N . VAL B 1 20 ? -5.934 -11.266 -0.571 1 91 20 VAL B N 1
ATOM 3065 C CA . VAL B 1 20 ? -4.852 -11.922 -1.301 1 91 20 VAL B CA 1
ATOM 3066 C C . VAL B 1 20 ? -5.426 -12.672 -2.5 1 91 20 VAL B C 1
ATOM 3068 O O . VAL B 1 20 ? -4.891 -12.594 -3.607 1 91 20 VAL B O 1
ATOM 3071 N N . HIS B 1 21 ? -6.496 -13.344 -2.328 1 94.38 21 HIS B N 1
ATOM 3072 C CA . HIS B 1 21 ? -7.133 -14.102 -3.398 1 94.38 21 HIS B CA 1
ATOM 3073 C C . HIS B 1 21 ? -7.754 -13.18 -4.438 1 94.38 21 HIS B C 1
ATOM 3075 O O . HIS B 1 21 ? -7.727 -13.477 -5.637 1 94.38 21 HIS B O 1
ATOM 3081 N N . GLU B 1 22 ? -8.328 -12.086 -3.959 1 95.19 22 GLU B N 1
ATOM 3082 C CA . GLU B 1 22 ? -8.859 -11.094 -4.883 1 95.19 22 GLU B CA 1
ATOM 3083 C C . GLU B 1 22 ? -7.773 -10.578 -5.828 1 95.19 22 GLU B C 1
ATOM 3085 O O . GLU B 1 22 ? -7.977 -10.508 -7.039 1 95.19 22 GLU B O 1
ATOM 3090 N N . VAL B 1 23 ? -6.625 -10.266 -5.273 1 94 23 VAL B N 1
ATOM 3091 C CA . VAL B 1 23 ? -5.504 -9.766 -6.059 1 94 23 VAL B CA 1
ATOM 3092 C C . VAL B 1 23 ? -5.094 -10.805 -7.098 1 94 23 VAL B C 1
ATOM 3094 O O . VAL B 1 23 ? -4.902 -10.469 -8.273 1 94 23 VAL B O 1
ATOM 3097 N N . MET B 1 24 ? -5.062 -12.008 -6.711 1 95.81 24 MET B N 1
ATOM 3098 C CA . MET B 1 24 ? -4.613 -13.07 -7.605 1 95.81 24 MET B CA 1
ATOM 3099 C C . MET B 1 24 ? -5.648 -13.336 -8.695 1 95.81 24 MET B C 1
ATOM 3101 O O . MET B 1 24 ? -5.301 -13.516 -9.859 1 95.81 24 MET B O 1
ATOM 3105 N N . LEU B 1 25 ? -6.895 -13.383 -8.352 1 97.62 25 LEU B N 1
ATOM 3106 C CA . LEU B 1 25 ? -7.961 -13.664 -9.305 1 97.62 25 LEU B CA 1
ATOM 3107 C C . LEU B 1 25 ? -8.109 -12.531 -10.312 1 97.62 25 LEU B C 1
ATOM 3109 O O . LEU B 1 25 ? -8.484 -12.766 -11.469 1 97.62 25 LEU B O 1
ATOM 3113 N N . LYS B 1 26 ? -7.75 -11.312 -9.906 1 97.12 26 LYS B N 1
ATOM 3114 C CA . LYS B 1 26 ? -7.863 -10.156 -10.789 1 97.12 26 LYS B CA 1
ATOM 3115 C C . LYS B 1 26 ? -6.633 -10.023 -11.688 1 97.12 26 LYS B C 1
ATOM 3117 O O . LYS B 1 26 ? -6.633 -9.25 -12.641 1 97.12 26 LYS B O 1
ATOM 3122 N N . ASP B 1 27 ? -5.594 -10.75 -11.359 1 97.81 27 ASP B N 1
ATOM 3123 C CA . ASP B 1 27 ? -4.418 -10.828 -12.219 1 97.81 27 ASP B CA 1
ATOM 3124 C C . ASP B 1 27 ? -4.719 -11.617 -13.492 1 97.81 27 ASP B C 1
ATOM 3126 O O . ASP B 1 27 ? -4.465 -12.82 -13.562 1 97.81 27 ASP B O 1
ATOM 3130 N N . LYS B 1 28 ? -5.148 -10.891 -14.492 1 97.94 28 LYS B N 1
ATOM 3131 C CA . LYS B 1 28 ? -5.684 -11.523 -15.695 1 97.94 28 LYS B CA 1
ATOM 3132 C C . LYS B 1 28 ? -4.605 -12.305 -16.438 1 97.94 28 LYS B C 1
ATOM 3134 O O . LYS B 1 28 ? -4.824 -13.445 -16.844 1 97.94 28 LYS B O 1
ATOM 3139 N N . PRO B 1 29 ? -3.424 -11.719 -16.641 1 98.38 29 PRO B N 1
ATOM 3140 C CA . PRO B 1 29 ? -2.404 -12.508 -17.328 1 98.38 29 PRO B CA 1
ATOM 3141 C C . PRO B 1 29 ? -2.148 -13.859 -16.656 1 98.38 29 PRO B C 1
ATOM 3143 O O . PRO B 1 29 ? -2.006 -14.875 -17.344 1 98.38 29 PRO B O 1
ATOM 3146 N N . ARG B 1 30 ? -2.127 -13.852 -15.383 1 98.25 30 ARG B N 1
ATOM 3147 C CA . ARG B 1 30 ? -1.895 -15.078 -14.617 1 98.25 30 ARG B CA 1
ATOM 3148 C C . ARG B 1 30 ? -3.047 -16.062 -14.797 1 98.25 30 ARG B C 1
ATOM 3150 O O . ARG B 1 30 ? -2.842 -17.188 -15.234 1 98.25 30 ARG B O 1
ATOM 3157 N N . THR B 1 31 ? -4.266 -15.648 -14.461 1 98.5 31 THR B N 1
ATOM 3158 C CA . THR B 1 31 ? -5.41 -16.547 -14.398 1 98.5 31 THR B CA 1
ATOM 3159 C C . THR B 1 31 ? -5.785 -17.047 -15.797 1 98.5 31 THR B C 1
ATOM 3161 O O . THR B 1 31 ? -6.102 -18.219 -15.977 1 98.5 31 THR B O 1
ATOM 3164 N N . LEU B 1 32 ? -5.648 -16.188 -16.75 1 98.62 32 LEU B N 1
ATOM 3165 C CA . LEU B 1 32 ? -6.004 -16.578 -18.109 1 98.62 32 LEU B CA 1
ATOM 3166 C C . LEU B 1 32 ? -4.973 -17.531 -18.688 1 98.62 32 LEU B C 1
ATOM 3168 O O . LEU B 1 32 ? -5.305 -18.375 -19.531 1 98.62 32 LEU B O 1
ATOM 3172 N N . ALA B 1 33 ? -3.74 -17.391 -18.281 1 98.81 33 ALA B N 1
ATOM 3173 C CA . ALA B 1 33 ? -2.75 -18.359 -18.75 1 98.81 33 ALA B CA 1
ATOM 3174 C C . ALA B 1 33 ? -3.127 -19.781 -18.328 1 98.81 33 ALA B C 1
ATOM 3176 O O . ALA B 1 33 ? -3.068 -20.703 -19.141 1 98.81 33 ALA B O 1
ATOM 3177 N N . TYR B 1 34 ? -3.525 -19.953 -17.094 1 98.81 34 TYR B N 1
ATOM 3178 C CA . TYR B 1 34 ? -3.982 -21.25 -16.625 1 98.81 34 TYR B CA 1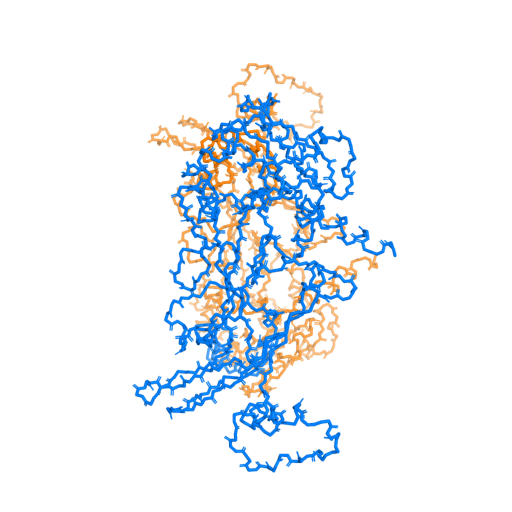
ATOM 3179 C C . TYR B 1 34 ? -5.227 -21.703 -17.375 1 98.81 34 TYR B C 1
ATOM 3181 O O . TYR B 1 34 ? -5.293 -22.828 -17.859 1 98.81 34 TYR B O 1
ATOM 3189 N N . LYS B 1 35 ? -6.199 -20.781 -17.422 1 98.88 35 LYS B N 1
ATOM 3190 C CA . LYS B 1 35 ? -7.449 -21.109 -18.094 1 98.88 35 LYS B CA 1
ATOM 3191 C C . LYS B 1 35 ? -7.199 -21.531 -19.547 1 98.88 35 LYS B C 1
ATOM 3193 O O . LYS B 1 35 ? -7.695 -22.578 -19.984 1 98.88 35 LYS B O 1
ATOM 3198 N N . ASN B 1 36 ? -6.426 -20.734 -20.25 1 98.88 36 ASN B N 1
ATOM 3199 C CA . ASN B 1 36 ? -6.148 -21 -21.656 1 98.88 36 ASN B CA 1
ATOM 3200 C C . ASN B 1 36 ? -5.363 -22.297 -21.828 1 98.88 36 ASN B C 1
ATOM 3202 O O . ASN B 1 36 ? -5.609 -23.047 -22.781 1 98.88 36 ASN B O 1
ATOM 3206 N N . ALA B 1 37 ? -4.422 -22.531 -20.969 1 98.88 37 ALA B N 1
ATOM 3207 C CA . ALA B 1 37 ? -3.639 -23.75 -21.062 1 98.88 37 ALA B CA 1
ATOM 3208 C C . ALA B 1 37 ? -4.531 -24.984 -20.891 1 98.88 37 ALA B C 1
ATOM 3210 O O . ALA B 1 37 ? -4.402 -25.953 -21.641 1 98.88 37 ALA B O 1
ATOM 3211 N N . ILE B 1 38 ? -5.41 -24.938 -19.953 1 98.88 38 ILE B N 1
ATOM 3212 C CA . ILE B 1 38 ? -6.305 -26.062 -19.672 1 98.88 38 ILE B CA 1
ATOM 3213 C C . ILE B 1 38 ? -7.293 -26.234 -20.812 1 98.88 38 ILE B C 1
ATOM 3215 O O . ILE B 1 38 ? -7.508 -27.344 -21.297 1 98.88 38 ILE B O 1
ATOM 3219 N N . GLU B 1 39 ? -7.824 -25.141 -21.312 1 98.69 39 GLU B N 1
ATOM 3220 C CA . GLU B 1 39 ? -8.812 -25.203 -22.375 1 98.69 39 GLU B CA 1
ATOM 3221 C C . GLU B 1 39 ? -8.18 -25.672 -23.688 1 98.69 39 GLU B C 1
ATOM 3223 O O . GLU B 1 39 ? -8.734 -26.516 -24.391 1 98.69 39 GLU B O 1
ATOM 3228 N N . LEU B 1 40 ? -7.07 -25.094 -24 1 98.69 40 LEU B N 1
ATOM 3229 C CA . LEU B 1 40 ? -6.371 -25.484 -25.219 1 98.69 40 LEU B CA 1
ATOM 3230 C C . LEU B 1 40 ? -6.051 -26.969 -25.203 1 98.69 40 LEU B C 1
ATOM 3232 O O . LEU B 1 40 ? -6.145 -27.641 -26.234 1 98.69 40 LEU B O 1
ATOM 3236 N N . ASN B 1 41 ? -5.699 -27.469 -24.047 1 98.81 41 ASN B N 1
ATOM 3237 C CA . ASN B 1 41 ? -5.285 -28.859 -23.922 1 98.81 41 ASN B CA 1
ATOM 3238 C C . ASN B 1 41 ? -6.344 -29.688 -23.203 1 98.81 41 ASN B C 1
ATOM 3240 O O . ASN B 1 41 ? -6.016 -30.578 -22.406 1 98.81 41 ASN B O 1
ATOM 3244 N N . SER B 1 42 ? -7.574 -29.359 -23.422 1 98.62 42 SER B N 1
ATOM 3245 C CA . SER B 1 42 ? -8.68 -30.031 -22.75 1 98.62 42 SER B CA 1
ATOM 3246 C C . SER B 1 42 ? -8.617 -31.547 -22.953 1 98.62 42 SER B C 1
ATOM 3248 O O . SER B 1 42 ? -9.055 -32.312 -22.094 1 98.62 42 SER B O 1
ATOM 3250 N N . ILE B 1 43 ? -8.023 -32.031 -24.016 1 98.5 43 ILE B N 1
ATOM 3251 C CA . ILE B 1 43 ? -7.902 -33.469 -24.312 1 98.5 43 ILE B CA 1
ATOM 3252 C C . ILE B 1 43 ? -7.078 -34.156 -23.219 1 98.5 43 ILE B C 1
ATOM 3254 O O . ILE B 1 43 ? -7.293 -35.344 -22.922 1 98.5 43 ILE B O 1
ATOM 3258 N N . ASP B 1 44 ? -6.16 -33.438 -22.641 1 98.56 44 ASP B N 1
ATOM 3259 C CA . ASP B 1 44 ? -5.316 -33.969 -21.578 1 98.56 44 ASP B CA 1
ATOM 3260 C C . ASP B 1 44 ? -6.102 -34.125 -20.281 1 98.56 44 ASP B C 1
ATOM 3262 O O . ASP B 1 44 ? -5.676 -34.844 -19.375 1 98.56 44 ASP B O 1
ATOM 3266 N N . PHE B 1 45 ? -7.238 -33.438 -20.172 1 98.69 45 PHE B N 1
ATOM 3267 C CA . PHE B 1 45 ? -8.008 -33.375 -18.938 1 98.69 45 PHE B CA 1
ATOM 3268 C C . PHE B 1 45 ? -9.227 -34.312 -19.016 1 98.69 45 PHE B C 1
ATOM 3270 O O . PHE B 1 45 ? -9.719 -34.781 -17.984 1 98.69 45 PHE B O 1
ATOM 3277 N N . GLN B 1 46 ? -9.695 -34.5 -20.219 1 98.62 46 GLN B N 1
ATOM 3278 C CA . GLN B 1 46 ? -10.914 -35.281 -20.422 1 98.62 46 GLN B CA 1
ATOM 3279 C C . GLN B 1 46 ? -10.789 -36.656 -19.781 1 98.62 46 GLN B C 1
ATOM 3281 O O . GLN B 1 46 ? -9.891 -37.438 -20.109 1 98.62 46 GLN B O 1
ATOM 3286 N N . ASP B 1 47 ? -11.664 -36.938 -18.859 1 98.5 47 ASP B N 1
ATOM 3287 C CA . ASP B 1 47 ? -11.789 -38.219 -18.172 1 98.5 47 ASP B CA 1
ATOM 3288 C C . ASP B 1 47 ? -10.523 -38.531 -17.375 1 98.5 47 ASP B C 1
ATOM 3290 O O . ASP B 1 47 ? -10.18 -39.719 -17.188 1 98.5 47 ASP B O 1
ATOM 3294 N N . LYS B 1 48 ? -9.797 -37.562 -16.938 1 98.56 48 LYS B N 1
ATOM 3295 C CA . LYS B 1 48 ? -8.547 -37.75 -16.203 1 98.56 48 LYS B CA 1
ATOM 3296 C C . LYS B 1 48 ? -8.695 -37.312 -14.742 1 98.56 48 LYS B C 1
ATOM 3298 O O . LYS B 1 48 ? -9.703 -36.719 -14.375 1 98.56 48 LYS B O 1
ATOM 3303 N N . VAL B 1 49 ? -7.727 -37.688 -13.961 1 98.75 49 VAL B N 1
ATOM 3304 C CA . VAL B 1 49 ? -7.684 -37.344 -12.539 1 98.75 49 VAL B CA 1
ATOM 3305 C C . VAL B 1 49 ? -6.629 -36.281 -12.312 1 98.75 49 VAL B C 1
ATOM 3307 O O . VAL B 1 49 ? -5.492 -36.406 -12.773 1 98.75 49 VAL B O 1
ATOM 3310 N N . VAL B 1 50 ? -7.078 -35.156 -11.609 1 98.88 50 VAL B N 1
ATOM 3311 C CA . VAL B 1 50 ? -6.238 -34 -11.43 1 98.88 50 VAL B CA 1
ATOM 3312 C C . VAL B 1 50 ? -6.07 -33.688 -9.938 1 98.88 50 VAL B C 1
ATOM 3314 O O . VAL B 1 50 ? -7.023 -33.812 -9.164 1 98.88 50 VAL B O 1
ATOM 3317 N N . ILE B 1 51 ? -4.812 -33.375 -9.539 1 98.88 51 ILE B N 1
ATOM 3318 C CA . ILE B 1 51 ? -4.602 -32.781 -8.227 1 98.88 51 ILE B CA 1
ATOM 3319 C C . ILE B 1 51 ? -4.297 -31.281 -8.391 1 98.88 51 ILE B C 1
ATOM 3321 O O . ILE B 1 51 ? -3.438 -30.891 -9.188 1 98.88 51 ILE B O 1
ATOM 3325 N N . ASP B 1 52 ? -5.047 -30.438 -7.754 1 98.81 52 ASP B N 1
ATOM 3326 C CA . ASP B 1 52 ? -4.812 -29 -7.621 1 98.81 52 ASP B CA 1
ATOM 3327 C C . ASP B 1 52 ? -4.18 -28.672 -6.27 1 98.81 52 ASP B C 1
ATOM 3329 O O . ASP B 1 52 ? -4.875 -28.625 -5.25 1 98.81 52 ASP B O 1
ATOM 3333 N N . VAL B 1 53 ? -2.836 -28.453 -6.254 1 98.31 53 VAL B N 1
ATOM 3334 C CA . VAL B 1 53 ? -2.105 -28.219 -5.012 1 98.31 53 VAL B CA 1
ATOM 3335 C C . VAL B 1 53 ? -2.189 -26.75 -4.633 1 98.31 53 VAL B C 1
ATOM 3337 O O . VAL B 1 53 ? -1.767 -25.875 -5.398 1 98.31 53 VAL B O 1
ATOM 3340 N N . GLY B 1 54 ? -2.672 -26.453 -3.393 1 96.94 54 GLY B N 1
ATOM 3341 C CA . GLY B 1 54 ? -2.932 -25.078 -3.014 1 96.94 54 GLY B CA 1
ATOM 3342 C C . GLY B 1 54 ? -4.055 -24.438 -3.809 1 96.94 54 GLY B C 1
ATOM 3343 O O . GLY B 1 54 ? -3.855 -23.406 -4.469 1 96.94 54 GLY B O 1
ATOM 3344 N N . SER B 1 55 ? -5.23 -24.953 -3.629 1 98 55 SER B N 1
ATOM 3345 C CA . SER B 1 55 ? -6.316 -24.656 -4.562 1 98 55 SER B CA 1
ATOM 3346 C C . SER B 1 55 ? -6.934 -23.297 -4.281 1 98 55 SER B C 1
ATOM 3348 O O . SER B 1 55 ? -7.621 -22.734 -5.137 1 98 55 SER B O 1
ATOM 3350 N N . GLY B 1 56 ? -6.695 -22.781 -3.066 1 96.88 56 GLY B N 1
ATOM 3351 C CA . GLY B 1 56 ? -7.305 -21.5 -2.725 1 96.88 56 GLY B CA 1
ATOM 3352 C C . GLY B 1 56 ? -8.812 -21.5 -2.875 1 96.88 56 GLY B C 1
ATOM 3353 O O . GLY B 1 56 ? -9.5 -22.328 -2.283 1 96.88 56 GLY B O 1
ATOM 3354 N N . THR B 1 57 ? -9.312 -20.688 -3.771 1 97.81 57 THR B N 1
ATOM 3355 C CA . THR B 1 57 ? -10.75 -20.578 -3.994 1 97.81 57 THR B CA 1
ATOM 3356 C C . THR B 1 57 ? -11.234 -21.703 -4.902 1 97.81 57 THR B C 1
ATOM 3358 O O . THR B 1 57 ? -12.445 -21.906 -5.07 1 97.81 57 THR B O 1
ATOM 3361 N N . GLY B 1 58 ? -10.352 -22.375 -5.543 1 98.56 58 GLY B N 1
ATOM 3362 C CA . GLY B 1 58 ? -10.711 -23.531 -6.359 1 98.56 58 GLY B CA 1
ATOM 3363 C C . GLY B 1 58 ? -10.844 -23.188 -7.832 1 98.56 58 GLY B C 1
ATOM 3364 O O . GLY B 1 58 ? -11.344 -24 -8.617 1 98.56 58 GLY B O 1
ATOM 3365 N N . ILE B 1 59 ? -10.367 -22.031 -8.281 1 98.81 59 ILE B N 1
ATOM 3366 C CA . ILE B 1 59 ? -10.594 -21.562 -9.641 1 98.81 59 ILE B CA 1
ATOM 3367 C C . ILE B 1 59 ? -9.922 -22.516 -10.633 1 98.81 59 ILE B C 1
ATOM 3369 O O . ILE B 1 59 ? -10.516 -22.875 -11.648 1 98.81 59 ILE B O 1
ATOM 3373 N N . LEU B 1 60 ? -8.742 -22.969 -10.359 1 98.88 60 LEU B N 1
ATOM 3374 C CA . LEU B 1 60 ? -8.055 -23.875 -11.273 1 98.88 60 LEU B CA 1
ATOM 3375 C C . LEU B 1 60 ? -8.742 -25.25 -11.305 1 98.88 60 LEU B C 1
ATOM 3377 O O . LEU B 1 60 ? -8.844 -25.875 -12.359 1 98.88 60 LEU B O 1
ATOM 3381 N N . SER B 1 61 ? -9.172 -25.719 -10.117 1 98.94 61 SER B N 1
ATOM 3382 C CA . SER B 1 61 ? -9.953 -26.938 -10.039 1 98.94 61 SER B CA 1
ATOM 3383 C C . SER B 1 61 ? -11.195 -26.859 -10.922 1 98.94 61 SER B C 1
ATOM 3385 O O . SER B 1 61 ? -11.516 -27.812 -11.633 1 98.94 61 SER B O 1
ATOM 3387 N N . MET B 1 62 ? -11.805 -25.719 -10.875 1 98.94 62 MET B N 1
ATOM 3388 C CA . MET B 1 62 ? -13.031 -25.547 -11.648 1 98.94 62 MET B CA 1
ATOM 3389 C C . MET B 1 62 ? -12.734 -25.484 -13.141 1 98.94 62 MET B C 1
ATOM 3391 O O . MET B 1 62 ? -13.516 -25.984 -13.953 1 98.94 62 MET B O 1
ATOM 3395 N N . PHE B 1 63 ? -11.609 -24.844 -13.531 1 98.94 63 PHE B N 1
ATOM 3396 C CA . PHE B 1 63 ? -11.188 -24.875 -14.93 1 98.94 63 PHE B CA 1
ATOM 3397 C C . PHE B 1 63 ? -10.984 -26.312 -15.391 1 98.94 63 PHE B C 1
ATOM 3399 O O . PHE B 1 63 ? -11.43 -26.688 -16.484 1 98.94 63 PHE B O 1
ATOM 3406 N N . ALA B 1 64 ? -10.344 -27.141 -14.562 1 98.94 64 ALA B N 1
ATOM 3407 C CA . ALA B 1 64 ? -10.07 -28.531 -14.898 1 98.94 64 ALA B CA 1
ATOM 3408 C C . ALA B 1 64 ? -11.367 -29.328 -15.047 1 98.94 64 ALA B C 1
ATOM 3410 O O . ALA B 1 64 ? -11.516 -30.109 -15.977 1 98.94 64 ALA B O 1
ATOM 3411 N N . ALA B 1 65 ? -12.273 -29.094 -14.109 1 98.88 65 ALA B N 1
ATOM 3412 C CA . ALA B 1 65 ? -13.57 -29.766 -14.172 1 98.88 65 ALA B CA 1
ATOM 3413 C C . ALA B 1 65 ? -14.312 -29.406 -15.453 1 98.88 65 ALA B C 1
ATOM 3415 O O . ALA B 1 65 ? -14.844 -30.281 -16.141 1 98.88 65 ALA B O 1
ATOM 3416 N N . LYS B 1 66 ? -14.328 -28.141 -15.766 1 98.44 66 LYS B N 1
ATOM 3417 C CA . LYS B 1 66 ? -15 -27.656 -16.969 1 98.44 66 LYS B CA 1
ATOM 3418 C C . LYS B 1 66 ? -14.367 -28.25 -18.234 1 98.44 66 LYS B C 1
ATOM 3420 O O . LYS B 1 66 ? -15.047 -28.484 -19.234 1 98.44 66 LYS B O 1
ATOM 3425 N N . ALA B 1 67 ? -13.102 -28.578 -18.156 1 98.62 67 ALA B N 1
ATOM 3426 C CA . ALA B 1 67 ? -12.367 -29.125 -19.297 1 98.62 67 ALA B CA 1
ATOM 3427 C C . ALA B 1 67 ? -12.617 -30.625 -19.453 1 98.62 67 ALA B C 1
ATOM 3429 O O . ALA B 1 67 ? -12.148 -31.25 -20.406 1 98.62 67 ALA B O 1
ATOM 3430 N N . GLY B 1 68 ? -13.312 -31.234 -18.469 1 98.62 68 GLY B N 1
ATOM 3431 C CA . GLY B 1 68 ? -13.75 -32.594 -18.672 1 98.62 68 GLY B CA 1
ATOM 3432 C C . GLY B 1 68 ? -13.094 -33.594 -17.703 1 98.62 68 GLY B C 1
ATOM 3433 O O . GLY B 1 68 ? -13.227 -34.781 -17.875 1 98.62 68 GLY B O 1
ATOM 3434 N N . ALA B 1 69 ? -12.438 -33.125 -16.703 1 98.81 69 ALA B N 1
ATOM 3435 C CA . ALA B 1 69 ? -11.805 -34 -15.734 1 98.81 69 ALA B CA 1
ATOM 3436 C C . ALA B 1 69 ? -12.836 -34.938 -15.094 1 98.81 69 ALA B C 1
ATOM 3438 O O . ALA B 1 69 ? -13.961 -34.531 -14.805 1 98.81 69 ALA B O 1
ATOM 3439 N N . LYS B 1 70 ? -12.422 -36.156 -14.859 1 98.44 70 LYS B N 1
ATOM 3440 C CA . LYS B 1 70 ? -13.258 -37.125 -14.164 1 98.44 70 LYS B CA 1
ATOM 3441 C C . LYS B 1 70 ? -13.305 -36.844 -12.664 1 98.44 70 LYS B C 1
ATOM 3443 O O . LYS B 1 70 ? -14.344 -37.031 -12.031 1 98.44 70 LYS B O 1
ATOM 3448 N N . ARG B 1 71 ? -12.188 -36.5 -12.188 1 98.69 71 ARG B N 1
ATOM 3449 C CA . ARG B 1 71 ? -12.023 -36.188 -10.773 1 98.69 71 ARG B CA 1
ATOM 3450 C C . ARG B 1 71 ? -10.945 -35.156 -10.547 1 98.69 71 ARG B C 1
ATOM 3452 O O . ARG B 1 71 ? -9.891 -35.188 -11.188 1 98.69 71 ARG B O 1
ATOM 3459 N N . VAL B 1 72 ? -11.258 -34.188 -9.648 1 98.88 72 VAL B N 1
ATOM 3460 C CA . VAL B 1 72 ? -10.281 -33.188 -9.234 1 98.88 72 VAL B CA 1
ATOM 3461 C C . VAL B 1 72 ? -10.172 -33.188 -7.711 1 98.88 72 VAL B C 1
ATOM 3463 O O . VAL B 1 72 ? -11.18 -33.062 -7.008 1 98.88 72 VAL B O 1
ATOM 3466 N N . TYR B 1 73 ? -8.961 -33.406 -7.199 1 98.88 73 TYR B N 1
ATOM 3467 C CA . TYR B 1 73 ? -8.68 -33.188 -5.781 1 98.88 73 TYR B CA 1
ATOM 3468 C C . TYR B 1 73 ? -8.117 -31.797 -5.527 1 98.88 73 TYR B C 1
ATOM 3470 O O . TYR B 1 73 ? -6.98 -31.5 -5.898 1 98.88 73 TYR B O 1
ATOM 3478 N N . ALA B 1 74 ? -8.953 -30.953 -4.91 1 98.81 74 ALA B N 1
ATOM 3479 C CA . ALA B 1 74 ? -8.523 -29.609 -4.539 1 98.81 74 ALA B CA 1
ATOM 3480 C C . ALA B 1 74 ? -7.938 -29.594 -3.129 1 98.81 74 ALA B C 1
ATOM 3482 O O . ALA B 1 74 ? -8.68 -29.594 -2.143 1 98.81 74 ALA B O 1
ATOM 3483 N N . ILE B 1 75 ? -6.613 -29.469 -3.045 1 98.25 75 ILE B N 1
ATOM 3484 C CA . ILE B 1 75 ? -5.93 -29.547 -1.759 1 98.25 75 ILE B CA 1
ATOM 3485 C C . ILE B 1 75 ? -5.609 -28.125 -1.271 1 98.25 75 ILE B C 1
ATOM 3487 O O . ILE B 1 75 ? -4.918 -27.375 -1.953 1 98.25 75 ILE B O 1
ATOM 3491 N N . GLU B 1 76 ? -6.133 -27.766 -0.147 1 96.75 76 GLU B N 1
ATOM 3492 C CA . GLU B 1 76 ? -5.922 -26.438 0.424 1 96.75 76 GLU B CA 1
ATOM 3493 C C . GLU B 1 76 ? -5.66 -26.516 1.926 1 96.75 76 GLU B C 1
ATOM 3495 O O . GLU B 1 76 ? -6.5 -27.016 2.68 1 96.75 76 GLU B O 1
ATOM 3500 N N . GLY B 1 77 ? -4.5 -25.969 2.297 1 93.88 77 GLY B N 1
ATOM 3501 C CA . GLY B 1 77 ? -4.102 -26.062 3.691 1 93.88 77 GLY B CA 1
ATOM 3502 C C . GLY B 1 77 ? -4.715 -24.984 4.562 1 93.88 77 GLY B C 1
ATOM 3503 O O . GLY B 1 77 ? -4.824 -25.156 5.777 1 93.88 77 GLY B O 1
ATOM 3504 N N . SER B 1 78 ? -5.066 -23.844 4.016 1 91.81 78 SER B N 1
ATOM 3505 C CA . SER B 1 78 ? -5.609 -22.734 4.789 1 91.81 78 SER B CA 1
ATOM 3506 C C . SER B 1 78 ? -7.117 -22.891 4.977 1 91.81 78 SER B C 1
ATOM 3508 O O . SER B 1 78 ? -7.742 -23.766 4.375 1 91.81 78 SER B O 1
ATOM 3510 N N . LEU B 1 79 ? -7.672 -22.031 5.746 1 93.5 79 LEU B N 1
ATOM 3511 C CA . LEU B 1 79 ? -9.102 -22.016 6.012 1 93.5 79 LEU B CA 1
ATOM 3512 C C . LEU B 1 79 ? -9.891 -21.641 4.758 1 93.5 79 LEU B C 1
ATOM 3514 O O . LEU B 1 79 ? -11.109 -21.828 4.707 1 93.5 79 LEU B O 1
ATOM 3518 N N . MET B 1 80 ? -9.203 -21.25 3.744 1 95.38 80 MET B N 1
ATOM 3519 C CA . MET B 1 80 ? -9.859 -20.953 2.477 1 95.38 80 MET B CA 1
ATOM 3520 C C . MET B 1 80 ? -10.547 -22.188 1.908 1 95.38 80 MET B C 1
ATOM 3522 O O . MET B 1 80 ? -11.445 -22.078 1.077 1 95.38 80 MET B O 1
ATOM 3526 N N . ALA B 1 81 ? -10.141 -23.344 2.355 1 97.25 81 ALA B N 1
ATOM 3527 C CA . ALA B 1 81 ? -10.75 -24.609 1.933 1 97.25 81 ALA B CA 1
ATOM 3528 C C . ALA B 1 81 ? -12.258 -24.594 2.168 1 97.25 81 ALA B C 1
ATOM 3530 O O . ALA B 1 81 ? -13.016 -25.188 1.394 1 97.25 81 ALA B O 1
ATOM 3531 N N . GLY B 1 82 ? -12.656 -23.953 3.248 1 97.06 82 GLY B N 1
ATOM 3532 C CA . GLY B 1 82 ? -14.078 -23.812 3.518 1 97.06 82 GLY B CA 1
ATOM 3533 C C . GLY B 1 82 ? -14.828 -23.078 2.426 1 97.06 82 GLY B C 1
ATOM 3534 O O . GLY B 1 82 ? -15.852 -23.562 1.935 1 97.06 82 GLY B O 1
ATOM 3535 N N . TYR B 1 83 ? -14.328 -21.938 2.037 1 97 83 TYR B N 1
ATOM 3536 C CA . TYR B 1 83 ? -14.93 -21.188 0.944 1 97 83 TYR B CA 1
ATOM 3537 C C . TYR B 1 83 ? -14.844 -21.969 -0.365 1 97 83 TYR B C 1
ATOM 3539 O O . TYR B 1 83 ? -15.781 -21.953 -1.163 1 97 83 TYR B O 1
ATOM 3547 N N . CYS B 1 84 ? -13.734 -22.641 -0.568 1 98.19 84 CYS B N 1
ATOM 3548 C CA . CYS B 1 84 ? -13.562 -23.453 -1.767 1 98.19 84 CYS B CA 1
ATOM 3549 C C . CYS B 1 84 ? -14.68 -24.484 -1.883 1 98.19 84 CYS B C 1
ATOM 3551 O O . CYS B 1 84 ? -15.297 -24.625 -2.941 1 98.19 84 CYS B O 1
ATOM 3553 N N . SER B 1 85 ? -14.922 -25.141 -0.791 1 98.5 85 SER B N 1
ATOM 3554 C CA . SER B 1 85 ? -15.977 -26.156 -0.765 1 98.5 85 SER B CA 1
ATOM 3555 C C . SER B 1 85 ? -17.328 -25.547 -1.105 1 98.5 85 SER B C 1
ATOM 3557 O O . SER B 1 85 ? -18.078 -26.094 -1.914 1 98.5 85 SER B O 1
ATOM 3559 N N . GLN B 1 86 ? -17.641 -24.422 -0.526 1 98.31 86 GLN B N 1
ATOM 3560 C CA . GLN B 1 86 ? -18.906 -23.734 -0.777 1 98.31 86 GLN B CA 1
ATOM 3561 C C . GLN B 1 86 ? -19.016 -23.297 -2.234 1 98.31 86 GLN B C 1
ATOM 3563 O O . GLN B 1 86 ? -20.078 -23.438 -2.852 1 98.31 86 GLN B O 1
ATOM 3568 N N . LEU B 1 87 ? -17.953 -22.828 -2.76 1 98.69 87 LEU B N 1
ATOM 3569 C CA . LEU B 1 87 ? -17.938 -22.344 -4.141 1 98.69 87 LEU B CA 1
ATOM 3570 C C . LEU B 1 87 ? -18.141 -23.5 -5.113 1 98.69 87 LEU B C 1
ATOM 3572 O O . LEU B 1 87 ? -18.906 -23.391 -6.078 1 98.69 87 LEU B O 1
ATOM 3576 N N . VAL B 1 88 ? -17.453 -24.578 -4.855 1 98.75 88 VAL B N 1
ATOM 3577 C CA . VAL B 1 88 ? -17.578 -25.781 -5.684 1 98.75 88 VAL B CA 1
ATOM 3578 C C . VAL B 1 88 ? -19.031 -26.25 -5.688 1 98.75 88 VAL B C 1
ATOM 3580 O O . VAL B 1 88 ? -19.594 -26.531 -6.746 1 98.75 88 VAL B O 1
ATOM 3583 N N . GLN B 1 89 ? -19.609 -26.266 -4.52 1 98.5 89 GLN B N 1
ATOM 3584 C CA . GLN B 1 89 ? -21.016 -26.672 -4.387 1 98.5 89 GLN B CA 1
ATOM 3585 C C . GLN B 1 89 ? -21.938 -25.688 -5.094 1 98.5 89 GLN B C 1
ATOM 3587 O O . GLN B 1 89 ? -22.844 -26.094 -5.816 1 98.5 89 GLN B O 1
ATOM 3592 N N . HIS B 1 90 ? -21.656 -24.438 -4.898 1 97.88 90 HIS B N 1
ATOM 3593 C CA . HIS B 1 90 ? -22.484 -23.391 -5.469 1 97.88 90 HIS B CA 1
ATOM 3594 C C . HIS B 1 90 ? -22.469 -23.438 -6.992 1 97.88 90 HIS B C 1
ATOM 3596 O O . HIS B 1 90 ? -23.453 -23.078 -7.645 1 97.88 90 HIS B O 1
ATOM 3602 N N . ASN B 1 91 ? -21.391 -23.906 -7.57 1 98.69 91 ASN B N 1
ATOM 3603 C CA . ASN B 1 91 ? -21.266 -24 -9.023 1 98.69 91 ASN B CA 1
ATOM 3604 C C . ASN B 1 91 ? -21.609 -25.406 -9.516 1 98.69 91 ASN B C 1
ATOM 3606 O O . ASN B 1 91 ? -21.359 -25.734 -10.68 1 98.69 91 ASN B O 1
ATOM 3610 N N . LYS B 1 92 ? -22.094 -26.266 -8.625 1 98.44 92 LYS B N 1
ATOM 3611 C CA . LYS B 1 92 ? -22.594 -27.609 -8.93 1 98.44 92 LYS B CA 1
ATOM 3612 C C . LYS B 1 92 ? -21.484 -28.484 -9.516 1 98.44 92 LYS B C 1
ATOM 3614 O O . LYS B 1 92 ? -21.688 -29.188 -10.508 1 98.44 92 LYS B O 1
ATOM 3619 N N . LEU B 1 93 ? -20.312 -28.406 -8.883 1 98.75 93 LEU B N 1
ATOM 3620 C CA . LEU B 1 93 ? -19.172 -29.172 -9.367 1 98.75 93 LEU B CA 1
ATOM 3621 C C . LEU B 1 93 ? -18.688 -30.156 -8.305 1 98.75 93 LEU B C 1
ATOM 3623 O O . LEU B 1 93 ? -17.609 -30.766 -8.453 1 98.75 93 LEU B O 1
ATOM 3627 N N . ASP B 1 94 ? -19.484 -30.328 -7.301 1 98.12 94 ASP B N 1
ATOM 3628 C CA . ASP B 1 94 ? -19.062 -31.125 -6.148 1 98.12 94 ASP B CA 1
ATOM 3629 C C . ASP B 1 94 ? -19.016 -32.594 -6.48 1 98.12 94 ASP B C 1
ATOM 3631 O O . ASP B 1 94 ? -18.438 -33.406 -5.742 1 98.12 94 ASP B O 1
ATOM 3635 N N . SER B 1 95 ? -19.609 -33.031 -7.566 1 98.31 95 SER B N 1
ATOM 3636 C CA . SER B 1 95 ? -19.5 -34.438 -7.996 1 98.31 95 SER B CA 1
ATOM 3637 C C . SER B 1 95 ? -18.141 -34.719 -8.617 1 98.31 95 SER B C 1
ATOM 3639 O O . SER B 1 95 ? -17.703 -35.875 -8.648 1 98.31 95 SER B O 1
ATOM 3641 N N . ILE B 1 96 ? -17.484 -33.75 -9.109 1 98.69 96 ILE B N 1
ATOM 3642 C CA . ILE B 1 96 ? -16.219 -33.906 -9.82 1 98.69 96 ILE B CA 1
ATOM 3643 C C . ILE B 1 96 ? -15.07 -33.469 -8.93 1 98.69 96 ILE B C 1
ATOM 3645 O O . ILE B 1 96 ? -14 -34.094 -8.93 1 98.69 96 ILE B O 1
ATOM 3649 N N . ILE B 1 97 ? -15.258 -32.375 -8.141 1 98.88 97 ILE B N 1
ATOM 3650 C CA . ILE B 1 97 ? -14.195 -31.766 -7.344 1 98.88 97 ILE B CA 1
ATOM 3651 C C . ILE B 1 97 ? -14.359 -32.156 -5.879 1 98.88 97 ILE B C 1
ATOM 3653 O O . ILE B 1 97 ? -15.383 -31.875 -5.262 1 98.88 97 ILE B O 1
ATOM 3657 N N . LYS B 1 98 ? -13.406 -32.781 -5.352 1 98.75 98 LYS B N 1
ATOM 3658 C CA . LYS B 1 98 ? -13.312 -33.062 -3.92 1 98.75 98 LYS B CA 1
ATOM 3659 C C . LYS B 1 98 ? -12.336 -32.094 -3.242 1 98.75 98 LYS B C 1
ATOM 3661 O O . LYS B 1 98 ? -11.133 -32.156 -3.5 1 98.75 98 LYS B O 1
ATOM 3666 N N . VAL B 1 99 ? -12.844 -31.266 -2.35 1 98.69 99 VAL B N 1
ATOM 3667 C CA . VAL B 1 99 ? -12 -30.328 -1.622 1 98.69 99 VAL B CA 1
ATOM 3668 C C . VAL B 1 99 ? -11.445 -30.984 -0.365 1 98.69 99 VAL B C 1
ATOM 3670 O O . VAL B 1 99 ? -12.195 -31.594 0.404 1 98.69 99 VAL B O 1
ATOM 3673 N N . VAL B 1 100 ? -10.18 -30.922 -0.169 1 98.19 100 VAL B N 1
ATOM 3674 C CA . VAL B 1 100 ? -9.516 -31.5 0.994 1 98.19 100 VAL B CA 1
ATOM 3675 C C . VAL B 1 100 ? -8.805 -30.391 1.78 1 98.19 100 VAL B C 1
ATOM 3677 O O . VAL B 1 100 ? -7.891 -29.75 1.267 1 98.19 100 VAL B O 1
ATOM 3680 N N . HIS B 1 101 ? -9.234 -30.156 3.021 1 96.88 101 HIS B N 1
ATOM 3681 C CA . HIS B 1 101 ? -8.617 -29.156 3.891 1 96.88 101 HIS B CA 1
ATOM 3682 C C . HIS B 1 101 ? -7.453 -29.75 4.676 1 96.88 101 HIS B C 1
ATOM 3684 O O . HIS B 1 101 ? -7.598 -30.078 5.855 1 96.88 101 HIS B O 1
ATOM 3690 N N . LYS B 1 102 ? -6.293 -29.844 4.031 1 95.44 102 LYS B N 1
ATOM 3691 C CA . LYS B 1 102 ? -5.039 -30.344 4.598 1 95.44 102 LYS B CA 1
ATOM 3692 C C . LYS B 1 102 ? -3.84 -29.828 3.805 1 95.44 102 LYS B C 1
ATOM 3694 O O . LYS B 1 102 ? -3.98 -29.422 2.65 1 95.44 102 LYS B O 1
ATOM 3699 N N . ARG B 1 103 ? -2.742 -29.859 4.469 1 92.88 103 ARG B N 1
ATOM 3700 C CA . ARG B 1 103 ? -1.499 -29.672 3.727 1 92.88 103 ARG B CA 1
ATOM 3701 C C . ARG B 1 103 ? -1.199 -30.891 2.859 1 92.88 103 ARG B C 1
ATOM 3703 O O . ARG B 1 103 ? -1.529 -32.031 3.229 1 92.88 103 ARG B O 1
ATOM 3710 N N . MET B 1 104 ? -0.58 -30.641 1.742 1 94.69 104 MET B N 1
ATOM 3711 C CA . MET B 1 104 ? -0.317 -31.719 0.783 1 94.69 104 MET B CA 1
ATOM 3712 C C . MET B 1 104 ? 0.43 -32.875 1.444 1 94.69 104 MET B C 1
ATOM 3714 O O . MET B 1 104 ? 0.111 -34.031 1.209 1 94.69 104 MET B O 1
ATOM 3718 N N . GLU B 1 105 ? 1.352 -32.531 2.328 1 93.81 105 GLU B N 1
ATOM 3719 C CA . GLU B 1 105 ? 2.219 -33.531 2.965 1 93.81 105 GLU B CA 1
ATOM 3720 C C . GLU B 1 105 ? 1.463 -34.312 4.027 1 93.81 105 GLU B C 1
ATOM 3722 O O . GLU B 1 105 ? 1.952 -35.344 4.508 1 93.81 105 GLU B O 1
ATOM 3727 N N . GLU B 1 106 ? 0.289 -33.844 4.348 1 94.56 106 GLU B N 1
ATOM 3728 C CA . GLU B 1 106 ? -0.474 -34.469 5.418 1 94.56 106 GLU B CA 1
ATOM 3729 C C . GLU B 1 106 ? -1.583 -35.344 4.859 1 94.56 106 GLU B C 1
ATOM 3731 O O . GLU B 1 106 ? -2.32 -35.969 5.617 1 94.56 106 GLU B O 1
ATOM 3736 N N . ILE B 1 107 ? -1.658 -35.375 3.545 1 93.56 107 ILE B N 1
ATOM 3737 C CA . ILE B 1 107 ? -2.682 -36.188 2.906 1 93.56 107 ILE B CA 1
ATOM 3738 C C . ILE B 1 107 ? -2.377 -37.656 3.137 1 93.56 107 ILE B C 1
ATOM 3740 O O . ILE B 1 107 ? -1.234 -38.094 2.977 1 93.56 107 ILE B O 1
ATOM 3744 N N . THR B 1 108 ? -3.369 -38.438 3.488 1 87.62 108 THR B N 1
ATOM 3745 C CA . THR B 1 108 ? -3.195 -39.875 3.732 1 87.62 108 THR B CA 1
ATOM 3746 C C . THR B 1 108 ? -4.129 -40.688 2.846 1 87.62 108 THR B C 1
ATOM 3748 O O . THR B 1 108 ? -3.713 -41.219 1.81 1 87.62 108 THR B O 1
ATOM 3751 N N . ASP B 1 109 ? -5.461 -40.531 3.07 1 91.94 109 ASP B N 1
ATOM 3752 C CA . ASP B 1 109 ? -6.414 -41.406 2.369 1 91.94 109 ASP B CA 1
ATOM 3753 C C . ASP B 1 109 ? -7.441 -40.562 1.603 1 91.94 109 ASP B C 1
ATOM 3755 O O . ASP B 1 109 ? -8.359 -41.125 0.987 1 91.94 109 ASP B O 1
ATOM 3759 N N . GLU B 1 110 ? -7.211 -39.344 1.586 1 93.69 110 GLU B N 1
ATOM 3760 C CA . GLU B 1 110 ? -8.203 -38.469 0.961 1 93.69 110 GLU B CA 1
ATOM 3761 C C . GLU B 1 110 ? -8.148 -38.594 -0.561 1 93.69 110 GLU B C 1
ATOM 3763 O O . GLU B 1 110 ? -9.148 -38.375 -1.241 1 93.69 110 GLU B O 1
ATOM 3768 N N . ILE B 1 111 ? -7.012 -38.812 -1.025 1 95.12 111 ILE B N 1
ATOM 3769 C CA . ILE B 1 111 ? -6.855 -39.094 -2.449 1 95.12 111 ILE B CA 1
ATOM 3770 C C . ILE B 1 111 ? -6.977 -40.594 -2.703 1 95.12 111 ILE B C 1
ATOM 3772 O O . ILE B 1 111 ? -6.129 -41.375 -2.27 1 95.12 111 ILE B O 1
ATOM 3776 N N . GLU B 1 112 ? -7.941 -41 -3.383 1 91.62 112 GLU B N 1
ATOM 3777 C CA . GLU B 1 112 ? -8.289 -42.406 -3.551 1 91.62 112 GLU B CA 1
ATOM 3778 C C . GLU B 1 112 ? -7.453 -43.062 -4.656 1 91.62 112 GLU B C 1
ATOM 3780 O O . GLU B 1 112 ? -7.223 -44.25 -4.641 1 91.62 112 GLU B O 1
ATOM 3785 N N . ASP B 1 113 ? -7.016 -42.344 -5.539 1 89.75 113 ASP B N 1
ATOM 3786 C CA . ASP B 1 113 ? -6.219 -42.844 -6.656 1 89.75 113 ASP B CA 1
ATOM 3787 C C . ASP B 1 113 ? -4.758 -43.031 -6.246 1 89.75 113 ASP B C 1
ATOM 3789 O O . ASP B 1 113 ? -4.184 -42.188 -5.562 1 89.75 113 ASP B O 1
ATOM 3793 N N . GLU B 1 114 ? -4.203 -44.094 -6.668 1 90.06 114 GLU B N 1
ATOM 3794 C CA . GLU B 1 114 ? -2.785 -44.312 -6.398 1 90.06 114 GLU B CA 1
ATOM 3795 C C . GLU B 1 114 ? -1.911 -43.312 -7.148 1 90.06 114 GLU B C 1
ATOM 3797 O O . GLU B 1 114 ? -0.916 -42.812 -6.609 1 90.06 114 GLU B O 1
ATOM 3802 N N . LYS B 1 115 ? -2.236 -43.125 -8.391 1 96.81 115 LYS B N 1
ATOM 3803 C CA . LYS B 1 115 ? -1.575 -42.125 -9.234 1 96.81 115 LYS B CA 1
ATOM 3804 C C . LYS B 1 115 ? -2.594 -41.25 -9.945 1 96.81 115 LYS B C 1
ATOM 3806 O O . LYS B 1 115 ? -3.762 -41.625 -10.078 1 96.81 115 LYS B O 1
ATOM 3811 N N . VAL B 1 116 ? -2.119 -40.094 -10.336 1 98.19 116 VAL B N 1
ATOM 3812 C CA . VAL B 1 116 ? -2.996 -39.156 -11.047 1 98.19 116 VAL B CA 1
ATOM 3813 C C . VAL B 1 116 ? -2.361 -38.75 -12.375 1 98.19 116 VAL B C 1
ATOM 3815 O O . VAL B 1 116 ? -1.174 -39 -12.602 1 98.19 116 VAL B O 1
ATOM 3818 N N . ASP B 1 117 ? -3.152 -38.094 -13.25 1 98.5 117 ASP B N 1
ATOM 3819 C CA . ASP B 1 117 ? -2.725 -37.781 -14.609 1 98.5 117 ASP B CA 1
ATOM 3820 C C . ASP B 1 117 ? -2.061 -36.406 -14.672 1 98.5 117 ASP B C 1
ATOM 3822 O O . ASP B 1 117 ? -1.148 -36.219 -15.477 1 98.5 117 ASP B O 1
ATOM 3826 N N . ILE B 1 118 ? -2.592 -35.5 -13.898 1 98.75 118 ILE B N 1
ATOM 3827 C CA . ILE B 1 118 ? -2.16 -34.125 -14 1 98.75 118 ILE B CA 1
ATOM 3828 C C . ILE B 1 118 ? -2.064 -33.5 -12.609 1 98.75 118 ILE B C 1
ATOM 3830 O O . ILE B 1 118 ? -2.898 -33.781 -11.742 1 98.75 118 ILE B O 1
ATOM 3834 N N . ILE B 1 119 ? -1.044 -32.719 -12.375 1 98.81 119 ILE B N 1
ATOM 3835 C CA . ILE B 1 119 ? -0.935 -31.859 -11.195 1 98.81 119 ILE B CA 1
ATOM 3836 C C . ILE B 1 119 ? -0.862 -30.391 -11.633 1 98.81 119 ILE B C 1
ATOM 3838 O O . ILE B 1 119 ? -0.036 -30.031 -12.469 1 98.81 119 ILE B O 1
ATOM 3842 N N . ILE B 1 120 ? -1.788 -29.578 -11.188 1 98.81 120 ILE B N 1
ATOM 3843 C CA . ILE B 1 120 ? -1.792 -28.141 -11.43 1 98.81 120 ILE B CA 1
ATOM 3844 C C . ILE B 1 120 ? -1.577 -27.406 -10.117 1 98.81 120 ILE B C 1
ATOM 3846 O O . ILE B 1 120 ? -2.006 -27.859 -9.055 1 98.81 120 ILE B O 1
ATOM 3850 N N . SER B 1 121 ? -0.862 -26.312 -10.156 1 98.5 121 SER B N 1
ATOM 3851 C CA . SER B 1 121 ? -0.652 -25.484 -8.977 1 98.5 121 SER B CA 1
ATOM 3852 C C . SER B 1 121 ? -0.18 -24.078 -9.359 1 98.5 121 SER B C 1
ATOM 3854 O O . SER B 1 121 ? 0.594 -23.922 -10.312 1 98.5 121 SER B O 1
ATOM 3856 N N . GLU B 1 122 ? -0.738 -23.109 -8.734 1 96.62 122 GLU B N 1
ATOM 3857 C CA . GLU B 1 122 ? -0.172 -21.766 -8.789 1 96.62 122 GLU B CA 1
ATOM 3858 C C . GLU B 1 122 ? 0.73 -21.5 -7.586 1 96.62 122 GLU B C 1
ATOM 3860 O O . GLU B 1 122 ? 0.261 -21.047 -6.535 1 96.62 122 GLU B O 1
ATOM 3865 N N . TRP B 1 123 ? 2.039 -21.719 -7.758 1 95.12 123 TRP B N 1
ATOM 3866 C CA . TRP B 1 123 ? 2.945 -21.703 -6.617 1 95.12 123 TRP B CA 1
ATOM 3867 C C . TRP B 1 123 ? 3.965 -20.578 -6.742 1 95.12 123 TRP B C 1
ATOM 3869 O O . TRP B 1 123 ? 4.668 -20.266 -5.781 1 95.12 123 TRP B O 1
ATOM 3879 N N . MET B 1 124 ? 3.984 -19.875 -7.863 1 95.69 124 MET B N 1
ATOM 3880 C CA . MET B 1 124 ? 5.086 -18.969 -8.141 1 95.69 124 MET B CA 1
ATOM 3881 C C . MET B 1 124 ? 5.047 -17.766 -7.207 1 95.69 124 MET B C 1
ATOM 3883 O O . MET B 1 124 ? 3.969 -17.344 -6.773 1 95.69 124 MET B O 1
ATOM 3887 N N . GLY B 1 125 ? 6.168 -17.234 -6.938 1 93.75 125 GLY B N 1
ATOM 3888 C CA . GLY B 1 125 ? 6.336 -15.977 -6.238 1 93.75 125 GLY B CA 1
ATOM 3889 C C . GLY B 1 125 ? 7.273 -15.016 -6.949 1 93.75 125 GLY B C 1
ATOM 3890 O O . GLY B 1 125 ? 7.555 -15.18 -8.141 1 93.75 125 GLY B O 1
ATOM 3891 N N . PHE B 1 126 ? 7.641 -14.023 -6.207 1 93 126 PHE B N 1
ATOM 3892 C CA . PHE B 1 126 ? 8.617 -13.086 -6.754 1 93 126 PHE B CA 1
ATOM 3893 C C . PHE B 1 126 ? 9.844 -13.82 -7.281 1 93 126 PHE B C 1
ATOM 3895 O O . PHE B 1 126 ? 10.312 -14.773 -6.66 1 93 126 PHE B O 1
ATOM 3902 N N . TYR B 1 127 ? 10.312 -13.375 -8.414 1 94.62 127 TYR B N 1
ATOM 3903 C CA . TYR B 1 127 ? 11.453 -13.961 -9.109 1 94.62 127 TYR B CA 1
ATOM 3904 C C . TYR B 1 127 ? 11.305 -15.469 -9.227 1 94.62 127 TYR B C 1
ATOM 3906 O O . TYR B 1 127 ? 12.305 -16.203 -9.234 1 94.62 127 TYR B O 1
ATOM 3914 N N . LEU B 1 128 ? 10.062 -16.062 -9.062 1 96.94 128 LEU B N 1
ATOM 3915 C CA . LEU B 1 128 ? 9.648 -17.438 -9.312 1 96.94 128 LEU B CA 1
ATOM 3916 C C . LEU B 1 128 ? 9.617 -18.234 -8.016 1 96.94 128 LEU B C 1
ATOM 3918 O O . LEU B 1 128 ? 8.578 -18.781 -7.645 1 96.94 128 LEU B O 1
ATOM 3922 N N . PHE B 1 129 ? 10.648 -18.203 -7.246 1 93.94 129 PHE B N 1
ATOM 3923 C CA . PHE B 1 129 ? 10.812 -19.188 -6.184 1 93.94 129 PHE B CA 1
ATOM 3924 C C . PHE B 1 129 ? 10.43 -18.594 -4.832 1 93.94 129 PHE B C 1
ATOM 3926 O O . PHE B 1 129 ? 10.438 -19.297 -3.818 1 93.94 129 PHE B O 1
ATOM 3933 N N . HIS B 1 130 ? 10.086 -17.344 -4.859 1 85.69 130 HIS B N 1
ATOM 3934 C CA . HIS B 1 130 ? 9.75 -16.75 -3.574 1 85.69 130 HIS B CA 1
ATOM 3935 C C . HIS B 1 130 ? 8.625 -17.516 -2.887 1 85.69 130 HIS B C 1
ATOM 3937 O O . HIS B 1 130 ? 7.73 -18.047 -3.551 1 85.69 130 HIS B O 1
ATOM 3943 N N . GLU B 1 131 ? 8.562 -17.703 -1.534 1 78.12 131 GLU B N 1
ATOM 3944 C CA . GLU B 1 131 ? 7.625 -18.344 -0.621 1 78.12 131 GLU B CA 1
ATOM 3945 C C . GLU B 1 131 ? 7.832 -19.859 -0.587 1 78.12 131 GLU B C 1
ATOM 3947 O O . GLU B 1 131 ? 7.207 -20.547 0.214 1 78.12 131 GLU B O 1
ATOM 3952 N N . SER B 1 132 ? 8.594 -20.516 -1.465 1 78.25 132 SER B N 1
ATOM 3953 C CA . SER B 1 132 ? 9.039 -21.906 -1.464 1 78.25 132 SER B CA 1
ATOM 3954 C C . SER B 1 132 ? 7.852 -22.875 -1.445 1 78.25 132 SER B C 1
ATOM 3956 O O . SER B 1 132 ? 7.867 -23.875 -0.728 1 78.25 132 SER B O 1
ATOM 3958 N N . MET B 1 133 ? 6.812 -22.547 -2.18 1 86.81 133 MET B N 1
ATOM 3959 C CA . MET B 1 133 ? 5.637 -23.391 -2.268 1 86.81 133 MET B CA 1
ATOM 3960 C C . MET B 1 133 ? 5.887 -24.578 -3.201 1 86.81 133 MET B C 1
ATOM 3962 O O . MET B 1 133 ? 5.207 -25.594 -3.115 1 86.81 133 MET B O 1
ATOM 3966 N N . LEU B 1 134 ? 6.867 -24.484 -4 1 93.81 134 LEU B N 1
ATOM 3967 C CA . LEU B 1 134 ? 7.148 -25.5 -5 1 93.81 134 LEU B CA 1
ATOM 3968 C C . LEU B 1 134 ? 7.453 -26.844 -4.332 1 93.81 134 LEU B C 1
ATOM 3970 O O . LEU B 1 134 ? 7.129 -27.906 -4.875 1 93.81 134 LEU B O 1
ATOM 3974 N N . ASN B 1 135 ? 7.984 -26.859 -3.117 1 92.75 135 ASN B N 1
ATOM 3975 C CA . ASN B 1 135 ? 8.312 -28.078 -2.41 1 92.75 135 ASN B CA 1
ATOM 3976 C C . ASN B 1 135 ? 7.078 -28.969 -2.227 1 92.75 135 ASN B C 1
ATOM 3978 O O . ASN B 1 135 ? 7.152 -30.188 -2.395 1 92.75 135 ASN B O 1
ATOM 3982 N N . SER B 1 136 ? 6 -28.391 -1.879 1 94.44 136 SER B N 1
ATOM 3983 C CA . SER B 1 136 ? 4.762 -29.156 -1.706 1 94.44 136 SER B CA 1
ATOM 3984 C C . SER B 1 136 ? 4.285 -29.734 -3.029 1 94.44 136 SER B C 1
ATOM 3986 O O . SER B 1 136 ? 3.746 -30.844 -3.062 1 94.44 136 SER B O 1
ATOM 3988 N N . VAL B 1 137 ? 4.445 -29 -4.074 1 97.62 137 VAL B N 1
ATOM 3989 C CA . VAL B 1 137 ? 4.051 -29.469 -5.398 1 97.62 137 VAL B CA 1
ATOM 3990 C C . VAL B 1 137 ? 4.91 -30.672 -5.801 1 97.62 137 VAL B C 1
ATOM 3992 O O . VAL B 1 137 ? 4.406 -31.641 -6.352 1 97.62 137 VAL B O 1
ATOM 3995 N N . LEU B 1 138 ? 6.16 -30.547 -5.488 1 97.38 138 LEU B N 1
ATOM 3996 C CA . LEU B 1 138 ? 7.074 -31.625 -5.805 1 97.38 138 LEU B CA 1
ATOM 3997 C C . LEU B 1 138 ? 6.75 -32.875 -4.973 1 97.38 138 LEU B C 1
ATOM 3999 O O . LEU B 1 138 ? 6.883 -34 -5.457 1 97.38 138 LEU B O 1
ATOM 4003 N N . TYR B 1 139 ? 6.367 -32.656 -3.766 1 96.69 139 TYR B N 1
ATOM 4004 C CA . TYR B 1 139 ? 5.902 -33.781 -2.959 1 96.69 139 TYR B CA 1
ATOM 4005 C C . TYR B 1 139 ? 4.73 -34.5 -3.629 1 96.69 139 TYR B C 1
ATOM 4007 O O . TYR B 1 139 ? 4.719 -35.719 -3.734 1 96.69 139 TYR B O 1
ATOM 4015 N N . ALA B 1 140 ? 3.783 -33.781 -4.074 1 98.12 140 ALA B N 1
ATOM 4016 C CA . ALA B 1 140 ? 2.635 -34.312 -4.785 1 98.12 140 ALA B CA 1
ATOM 4017 C C . ALA B 1 140 ? 3.076 -35.062 -6.039 1 98.12 140 ALA B C 1
ATOM 4019 O O . ALA B 1 140 ? 2.586 -36.156 -6.324 1 98.12 140 ALA B O 1
ATOM 4020 N N . ARG B 1 141 ? 3.967 -34.406 -6.777 1 98.25 141 ARG B N 1
ATOM 4021 C CA . ARG B 1 141 ? 4.5 -35.031 -7.992 1 98.25 141 ARG B CA 1
ATOM 4022 C C . ARG B 1 141 ? 5.094 -36.406 -7.703 1 98.25 141 ARG B C 1
ATOM 4024 O O . ARG B 1 141 ? 4.688 -37.406 -8.305 1 98.25 141 ARG B O 1
ATOM 4031 N N . ASP B 1 142 ? 5.973 -36.469 -6.758 1 97.5 142 ASP B N 1
ATOM 4032 C CA . ASP B 1 142 ? 6.727 -37.688 -6.477 1 97.5 142 ASP B CA 1
ATOM 4033 C C . ASP B 1 142 ? 5.812 -38.781 -5.934 1 97.5 142 ASP B C 1
ATOM 4035 O O . ASP B 1 142 ? 6.023 -39.969 -6.207 1 97.5 142 ASP B O 1
ATOM 4039 N N . ARG B 1 143 ? 4.844 -38.375 -5.266 1 96.88 143 ARG B N 1
ATOM 4040 C CA . ARG B 1 143 ? 3.971 -39.375 -4.609 1 96.88 143 ARG B CA 1
ATOM 4041 C C . ARG B 1 143 ? 2.859 -39.812 -5.547 1 96.88 143 ARG B C 1
ATOM 4043 O O . ARG B 1 143 ? 2.496 -41 -5.562 1 96.88 143 ARG B O 1
ATOM 4050 N N . TYR B 1 144 ? 2.35 -38.875 -6.383 1 97.62 144 TYR B N 1
ATOM 4051 C CA . TYR B 1 144 ? 1.051 -39.188 -6.969 1 97.62 144 TYR B CA 1
ATOM 4052 C C . TYR B 1 144 ? 1.112 -39.125 -8.492 1 97.62 144 TYR B C 1
ATOM 4054 O O . TYR B 1 144 ? 0.237 -39.656 -9.172 1 97.62 144 TYR B O 1
ATOM 4062 N N . LEU B 1 145 ? 2.01 -38.469 -9.07 1 98.38 145 LEU B N 1
ATOM 4063 C CA . LEU B 1 145 ? 1.961 -38.25 -10.508 1 98.38 145 LEU B CA 1
ATOM 4064 C C . LEU B 1 145 ? 2.398 -39.5 -11.258 1 98.38 145 LEU B C 1
ATOM 4066 O O . LEU B 1 145 ? 3.391 -40.125 -10.891 1 98.38 145 LEU B O 1
ATOM 4070 N N . LYS B 1 146 ? 1.7 -39.812 -12.281 1 97.75 146 LYS B N 1
ATOM 4071 C CA . LYS B 1 146 ? 2.102 -40.906 -13.188 1 97.75 146 LYS B CA 1
ATOM 4072 C C . LYS B 1 146 ? 3.412 -40.562 -13.891 1 97.75 146 LYS B C 1
ATOM 4074 O O . LYS B 1 146 ? 3.748 -39.375 -14.062 1 97.75 146 LYS B O 1
ATOM 4079 N N . ASP B 1 147 ? 4.172 -41.5 -14.383 1 94.88 147 ASP B N 1
ATOM 4080 C CA . ASP B 1 147 ? 5.449 -41.344 -15.07 1 94.88 147 ASP B CA 1
ATOM 4081 C C . ASP B 1 147 ? 5.293 -40.438 -16.281 1 94.88 147 ASP B C 1
ATOM 4083 O O . ASP B 1 147 ? 6.172 -39.594 -16.578 1 94.88 147 ASP B O 1
ATOM 4087 N N . ASN B 1 148 ? 4.195 -40.531 -16.969 1 93.25 148 ASN B N 1
ATOM 4088 C CA . ASN B 1 148 ? 3.938 -39.688 -18.125 1 93.25 148 ASN B CA 1
ATOM 4089 C C . ASN B 1 148 ? 2.912 -38.594 -17.812 1 93.25 148 ASN B C 1
ATOM 4091 O O . ASN B 1 148 ? 2.232 -38.094 -18.719 1 93.25 148 ASN B O 1
ATOM 4095 N N . GLY B 1 149 ? 2.787 -38.281 -16.547 1 97.44 149 GLY B N 1
ATOM 4096 C CA . GLY B 1 149 ? 1.812 -37.281 -16.156 1 97.44 149 GLY B CA 1
ATOM 4097 C C . GLY B 1 149 ? 2.23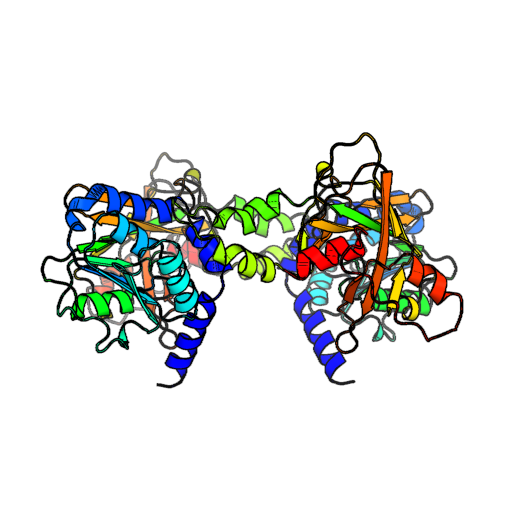 -35.875 -16.516 1 97.44 149 GLY B C 1
ATOM 4098 O O . GLY B 1 149 ? 3.369 -35.656 -16.938 1 97.44 149 GLY B O 1
ATOM 4099 N N . ILE B 1 150 ? 1.312 -34.938 -16.406 1 97.88 150 ILE B N 1
ATOM 4100 C CA . ILE B 1 150 ? 1.519 -33.562 -16.812 1 97.88 150 ILE B CA 1
ATOM 4101 C C . ILE B 1 150 ? 1.547 -32.656 -15.586 1 97.88 150 ILE B C 1
ATOM 4103 O O . ILE B 1 150 ? 0.726 -32.812 -14.68 1 97.88 150 ILE B O 1
ATOM 4107 N N . MET B 1 151 ? 2.547 -31.797 -15.57 1 98.25 151 MET B N 1
ATOM 4108 C CA . MET B 1 151 ? 2.594 -30.703 -14.594 1 98.25 151 MET B CA 1
ATOM 4109 C C . MET B 1 151 ? 2.205 -29.375 -15.234 1 98.25 151 MET B C 1
ATOM 4111 O O . MET B 1 151 ? 2.723 -29.031 -16.297 1 98.25 151 MET B O 1
ATOM 4115 N N . PHE B 1 152 ? 1.304 -28.609 -14.617 1 98.75 152 PHE B N 1
ATOM 4116 C CA . PHE B 1 152 ? 0.968 -27.25 -15.023 1 98.75 152 PHE B CA 1
ATOM 4117 C C . PHE B 1 152 ? 1.21 -26.266 -13.891 1 98.75 152 PHE B C 1
ATOM 4119 O O . PHE B 1 152 ? 0.488 -26.281 -12.891 1 98.75 152 PHE B O 1
ATOM 4126 N N . PRO B 1 153 ? 2.209 -25.438 -14.117 1 98.62 153 PRO B N 1
ATOM 4127 C CA . PRO B 1 153 ? 3.107 -25.281 -15.266 1 98.62 153 PRO B CA 1
ATOM 4128 C C . PRO B 1 153 ? 4.113 -26.422 -15.375 1 98.62 153 PRO B C 1
ATOM 4130 O O . PRO B 1 153 ? 4.344 -27.156 -14.406 1 98.62 153 PRO B O 1
ATOM 4133 N N . SER B 1 154 ? 4.773 -26.516 -16.516 1 98.75 154 SER B N 1
ATOM 4134 C CA . SER B 1 154 ? 5.656 -27.641 -16.828 1 98.75 154 SER B CA 1
ATOM 4135 C C . SER B 1 154 ? 7.121 -27.266 -16.625 1 98.75 154 SER B C 1
ATOM 4137 O O . SER B 1 154 ? 7.926 -28.094 -16.188 1 98.75 154 SER B O 1
ATOM 4139 N N . ARG B 1 155 ? 7.457 -26.125 -16.953 1 98.5 155 ARG B N 1
ATOM 4140 C CA . ARG B 1 155 ? 8.82 -25.609 -16.844 1 98.5 155 ARG B CA 1
ATOM 4141 C C . ARG B 1 155 ? 8.812 -24.078 -16.75 1 98.5 155 ARG B C 1
ATOM 4143 O O . ARG B 1 155 ? 7.77 -23.453 -16.906 1 98.5 155 ARG B O 1
ATOM 4150 N N . ALA B 1 156 ? 9.961 -23.562 -16.422 1 98.69 156 ALA B N 1
ATOM 4151 C CA . ALA B 1 156 ? 10.094 -22.109 -16.312 1 98.69 156 ALA B CA 1
ATOM 4152 C C . ALA B 1 156 ? 11.523 -21.672 -16.609 1 98.69 156 ALA B C 1
ATOM 4154 O O . ALA B 1 156 ? 12.461 -22.469 -16.484 1 98.69 156 ALA B O 1
ATOM 4155 N N . ASP B 1 157 ? 11.609 -20.469 -17.047 1 98.81 157 ASP B N 1
ATOM 4156 C CA . ASP B 1 157 ? 12.891 -19.797 -17.219 1 98.81 157 ASP B CA 1
ATOM 4157 C C . ASP B 1 157 ? 12.977 -18.547 -16.344 1 98.81 157 ASP B C 1
ATOM 4159 O O . ASP B 1 157 ? 11.984 -17.844 -16.156 1 98.81 157 ASP B O 1
ATOM 4163 N N . ILE B 1 158 ? 14.156 -18.297 -15.812 1 98.69 158 ILE B N 1
ATOM 4164 C CA . ILE B 1 158 ? 14.445 -17.062 -15.094 1 98.69 158 ILE B CA 1
ATOM 4165 C C . ILE B 1 158 ? 15.398 -16.203 -15.922 1 98.69 158 ILE B C 1
ATOM 4167 O O . ILE B 1 158 ? 16.344 -16.703 -16.516 1 98.69 158 ILE B O 1
ATOM 4171 N N . PHE B 1 159 ? 15.125 -14.953 -15.922 1 98.81 159 PHE B N 1
ATOM 4172 C CA . PHE B 1 159 ? 15.914 -14.008 -16.703 1 98.81 159 PHE B CA 1
ATOM 4173 C C . PHE B 1 159 ? 16.5 -12.93 -15.797 1 98.81 159 PHE B C 1
ATOM 4175 O O . PHE B 1 159 ? 15.961 -12.641 -14.727 1 98.81 159 PHE B O 1
ATOM 4182 N N . LEU B 1 160 ? 17.625 -12.375 -16.203 1 98.69 160 LEU B N 1
ATOM 4183 C CA . LEU B 1 160 ? 18.328 -11.281 -15.531 1 98.69 160 LEU B CA 1
ATOM 4184 C C . LEU B 1 160 ? 18.781 -10.227 -16.531 1 98.69 160 LEU B C 1
ATOM 4186 O O . LEU B 1 160 ? 19.297 -10.57 -17.609 1 98.69 160 LEU B O 1
ATOM 4190 N N . ALA B 1 161 ? 18.578 -8.953 -16.188 1 98 161 ALA B N 1
ATOM 4191 C CA . ALA B 1 161 ? 19.094 -7.871 -17.031 1 98 161 ALA B CA 1
ATOM 4192 C C . ALA B 1 161 ? 19.453 -6.648 -16.188 1 98 161 ALA B C 1
ATOM 4194 O O . ALA B 1 161 ? 18.812 -6.379 -15.172 1 98 161 ALA B O 1
ATOM 4195 N N . PRO B 1 162 ? 20.516 -5.902 -16.578 1 96.94 162 PRO B N 1
ATOM 4196 C CA . PRO B 1 162 ? 20.75 -4.602 -15.953 1 96.94 162 PRO B CA 1
ATOM 4197 C C . PRO B 1 162 ? 19.641 -3.59 -16.266 1 96.94 162 PRO B C 1
ATOM 4199 O O . PRO B 1 162 ? 19.141 -3.557 -17.391 1 96.94 162 PRO B O 1
ATOM 4202 N N . VAL B 1 163 ? 19.266 -2.795 -15.289 1 97.81 163 VAL B N 1
ATOM 4203 C CA . VAL B 1 163 ? 18.125 -1.903 -15.492 1 97.81 163 VAL B CA 1
ATOM 4204 C C . VAL B 1 163 ? 18.5 -0.49 -15.039 1 97.81 163 VAL B C 1
ATOM 4206 O O . VAL B 1 163 ? 19.312 -0.311 -14.141 1 97.81 163 VAL B O 1
ATOM 4209 N N . ASN B 1 164 ? 17.953 0.431 -15.781 1 97.25 164 ASN B N 1
ATOM 4210 C CA . ASN B 1 164 ? 17.969 1.843 -15.414 1 97.25 164 ASN B CA 1
ATOM 4211 C C . ASN B 1 164 ? 16.734 2.23 -14.602 1 97.25 164 ASN B C 1
ATOM 4213 O O . ASN B 1 164 ? 15.609 1.985 -15.031 1 97.25 164 ASN B O 1
ATOM 4217 N N . MET B 1 165 ? 16.938 2.805 -13.398 1 96.94 165 MET B N 1
ATOM 4218 C CA . MET B 1 165 ? 15.836 3.146 -12.5 1 96.94 165 MET B CA 1
ATOM 4219 C C . MET B 1 165 ? 15.781 4.652 -12.258 1 96.94 165 MET B C 1
ATOM 4221 O O . MET B 1 165 ? 15.531 5.094 -11.133 1 96.94 165 MET B O 1
ATOM 4225 N N . ASN B 1 166 ? 15.945 5.434 -13.242 1 95.62 166 ASN B N 1
ATOM 4226 C CA . ASN B 1 166 ? 15.953 6.887 -13.117 1 95.62 166 ASN B CA 1
ATOM 4227 C C . ASN B 1 166 ? 14.648 7.406 -12.516 1 95.62 166 ASN B C 1
ATOM 4229 O O . ASN B 1 166 ? 14.664 8.312 -11.68 1 95.62 166 ASN B O 1
ATOM 4233 N N . LYS B 1 167 ? 13.594 6.871 -12.977 1 95.25 167 LYS B N 1
ATOM 4234 C CA . LYS B 1 167 ? 12.312 7.328 -12.453 1 95.25 167 LYS B CA 1
ATOM 4235 C C . LYS B 1 167 ? 12.242 7.133 -10.938 1 95.25 167 LYS B C 1
ATOM 4237 O O . LYS B 1 167 ? 11.789 8.023 -10.219 1 95.25 167 LYS B O 1
ATOM 4242 N N . LEU B 1 168 ? 12.641 5.957 -10.5 1 95.38 168 LEU B N 1
ATOM 4243 C CA . LEU B 1 168 ? 12.688 5.68 -9.07 1 95.38 168 LEU B CA 1
ATOM 4244 C C . LEU B 1 168 ? 13.641 6.633 -8.359 1 95.38 168 LEU B C 1
ATOM 4246 O O . LEU B 1 168 ? 13.305 7.191 -7.312 1 95.38 168 LEU B O 1
ATOM 4250 N N . MET B 1 169 ? 14.844 6.801 -8.922 1 94.69 169 MET B N 1
ATOM 4251 C CA . MET B 1 169 ? 15.852 7.672 -8.32 1 94.69 169 MET B CA 1
ATOM 4252 C C . MET B 1 169 ? 15.344 9.102 -8.227 1 94.69 169 MET B C 1
ATOM 4254 O O . MET B 1 169 ? 15.562 9.781 -7.215 1 94.69 169 MET B O 1
ATOM 4258 N N . ASP B 1 170 ? 14.727 9.539 -9.25 1 95.62 170 ASP B N 1
ATOM 4259 C CA . ASP B 1 170 ? 14.172 10.883 -9.25 1 95.62 170 ASP B CA 1
ATOM 4260 C C . ASP B 1 170 ? 13.109 11.039 -8.164 1 95.62 170 ASP B C 1
ATOM 4262 O O . ASP B 1 170 ? 13.125 12.023 -7.41 1 95.62 170 ASP B O 1
ATOM 4266 N N . LYS B 1 171 ? 12.32 10.055 -8.078 1 94.81 171 LYS B N 1
ATOM 4267 C CA . LYS B 1 171 ? 11.188 10.109 -7.156 1 94.81 171 LYS B CA 1
ATOM 4268 C C . LYS B 1 171 ? 11.656 9.953 -5.711 1 94.81 171 LYS B C 1
ATOM 4270 O O . LYS B 1 171 ? 11.156 10.633 -4.816 1 94.81 171 LYS B O 1
ATOM 4275 N N . LYS B 1 172 ? 12.625 9.133 -5.453 1 94.56 172 LYS B N 1
ATOM 4276 C CA . LYS B 1 172 ? 12.922 8.734 -4.082 1 94.56 172 LYS B CA 1
ATOM 4277 C C . LYS B 1 172 ? 14.211 9.398 -3.584 1 94.56 172 LYS B C 1
ATOM 4279 O O . LYS B 1 172 ? 14.414 9.531 -2.375 1 94.56 172 LYS B O 1
ATOM 4284 N N . ILE B 1 173 ? 15.039 9.852 -4.496 1 93.88 173 ILE B N 1
ATOM 4285 C CA . ILE B 1 173 ? 16.344 10.328 -4.078 1 93.88 173 ILE B CA 1
ATOM 4286 C C . ILE B 1 173 ? 16.516 11.789 -4.48 1 93.88 173 ILE B C 1
ATOM 4288 O O . ILE B 1 173 ? 16.656 12.664 -3.625 1 93.88 173 ILE B O 1
ATOM 4292 N N . ASN B 1 174 ? 16.297 12.047 -5.77 1 95.19 174 ASN B N 1
ATOM 4293 C CA . ASN B 1 174 ? 16.562 13.383 -6.297 1 95.19 174 ASN B CA 1
ATOM 4294 C C . ASN B 1 174 ? 15.555 14.406 -5.785 1 95.19 174 ASN B C 1
ATOM 4296 O O . ASN B 1 174 ? 15.82 15.609 -5.82 1 95.19 174 ASN B O 1
ATOM 4300 N N . PHE B 1 175 ? 14.445 14.008 -5.32 1 96 175 PHE B N 1
ATOM 4301 C CA . PHE B 1 175 ? 13.438 14.859 -4.707 1 96 175 PHE B CA 1
ATOM 4302 C C . PHE B 1 175 ? 14.039 15.695 -3.582 1 96 175 PHE B C 1
ATOM 4304 O O . PHE B 1 175 ? 13.695 16.859 -3.412 1 96 175 PHE B O 1
ATOM 4311 N N . TRP B 1 176 ? 14.977 15.148 -2.898 1 97.69 176 TRP B N 1
ATOM 4312 C CA . TRP B 1 176 ? 15.508 15.766 -1.688 1 97.69 176 TRP B CA 1
ATOM 4313 C C . TRP B 1 176 ? 16.484 16.891 -2.031 1 97.69 176 TRP B C 1
ATOM 4315 O O . TRP B 1 176 ? 16.844 17.688 -1.166 1 97.69 176 TRP B O 1
ATOM 4325 N N . ASN B 1 177 ? 16.922 16.906 -3.271 1 97.31 177 ASN B N 1
ATOM 4326 C CA . ASN B 1 177 ? 17.891 17.922 -3.67 1 97.31 177 ASN B CA 1
ATOM 4327 C C . ASN B 1 177 ? 17.312 19.328 -3.582 1 97.31 177 ASN B C 1
ATOM 4329 O O . ASN B 1 177 ? 18.047 20.297 -3.41 1 97.31 177 ASN B O 1
ATOM 4333 N N . ASP B 1 178 ? 16.047 19.438 -3.727 1 98 178 ASP B N 1
ATOM 4334 C CA . ASP B 1 178 ? 15.328 20.719 -3.613 1 98 178 ASP B CA 1
ATOM 4335 C C . ASP B 1 178 ? 13.906 20.5 -3.1 1 98 178 ASP B C 1
ATOM 4337 O O . ASP B 1 178 ? 13.016 20.125 -3.863 1 98 178 ASP B O 1
ATOM 4341 N N . VAL B 1 179 ? 13.703 20.797 -1.877 1 98.31 179 VAL B N 1
ATOM 4342 C CA . VAL B 1 179 ? 12.391 20.703 -1.246 1 98.31 179 VAL B CA 1
ATOM 4343 C C . VAL B 1 179 ? 11.836 22.094 -0.971 1 98.31 179 VAL B C 1
ATOM 4345 O O . VAL B 1 179 ? 12.156 22.703 0.052 1 98.31 179 VAL B O 1
ATOM 4348 N N . TYR B 1 180 ? 11.008 22.609 -1.894 1 98.19 180 TYR B N 1
ATOM 4349 C CA . TYR B 1 180 ? 10.375 23.922 -1.833 1 98.19 180 TYR B CA 1
ATOM 4350 C C . TYR B 1 180 ? 11.422 25.016 -1.639 1 98.19 180 TYR B C 1
ATOM 4352 O O . TYR B 1 180 ? 11.203 25.953 -0.865 1 98.19 180 TYR B O 1
ATOM 4360 N N . GLY B 1 181 ? 12.617 24.828 -2.242 1 97.88 181 GLY B N 1
ATOM 4361 C CA . GLY B 1 181 ? 13.641 25.875 -2.219 1 97.88 181 GLY B CA 1
ATOM 4362 C C . GLY B 1 181 ? 14.734 25.594 -1.208 1 97.88 181 GLY B C 1
ATOM 4363 O O . GLY B 1 181 ? 15.695 26.359 -1.109 1 97.88 181 GLY B O 1
ATOM 4364 N N . PHE B 1 182 ? 14.633 24.562 -0.463 1 98.75 182 PHE B N 1
ATOM 4365 C CA . PHE B 1 182 ? 15.633 24.25 0.544 1 98.75 182 PHE B CA 1
ATOM 4366 C C . PHE B 1 182 ? 16.406 22.984 0.158 1 98.75 182 PHE B C 1
ATOM 4368 O O . PHE B 1 182 ? 15.859 22.094 -0.501 1 98.75 182 PHE B O 1
ATOM 4375 N N . ASP B 1 183 ? 17.625 22.906 0.593 1 98.44 183 ASP B N 1
ATOM 4376 C CA . ASP B 1 183 ? 18.5 21.766 0.302 1 98.44 183 ASP B CA 1
ATOM 4377 C C . ASP B 1 183 ? 18.328 20.672 1.345 1 98.44 183 ASP B C 1
ATOM 4379 O O . ASP B 1 183 ? 18.797 20.797 2.479 1 98.44 183 ASP B O 1
ATOM 4383 N N . PHE B 1 184 ? 17.688 19.609 0.93 1 98.69 184 PHE B N 1
ATOM 4384 C CA . PHE B 1 184 ? 17.5 18.453 1.805 1 98.69 184 PHE B CA 1
ATOM 4385 C C . PHE B 1 184 ? 18.328 17.281 1.326 1 98.69 184 PHE B C 1
ATOM 4387 O O . PHE B 1 184 ? 18.016 16.125 1.621 1 98.69 184 PHE B O 1
ATOM 4394 N N . SER B 1 185 ? 19.375 17.438 0.61 1 97.69 185 SER B N 1
ATOM 4395 C CA . SER B 1 185 ? 20.156 16.391 -0.04 1 97.69 185 SER B CA 1
ATOM 4396 C C . SER B 1 185 ? 20.766 15.445 0.984 1 97.69 185 SER B C 1
ATOM 4398 O O . SER B 1 185 ? 21.094 14.297 0.663 1 97.69 185 SER B O 1
ATOM 4400 N N . ILE B 1 186 ? 20.938 15.859 2.242 1 96.75 186 ILE B N 1
ATOM 4401 C CA . ILE B 1 186 ? 21.516 15.016 3.281 1 96.75 186 ILE B CA 1
ATOM 4402 C C . ILE B 1 186 ? 20.609 13.812 3.533 1 96.75 186 ILE B C 1
ATOM 4404 O O . ILE B 1 186 ? 21.031 12.82 4.137 1 96.75 186 ILE B O 1
ATOM 4408 N N . LEU B 1 187 ? 19.312 13.914 3.129 1 96.94 187 LEU B N 1
ATOM 4409 C CA . LEU B 1 187 ? 18.359 12.828 3.355 1 96.94 187 LEU B CA 1
ATOM 4410 C C . LEU B 1 187 ? 18.391 11.836 2.199 1 96.94 187 LEU B C 1
ATOM 4412 O O . LEU B 1 187 ? 17.719 10.797 2.252 1 96.94 187 LEU B O 1
ATOM 4416 N N . SER B 1 188 ? 19.125 12.078 1.145 1 94.25 188 SER B N 1
ATOM 4417 C CA . SER B 1 188 ? 19.172 11.211 -0.03 1 94.25 188 SER B CA 1
ATOM 4418 C C . SER B 1 188 ? 19.703 9.828 0.325 1 94.25 188 SER B C 1
ATOM 4420 O O . SER B 1 188 ? 19.125 8.812 -0.059 1 94.25 188 SER B O 1
ATOM 4422 N N . GLU B 1 189 ? 20.797 9.812 1.089 1 91.5 189 GLU B N 1
ATOM 4423 C CA . GLU B 1 189 ? 21.422 8.531 1.437 1 91.5 189 GLU B CA 1
ATOM 4424 C C . GLU B 1 189 ? 20.531 7.723 2.367 1 91.5 189 GLU B C 1
ATOM 4426 O O . GLU B 1 189 ? 20.266 6.543 2.111 1 91.5 189 GLU B O 1
ATOM 4431 N N . PRO B 1 190 ? 20.016 8.391 3.439 1 92.19 190 PRO B N 1
ATOM 4432 C CA . PRO B 1 190 ? 19.062 7.652 4.266 1 92.19 190 PRO B CA 1
ATOM 4433 C C . PRO B 1 190 ? 17.875 7.129 3.463 1 92.19 190 PRO B C 1
ATOM 4435 O O . PRO B 1 190 ? 17.391 6.023 3.725 1 92.19 190 PRO B O 1
ATOM 4438 N N . ALA B 1 191 ? 17.359 7.898 2.533 1 93.62 191 ALA B N 1
ATOM 4439 C CA . ALA B 1 191 ? 16.234 7.484 1.696 1 93.62 191 ALA B CA 1
ATOM 4440 C C . ALA B 1 191 ? 16.594 6.25 0.87 1 93.62 191 ALA B C 1
ATOM 4442 O O . ALA B 1 191 ? 15.781 5.336 0.733 1 93.62 191 ALA B O 1
ATOM 4443 N N . LEU B 1 192 ? 17.75 6.223 0.314 1 90.06 192 LEU B N 1
ATOM 4444 C CA . LEU B 1 192 ? 18.203 5.082 -0.469 1 90.06 192 LEU B CA 1
ATOM 4445 C C . LEU B 1 192 ? 18.297 3.828 0.395 1 90.06 192 LEU B C 1
ATOM 4447 O O . LEU B 1 192 ? 17.875 2.748 -0.032 1 90.06 192 LEU B O 1
ATOM 4451 N N . GLN B 1 193 ? 18.75 3.971 1.616 1 88.06 193 GLN B N 1
ATOM 4452 C CA . GLN B 1 193 ? 18.938 2.85 2.531 1 88.06 193 GLN B CA 1
ATOM 4453 C C . GLN B 1 193 ? 17.594 2.268 2.969 1 88.06 193 GLN B C 1
ATOM 4455 O O . GLN B 1 193 ? 17.516 1.092 3.332 1 88.06 193 GLN B O 1
ATOM 4460 N N . GLU B 1 194 ? 16.594 3.035 2.867 1 88.5 194 GLU B N 1
ATOM 4461 C CA . GLU B 1 194 ? 15.281 2.604 3.346 1 88.5 194 GLU B CA 1
ATOM 4462 C C . GLU B 1 194 ? 14.508 1.885 2.248 1 88.5 194 GLU B C 1
ATOM 4464 O O . GLU B 1 194 ? 13.453 1.293 2.51 1 88.5 194 GLU B O 1
ATOM 4469 N N . LEU B 1 195 ? 15.016 1.927 1.08 1 90.19 195 LEU B N 1
ATOM 4470 C CA . LEU B 1 195 ? 14.32 1.222 0.007 1 90.19 195 LEU B CA 1
ATOM 4471 C C . LEU B 1 195 ? 14.281 -0.277 0.282 1 90.19 195 LEU B C 1
ATOM 4473 O O . LEU B 1 195 ? 15.25 -0.852 0.779 1 90.19 195 LEU B O 1
ATOM 4477 N N . PRO B 1 196 ? 13.125 -0.872 -0.029 1 86.88 196 PRO B N 1
ATOM 4478 C CA . PRO B 1 196 ? 13.055 -2.326 0.121 1 86.88 196 PRO B CA 1
ATOM 4479 C C . PRO B 1 196 ? 14.109 -3.059 -0.713 1 86.88 196 PRO B C 1
ATOM 4481 O O . PRO B 1 196 ? 14.422 -2.629 -1.825 1 86.88 196 PRO B O 1
ATOM 4484 N N . ALA B 1 197 ? 14.648 -4.062 -0.093 1 85.88 197 ALA B N 1
ATOM 4485 C CA . ALA B 1 197 ? 15.625 -4.918 -0.759 1 85.88 197 ALA B CA 1
ATOM 4486 C C . ALA B 1 197 ? 15.242 -6.391 -0.631 1 85.88 197 ALA B C 1
ATOM 4488 O O . ALA B 1 197 ? 15.227 -6.941 0.472 1 85.88 197 ALA B O 1
ATOM 4489 N N . PRO B 1 198 ? 14.883 -7.031 -1.695 1 91.25 198 PRO B N 1
ATOM 4490 C CA . PRO B 1 198 ? 14.891 -6.531 -3.072 1 91.25 198 PRO B CA 1
ATOM 4491 C C . PRO B 1 198 ? 13.695 -5.629 -3.381 1 91.25 198 PRO B C 1
ATOM 4493 O O . PRO B 1 198 ? 12.742 -5.578 -2.604 1 91.25 198 PRO B O 1
ATOM 4496 N N . TYR B 1 199 ? 13.867 -4.859 -4.449 1 94.38 199 TYR B N 1
ATOM 4497 C CA . TYR B 1 199 ? 12.836 -3.912 -4.859 1 94.38 199 TYR B CA 1
ATOM 4498 C C . TYR B 1 199 ? 11.906 -4.531 -5.898 1 94.38 199 TYR B C 1
ATOM 4500 O O . TYR B 1 199 ? 12.336 -4.871 -7 1 94.38 199 TYR B O 1
ATOM 4508 N N . VAL B 1 200 ? 10.609 -4.695 -5.543 1 95.44 200 VAL B N 1
ATOM 4509 C CA . VAL B 1 200 ? 9.625 -5.305 -6.434 1 95.44 200 VAL B CA 1
ATOM 4510 C C . VAL B 1 200 ? 8.805 -4.219 -7.121 1 95.44 200 VAL B C 1
ATOM 4512 O O . VAL B 1 200 ? 8.125 -3.43 -6.457 1 95.44 200 VAL B O 1
ATOM 4515 N N . GLU B 1 201 ? 8.891 -4.191 -8.469 1 95.25 201 GLU B N 1
ATOM 4516 C CA . GLU B 1 201 ? 8.164 -3.189 -9.242 1 95.25 201 GLU B CA 1
ATOM 4517 C C . GLU B 1 201 ? 7.949 -3.648 -10.68 1 95.25 201 GLU B C 1
ATOM 4519 O O . GLU B 1 201 ? 8.648 -4.543 -11.164 1 95.25 201 GLU B O 1
ATOM 4524 N N . TYR B 1 202 ? 6.93 -3.02 -11.289 1 98 202 TYR B N 1
ATOM 4525 C CA . TYR B 1 202 ? 6.73 -3.258 -12.719 1 98 202 TYR B CA 1
ATOM 4526 C C . TYR B 1 202 ? 7.781 -2.523 -13.539 1 98 202 TYR B C 1
ATOM 4528 O O . TYR B 1 202 ? 7.891 -1.297 -13.469 1 98 202 TYR B O 1
ATOM 4536 N N . LEU B 1 203 ? 8.57 -3.18 -14.297 1 98.38 203 LEU B N 1
ATOM 4537 C CA . LEU B 1 203 ? 9.586 -2.605 -15.18 1 98.38 203 LEU B CA 1
ATOM 4538 C C . LEU B 1 203 ? 9.047 -2.455 -16.594 1 98.38 203 LEU B C 1
ATOM 4540 O O . LEU B 1 203 ? 8.406 -3.367 -17.125 1 98.38 203 LEU B O 1
ATOM 4544 N N . GLU B 1 204 ? 9.32 -1.323 -17.172 1 97.94 204 GLU B N 1
ATOM 4545 C CA . GLU B 1 204 ? 9.07 -1.112 -18.594 1 97.94 204 GLU B CA 1
ATOM 4546 C C . GLU B 1 204 ? 10.227 -1.636 -19.438 1 97.94 204 GLU B C 1
ATOM 4548 O O . GLU B 1 204 ? 11.352 -1.757 -18.953 1 97.94 204 GLU B O 1
ATOM 4553 N N . LYS B 1 205 ? 9.906 -1.841 -20.672 1 97.19 205 LYS B N 1
ATOM 4554 C CA . LYS B 1 205 ? 10.914 -2.377 -21.594 1 97.19 205 LYS B CA 1
ATOM 4555 C C . LYS B 1 205 ? 12.086 -1.414 -21.734 1 97.19 205 LYS B C 1
ATOM 4557 O O . LYS B 1 205 ? 13.242 -1.843 -21.844 1 97.19 205 LYS B O 1
ATOM 4562 N N . ASP B 1 206 ? 11.844 -0.146 -21.734 1 95.69 206 ASP B N 1
ATOM 4563 C CA . ASP B 1 206 ? 12.883 0.848 -22 1 95.69 206 ASP B CA 1
ATOM 4564 C C . ASP B 1 206 ? 13.805 1.007 -20.781 1 95.69 206 ASP B C 1
ATOM 4566 O O . ASP B 1 206 ? 14.797 1.729 -20.844 1 95.69 206 ASP B O 1
ATOM 4570 N N . GLN B 1 207 ? 13.461 0.381 -19.688 1 97.25 207 GLN B N 1
ATOM 4571 C CA . GLN B 1 207 ? 14.328 0.417 -18.516 1 97.25 207 GLN B CA 1
ATOM 4572 C C . GLN B 1 207 ? 15.453 -0.614 -18.641 1 97.25 207 GLN B C 1
ATOM 4574 O O . GLN B 1 207 ? 16.422 -0.572 -17.875 1 97.25 207 GLN B O 1
ATOM 4579 N N . LEU B 1 208 ? 15.312 -1.597 -19.484 1 96.62 208 LEU B N 1
ATOM 4580 C CA . LEU B 1 208 ? 16.391 -2.551 -19.734 1 96.62 208 LEU B CA 1
ATOM 4581 C C . LEU B 1 208 ? 17.562 -1.874 -20.438 1 96.62 208 LEU B C 1
ATOM 4583 O O . LEU B 1 208 ? 17.406 -1.342 -21.547 1 96.62 208 LEU B O 1
ATOM 4587 N N . VAL B 1 209 ? 18.688 -1.916 -19.812 1 95 209 VAL B N 1
ATOM 4588 C CA . VAL B 1 209 ? 19.875 -1.264 -20.359 1 95 209 VAL B CA 1
ATOM 4589 C C . VAL B 1 209 ? 20.516 -2.162 -21.422 1 95 209 VAL B C 1
ATOM 4591 O O . VAL B 1 209 ? 21 -1.678 -22.453 1 95 209 VAL B O 1
ATOM 4594 N N . LEU B 1 210 ? 20.562 -3.473 -21.156 1 93.75 210 LEU B N 1
ATOM 4595 C CA . LEU B 1 210 ? 21.078 -4.488 -22.078 1 93.75 210 LEU B CA 1
ATOM 4596 C C . LEU B 1 210 ? 20.078 -5.629 -22.234 1 93.75 210 LEU B C 1
ATOM 4598 O O . LEU B 1 210 ? 19.109 -5.723 -21.469 1 93.75 210 LEU B O 1
ATOM 4602 N N . LYS B 1 211 ? 20.359 -6.426 -23.25 1 93.69 211 LYS B N 1
ATOM 4603 C CA . LYS B 1 211 ? 19.547 -7.617 -23.438 1 93.69 211 LYS B CA 1
ATOM 4604 C C . LYS B 1 211 ? 19.656 -8.57 -22.25 1 93.69 211 LYS B C 1
ATOM 4606 O O . LYS B 1 211 ? 20.734 -8.727 -21.672 1 93.69 211 LYS B O 1
ATOM 4611 N N . GLU B 1 212 ? 18.594 -9.172 -21.953 1 97.25 212 GLU B N 1
ATOM 4612 C CA . GLU B 1 212 ? 18.531 -10.094 -20.812 1 97.25 212 GLU B CA 1
ATOM 4613 C C . GLU B 1 212 ? 19.328 -11.367 -21.094 1 97.25 212 GLU B C 1
ATOM 4615 O O . GLU B 1 212 ? 19.547 -11.727 -22.25 1 97.25 212 GLU B O 1
ATOM 4620 N N . ASN B 1 213 ? 19.734 -12.047 -20.094 1 97.81 213 ASN B N 1
ATOM 4621 C CA . ASN B 1 213 ? 20.219 -13.422 -20.094 1 97.81 213 ASN B CA 1
ATOM 4622 C C . ASN B 1 213 ? 19.188 -14.383 -19.5 1 97.81 213 ASN B C 1
ATOM 4624 O O . ASN B 1 213 ? 18.609 -14.094 -18.453 1 97.81 213 ASN B O 1
ATOM 4628 N N . LYS B 1 214 ? 18.906 -15.445 -20.203 1 98.56 214 LYS B N 1
ATOM 4629 C CA . LYS B 1 214 ? 18.266 -16.562 -19.531 1 98.56 214 LYS B CA 1
ATOM 4630 C C . LYS B 1 214 ? 19.234 -17.25 -18.578 1 98.56 214 LYS B C 1
ATOM 4632 O O . LYS B 1 214 ? 20.172 -17.922 -19.016 1 98.56 214 LYS B O 1
ATOM 4637 N N . ILE B 1 215 ? 18.984 -17.125 -17.328 1 98.31 215 ILE B N 1
ATOM 4638 C CA . ILE B 1 215 ? 20.047 -17.516 -16.406 1 98.31 215 ILE B CA 1
ATOM 4639 C C . ILE B 1 215 ? 19.734 -18.891 -15.82 1 98.31 215 ILE B C 1
ATOM 4641 O O . ILE B 1 215 ? 20.625 -19.562 -15.289 1 98.31 215 ILE B O 1
ATOM 4645 N N . LEU B 1 216 ? 18.531 -19.312 -15.789 1 98.25 216 LEU B N 1
ATOM 4646 C CA . LEU B 1 216 ? 18.156 -20.609 -15.242 1 98.25 216 LEU B CA 1
ATOM 4647 C C . LEU B 1 216 ? 16.953 -21.188 -15.992 1 98.25 216 LEU B C 1
ATOM 4649 O O . LEU B 1 216 ? 16.016 -20.453 -16.312 1 98.25 216 LEU B O 1
ATOM 4653 N N . SER B 1 217 ? 16.969 -22.406 -16.375 1 98.44 217 SER B N 1
ATOM 4654 C CA . SER B 1 217 ? 15.844 -23.172 -16.891 1 98.44 217 SER B CA 1
ATOM 4655 C C . SER B 1 217 ? 15.492 -24.328 -15.969 1 98.44 217 SER B C 1
ATOM 4657 O O . SER B 1 217 ? 16.359 -25.125 -15.594 1 98.44 217 SER B O 1
ATOM 4659 N N . VAL B 1 218 ? 14.266 -24.422 -15.617 1 97.88 218 VAL B N 1
ATOM 4660 C CA . VAL B 1 218 ? 13.844 -25.422 -14.656 1 97.88 218 VAL B CA 1
ATOM 4661 C C . VAL B 1 218 ? 12.75 -26.297 -15.266 1 97.88 218 VAL B C 1
ATOM 4663 O O . VAL B 1 218 ? 11.789 -25.797 -15.844 1 97.88 218 VAL B O 1
ATOM 4666 N N . ASN B 1 219 ? 12.922 -27.562 -15.148 1 98.12 219 ASN B N 1
ATOM 4667 C CA . ASN B 1 219 ? 11.906 -28.547 -15.484 1 98.12 219 ASN B CA 1
ATOM 4668 C C . ASN B 1 219 ? 11.227 -29.109 -14.242 1 98.12 219 ASN B C 1
ATOM 4670 O O . ASN B 1 219 ? 11.867 -29.797 -13.445 1 98.12 219 ASN B O 1
ATOM 4674 N N . PHE B 1 220 ? 9.938 -28.891 -14.102 1 97.62 220 PHE B N 1
ATOM 4675 C CA . PHE B 1 220 ? 9.25 -29.219 -12.859 1 97.62 220 PHE B CA 1
ATOM 4676 C C . PHE B 1 220 ? 8.984 -30.719 -12.758 1 97.62 220 PHE B C 1
ATOM 4678 O O . PHE B 1 220 ? 8.648 -31.219 -11.68 1 97.62 220 PHE B O 1
ATOM 4685 N N . ASN B 1 221 ? 9.133 -31.422 -13.828 1 96.31 221 ASN B N 1
ATOM 4686 C CA . ASN B 1 221 ? 8.984 -32.875 -13.789 1 96.31 221 ASN B CA 1
ATOM 4687 C C . ASN B 1 221 ? 10.211 -33.562 -13.18 1 96.31 221 ASN B C 1
ATOM 4689 O O . ASN B 1 221 ? 10.141 -34.719 -12.75 1 96.31 221 ASN B O 1
ATOM 4693 N N . THR B 1 222 ? 11.352 -32.812 -13.141 1 96.69 222 THR B N 1
ATOM 4694 C CA . THR B 1 222 ? 12.562 -33.5 -12.742 1 96.69 222 THR B CA 1
ATOM 4695 C C . THR B 1 222 ? 13.258 -32.781 -11.594 1 96.69 222 THR B C 1
ATOM 4697 O O . THR B 1 222 ? 14.047 -33.375 -10.859 1 96.69 222 THR B O 1
ATOM 4700 N N . ILE B 1 223 ? 13.047 -31.547 -11.406 1 97.06 223 ILE B N 1
ATOM 4701 C CA . ILE B 1 223 ? 13.75 -30.75 -10.406 1 97.06 223 ILE B CA 1
ATOM 4702 C C . ILE B 1 223 ? 13.516 -31.344 -9.023 1 97.06 223 ILE B C 1
ATOM 4704 O O . ILE B 1 223 ? 12.453 -31.906 -8.75 1 97.06 223 ILE B O 1
ATOM 4708 N N . THR B 1 224 ? 14.469 -31.219 -8.117 1 97.12 224 THR B N 1
ATOM 4709 C CA . THR B 1 224 ? 14.359 -31.75 -6.762 1 97.12 224 THR B CA 1
ATOM 4710 C C . THR B 1 224 ? 14.375 -30.625 -5.738 1 97.12 224 THR B C 1
ATOM 4712 O O . THR B 1 224 ? 14.836 -29.516 -6.035 1 97.12 224 THR B O 1
ATOM 4715 N N . CYS B 1 225 ? 13.883 -30.891 -4.543 1 94.75 225 CYS B N 1
ATOM 4716 C CA . CYS B 1 225 ? 13.898 -29.922 -3.459 1 94.75 225 CYS B CA 1
ATOM 4717 C C . CYS B 1 225 ? 15.328 -29.531 -3.1 1 94.75 225 CYS B C 1
ATOM 4719 O O . CYS B 1 225 ? 15.594 -28.391 -2.75 1 94.75 225 CYS B O 1
ATOM 4721 N N . GLU B 1 226 ? 16.203 -30.453 -3.186 1 95.44 226 GLU B N 1
ATOM 4722 C CA . GLU B 1 226 ? 17.609 -30.203 -2.869 1 95.44 226 GLU B CA 1
ATOM 4723 C C . GLU B 1 226 ? 18.219 -29.172 -3.811 1 95.44 226 GLU B C 1
ATOM 4725 O O . GLU B 1 226 ? 18.969 -28.281 -3.379 1 95.44 226 GLU B O 1
ATOM 4730 N N . GLU B 1 227 ? 17.859 -29.266 -5.062 1 96 227 GLU B N 1
ATOM 4731 C CA . GLU B 1 227 ? 18.375 -28.328 -6.059 1 96 227 GLU B CA 1
ATOM 4732 C C . GLU B 1 227 ? 17.859 -26.922 -5.797 1 96 227 GLU B C 1
ATOM 4734 O O . GLU B 1 227 ? 18.5 -25.938 -6.203 1 96 227 GLU B O 1
ATOM 4739 N N . LEU B 1 228 ? 16.766 -26.828 -5.105 1 95.38 228 LEU B N 1
ATOM 4740 C CA . LEU B 1 228 ? 16.125 -25.531 -4.879 1 95.38 228 LEU B CA 1
ATOM 4741 C C . LEU B 1 228 ? 16.672 -24.859 -3.633 1 95.38 228 LEU B C 1
ATOM 4743 O O . LEU B 1 228 ? 16.438 -23.672 -3.41 1 95.38 228 LEU B O 1
ATOM 4747 N N . GLU B 1 229 ? 17.391 -25.594 -2.836 1 94.69 229 GLU B N 1
ATOM 4748 C CA . GLU B 1 229 ? 17.891 -25.062 -1.567 1 94.69 229 GLU B CA 1
ATOM 4749 C C . GLU B 1 229 ? 18.938 -23.984 -1.792 1 94.69 229 GLU B C 1
ATOM 4751 O O . GLU B 1 229 ? 19.031 -23.031 -1.018 1 94.69 229 GLU B O 1
ATOM 4756 N N . ASP B 1 230 ? 19.734 -24.203 -2.777 1 95.62 230 ASP B N 1
ATOM 4757 C CA . ASP B 1 230 ? 20.828 -23.297 -3.111 1 95.62 230 ASP B CA 1
ATOM 4758 C C . ASP B 1 230 ? 21.094 -23.281 -4.617 1 95.62 230 ASP B C 1
ATOM 4760 O O . ASP B 1 230 ? 21.688 -24.234 -5.152 1 95.62 230 ASP B O 1
ATOM 4764 N N . ILE B 1 231 ? 20.719 -22.266 -5.258 1 96.62 231 ILE B N 1
ATOM 4765 C CA . ILE B 1 231 ? 20.859 -22.109 -6.699 1 96.62 231 ILE B CA 1
ATOM 4766 C C . ILE B 1 231 ? 21.984 -21.141 -7.008 1 96.62 231 ILE B C 1
ATOM 4768 O O . ILE B 1 231 ? 21.922 -19.969 -6.609 1 96.62 231 ILE B O 1
ATOM 4772 N N . ILE B 1 232 ? 22.984 -21.562 -7.672 1 97.19 232 ILE B N 1
ATOM 4773 C CA . ILE B 1 232 ? 24.141 -20.734 -7.992 1 97.19 232 ILE B CA 1
ATOM 4774 C C . ILE B 1 232 ? 24.297 -20.625 -9.508 1 97.19 232 ILE B C 1
ATOM 4776 O O . ILE B 1 232 ? 24.391 -21.625 -10.211 1 97.19 232 ILE B O 1
ATOM 4780 N N . ILE B 1 233 ? 24.25 -19.484 -10.023 1 97.5 233 ILE B N 1
ATOM 4781 C CA . ILE B 1 233 ? 24.422 -19.219 -11.445 1 97.5 233 ILE B CA 1
ATOM 4782 C C . ILE B 1 233 ? 25.688 -18.375 -11.648 1 97.5 233 ILE B C 1
ATOM 4784 O O . ILE B 1 233 ? 25.75 -17.219 -11.234 1 97.5 233 ILE B O 1
ATOM 4788 N N . ASN B 1 234 ? 26.625 -18.922 -12.312 1 95.94 234 ASN B N 1
ATOM 4789 C CA . ASN B 1 234 ? 27.906 -18.266 -12.539 1 95.94 234 ASN B CA 1
ATOM 4790 C C . ASN B 1 234 ? 28.016 -17.734 -13.961 1 95.94 234 ASN B C 1
ATOM 4792 O O . ASN B 1 234 ? 27.203 -18.062 -14.82 1 95.94 234 ASN B O 1
ATOM 4796 N N . ASN B 1 235 ? 28.938 -16.906 -14.18 1 94.94 235 ASN B N 1
ATOM 4797 C CA . ASN B 1 235 ? 29.391 -16.453 -15.484 1 94.94 235 ASN B CA 1
ATOM 4798 C C . ASN B 1 235 ? 28.234 -15.844 -16.297 1 94.94 235 ASN B C 1
ATOM 4800 O O . ASN B 1 235 ? 28.047 -16.203 -17.453 1 94.94 235 ASN B O 1
ATOM 4804 N N . ILE B 1 236 ? 27.438 -15.016 -15.633 1 96.62 236 ILE B N 1
ATOM 4805 C CA . ILE B 1 236 ? 26.438 -14.25 -16.359 1 96.62 236 ILE B CA 1
ATOM 4806 C C . ILE B 1 236 ? 27.094 -13.031 -17.016 1 96.62 236 ILE B C 1
ATOM 4808 O O . ILE B 1 236 ? 27.438 -12.062 -16.328 1 96.62 236 ILE B O 1
ATOM 4812 N N . ASP B 1 237 ? 27.188 -13.062 -18.344 1 94.69 237 ASP B N 1
ATOM 4813 C CA . ASP B 1 237 ? 27.953 -12.031 -19.047 1 94.69 237 ASP B CA 1
ATOM 4814 C C . ASP B 1 237 ? 27.016 -11.031 -19.719 1 94.69 237 ASP B C 1
ATOM 4816 O O . ASP B 1 237 ? 26.047 -11.422 -20.375 1 94.69 237 ASP B O 1
ATOM 4820 N N . PHE B 1 238 ? 27.312 -9.805 -19.484 1 92.38 238 PHE B N 1
ATOM 4821 C CA . PHE B 1 238 ? 26.672 -8.711 -20.203 1 92.38 238 PHE B CA 1
ATOM 4822 C C . PHE B 1 238 ? 27.688 -7.906 -20.984 1 92.38 238 PHE B C 1
ATOM 4824 O O . PHE B 1 238 ? 28.625 -7.34 -20.406 1 92.38 238 PHE B O 1
ATOM 4831 N N . LYS B 1 239 ? 27.5 -7.875 -22.266 1 89.75 239 LYS B N 1
ATOM 4832 C CA . LYS B 1 239 ? 28.391 -7.105 -23.125 1 89.75 239 LYS B CA 1
ATOM 4833 C C . LYS B 1 239 ? 27.75 -5.797 -23.562 1 89.75 239 LYS B C 1
ATOM 4835 O O . LYS B 1 239 ? 26.656 -5.805 -24.125 1 89.75 239 LYS B O 1
ATOM 4840 N N . PHE B 1 240 ? 28.453 -4.762 -23.281 1 87.88 240 PHE B N 1
ATOM 4841 C CA . PHE B 1 240 ? 27.938 -3.459 -23.703 1 87.88 240 PHE B CA 1
ATOM 4842 C C . PHE B 1 240 ? 28.359 -3.152 -25.125 1 87.88 240 PHE B C 1
ATOM 4844 O O . PHE B 1 240 ? 29.547 -3.143 -25.438 1 87.88 240 PHE B O 1
ATOM 4851 N N . PRO B 1 241 ? 27.391 -2.844 -25.859 1 86.69 241 PRO B N 1
ATOM 4852 C CA . PRO B 1 241 ? 27.734 -2.582 -27.266 1 86.69 241 PRO B CA 1
ATOM 4853 C C . PRO B 1 241 ? 28.484 -1.268 -27.453 1 86.69 241 PRO B C 1
ATOM 4855 O O . PRO B 1 241 ? 28.281 -0.323 -26.672 1 86.69 241 PRO B O 1
ATOM 4858 N N . GLU B 1 242 ? 29.328 -1.117 -28.453 1 84.06 242 GLU B N 1
ATOM 4859 C CA . GLU B 1 242 ? 30.156 0.056 -28.719 1 84.06 242 GLU B CA 1
ATOM 4860 C C . GLU B 1 242 ? 29.312 1.238 -29.172 1 84.06 242 GLU B C 1
ATOM 4862 O O . GLU B 1 242 ? 29.641 2.393 -28.891 1 84.06 242 GLU B O 1
ATOM 4867 N N . ASN B 1 243 ? 28.203 1.082 -29.766 1 78.69 243 ASN B N 1
ATOM 4868 C CA . ASN B 1 243 ? 27.484 2.158 -30.453 1 78.69 243 ASN B CA 1
ATOM 4869 C C . ASN B 1 243 ? 26.203 2.525 -29.719 1 78.69 243 ASN B C 1
ATOM 4871 O O . ASN B 1 243 ? 25.266 3.043 -30.328 1 78.69 243 ASN B O 1
ATOM 4875 N N . ILE B 1 244 ? 26.203 2.193 -28.453 1 74.5 244 ILE B N 1
ATOM 4876 C CA . ILE B 1 244 ? 24.969 2.555 -27.781 1 74.5 244 ILE B CA 1
ATOM 4877 C C . ILE B 1 244 ? 25.25 3.631 -26.734 1 74.5 244 ILE B C 1
ATOM 4879 O O . ILE B 1 244 ? 26.328 3.658 -26.141 1 74.5 244 ILE B O 1
ATOM 4883 N N . LYS B 1 245 ? 24.266 4.57 -26.719 1 76.38 245 LYS B N 1
ATOM 4884 C CA . LYS B 1 245 ? 24.359 5.625 -25.703 1 76.38 245 LYS B CA 1
ATOM 4885 C C . LYS B 1 245 ? 24.406 5.039 -24.297 1 76.38 245 LYS B C 1
ATOM 4887 O O . LYS B 1 245 ? 23.625 4.141 -23.969 1 76.38 245 LYS B O 1
ATOM 4892 N N . PRO B 1 246 ? 25.438 5.469 -23.609 1 77.94 246 PRO B N 1
ATOM 4893 C CA . PRO B 1 246 ? 25.531 4.98 -22.234 1 77.94 246 PRO B CA 1
ATOM 4894 C C . PRO B 1 246 ? 24.281 5.27 -21.406 1 77.94 246 PRO B C 1
ATOM 4896 O O . PRO B 1 246 ? 23.672 6.324 -21.562 1 77.94 246 PRO B O 1
ATOM 4899 N N . LYS B 1 247 ? 23.75 4.309 -20.734 1 87.44 247 LYS B N 1
ATOM 4900 C CA . LYS B 1 247 ? 22.672 4.418 -19.75 1 87.44 247 LYS B CA 1
ATOM 4901 C C . LYS B 1 247 ? 23.094 3.834 -18.406 1 87.44 247 LYS B C 1
ATOM 4903 O O . LYS B 1 247 ? 23.641 2.729 -18.344 1 87.44 247 LYS B O 1
ATOM 4908 N N . THR B 1 248 ? 22.859 4.625 -17.375 1 93.69 248 THR B N 1
ATOM 4909 C CA . THR B 1 248 ? 23.281 4.211 -16.047 1 93.69 248 THR B CA 1
ATOM 4910 C C . THR B 1 248 ? 22.547 2.945 -15.609 1 93.69 248 THR B C 1
ATOM 4912 O O . THR B 1 248 ? 21.328 2.822 -15.82 1 93.69 248 THR B O 1
ATOM 4915 N N . ILE B 1 249 ? 23.297 2.027 -15.094 1 95.19 249 ILE B N 1
ATOM 4916 C CA . ILE B 1 249 ? 22.719 0.822 -14.5 1 95.19 249 ILE B CA 1
ATOM 4917 C C . ILE B 1 249 ? 22.531 1.026 -13 1 95.19 249 ILE B C 1
ATOM 4919 O O . ILE B 1 249 ? 23.5 1.23 -12.266 1 95.19 249 ILE B O 1
ATOM 4923 N N . HIS B 1 250 ? 21.25 0.941 -12.57 1 96.25 250 HIS B N 1
ATOM 4924 C CA . HIS B 1 250 ? 20.953 1.162 -11.156 1 96.25 250 HIS B CA 1
ATOM 4925 C C . HIS B 1 250 ? 20.734 -0.159 -10.43 1 96.25 250 HIS B C 1
ATOM 4927 O O . HIS B 1 250 ? 20.672 -0.192 -9.195 1 96.25 250 HIS B O 1
ATOM 4933 N N . GLY B 1 251 ? 20.547 -1.227 -11.156 1 96.5 251 GLY B N 1
ATOM 4934 C CA . GLY B 1 251 ? 20.297 -2.541 -10.578 1 96.5 251 GLY B CA 1
ATOM 4935 C C . GLY B 1 251 ? 20.109 -3.619 -11.633 1 96.5 251 GLY B C 1
ATOM 4936 O O . GLY B 1 251 ? 20.344 -3.391 -12.82 1 96.5 251 GLY B O 1
ATOM 4937 N N . PHE B 1 252 ? 19.766 -4.777 -11.18 1 97.94 252 PHE B N 1
ATOM 4938 C CA . PHE B 1 252 ? 19.5 -5.922 -12.047 1 97.94 252 PHE B CA 1
ATOM 4939 C C . PHE B 1 252 ? 18.109 -6.484 -11.789 1 97.94 252 PHE B C 1
ATOM 4941 O O . PHE B 1 252 ? 17.781 -6.852 -10.656 1 97.94 252 PHE B O 1
ATOM 4948 N N . GLY B 1 253 ? 17.328 -6.461 -12.836 1 98.38 253 GLY B N 1
ATOM 4949 C CA . GLY B 1 253 ? 15.969 -6.984 -12.75 1 98.38 253 GLY B CA 1
ATOM 4950 C C . GLY B 1 253 ? 15.891 -8.477 -13.008 1 98.38 253 GLY B C 1
ATOM 4951 O O . GLY B 1 253 ? 16.562 -8.992 -13.898 1 98.38 253 GLY B O 1
ATOM 4952 N N . ILE B 1 254 ? 15.125 -9.164 -12.219 1 98.62 254 ILE B N 1
ATOM 4953 C CA . ILE B 1 254 ? 14.875 -10.602 -12.336 1 98.62 254 ILE B CA 1
ATOM 4954 C C . ILE B 1 254 ? 13.398 -10.844 -12.625 1 98.62 254 ILE B C 1
ATOM 4956 O O . ILE B 1 254 ? 12.531 -10.227 -12 1 98.62 254 ILE B O 1
ATOM 4960 N N . TRP B 1 255 ? 13.117 -11.664 -13.562 1 98.75 255 TRP B N 1
ATOM 4961 C CA . TRP B 1 255 ? 11.75 -12.078 -13.844 1 98.75 255 TRP B CA 1
ATOM 4962 C C . TRP B 1 255 ? 11.703 -13.5 -14.383 1 98.75 255 TRP B C 1
ATOM 4964 O O . TRP B 1 255 ? 12.734 -14.164 -14.492 1 98.75 255 TRP B O 1
ATOM 4974 N N . PHE B 1 256 ? 10.492 -14.023 -14.609 1 98.81 256 PHE B N 1
ATOM 4975 C CA . PHE B 1 256 ? 10.383 -15.406 -15.047 1 98.81 256 PHE B CA 1
ATOM 4976 C C . PHE B 1 256 ? 9.312 -15.562 -16.109 1 98.81 256 PHE B C 1
ATOM 4978 O O . PHE B 1 256 ? 8.469 -14.688 -16.281 1 98.81 256 PHE B O 1
ATOM 4985 N N . ILE B 1 257 ? 9.422 -16.578 -16.891 1 98.88 257 ILE B N 1
ATOM 4986 C CA . ILE B 1 257 ? 8.398 -17.062 -17.812 1 98.88 257 ILE B CA 1
ATOM 4987 C C . ILE B 1 257 ? 8.102 -18.531 -17.5 1 98.88 257 ILE B C 1
ATOM 4989 O O . ILE B 1 257 ? 9.016 -19.344 -17.375 1 98.88 257 ILE B O 1
ATOM 4993 N N . CYS B 1 258 ? 6.832 -18.828 -17.344 1 98.75 258 CYS B N 1
ATOM 4994 C CA . CYS B 1 258 ? 6.391 -20.203 -17.172 1 98.75 258 CYS B CA 1
ATOM 4995 C C . CYS B 1 258 ? 5.777 -20.75 -18.453 1 98.75 258 CYS B C 1
ATOM 4997 O O . CYS B 1 258 ? 5.203 -20 -19.25 1 98.75 258 CYS B O 1
ATOM 4999 N N . TYR B 1 259 ? 5.934 -22.016 -18.578 1 98.88 259 TYR B N 1
ATOM 5000 C CA . TYR B 1 259 ? 5.41 -22.703 -19.766 1 98.88 259 TYR B CA 1
ATOM 5001 C C . TYR B 1 259 ? 4.496 -23.859 -19.359 1 98.88 259 TYR B C 1
ATOM 5003 O O . TYR B 1 259 ? 4.836 -24.656 -18.484 1 98.88 259 TYR B O 1
ATOM 5011 N N . PHE B 1 260 ? 3.344 -23.875 -19.984 1 98.81 260 PHE B N 1
ATOM 5012 C CA . PHE B 1 260 ? 2.381 -24.969 -19.859 1 98.81 260 PHE B CA 1
ATOM 5013 C C . PHE B 1 260 ? 2.396 -25.844 -21.109 1 98.81 260 PHE B C 1
ATOM 5015 O O . PHE B 1 260 ? 1.793 -25.5 -22.125 1 98.81 260 PHE B O 1
ATOM 5022 N N . ASP B 1 261 ? 3.072 -26.938 -20.984 1 98.62 261 ASP B N 1
ATOM 5023 C CA . ASP B 1 261 ? 3.23 -27.828 -22.125 1 98.62 261 ASP B CA 1
ATOM 5024 C C . ASP B 1 261 ? 2.158 -28.906 -22.141 1 98.62 261 ASP B C 1
ATOM 5026 O O . ASP B 1 261 ? 2.215 -29.844 -21.328 1 98.62 261 ASP B O 1
ATOM 5030 N N . GLY B 1 262 ? 1.172 -28.812 -23.031 1 98.12 262 GLY B N 1
ATOM 5031 C CA . GLY B 1 262 ? 0.161 -29.828 -23.203 1 98.12 262 GLY B CA 1
ATOM 5032 C C . GLY B 1 262 ? 0.255 -30.531 -24.547 1 98.12 262 GLY B C 1
ATOM 5033 O O . GLY B 1 262 ? 1.191 -30.297 -25.312 1 98.12 262 GLY B O 1
ATOM 5034 N N . SER B 1 263 ? -0.621 -31.422 -24.75 1 98.12 263 SER B N 1
ATOM 5035 C CA . SER B 1 263 ? -0.617 -32.25 -25.969 1 98.12 263 SER B CA 1
ATOM 5036 C C . SER B 1 263 ? -0.92 -31.422 -27.203 1 98.12 263 SER B C 1
ATOM 5038 O O . SER B 1 263 ? -0.377 -31.672 -28.281 1 98.12 263 SER B O 1
ATOM 5040 N N . LYS B 1 264 ? -1.743 -30.406 -27.062 1 98.31 264 LYS B N 1
ATOM 5041 C CA . LYS B 1 264 ? -2.16 -29.641 -28.219 1 98.31 264 LYS B CA 1
ATOM 5042 C C . LYS B 1 264 ? -1.239 -28.438 -28.453 1 98.31 264 LYS B C 1
ATOM 5044 O O . LYS B 1 264 ? -1.061 -27.984 -29.578 1 98.31 264 LYS B O 1
ATOM 5049 N N . GLY B 1 265 ? -0.717 -27.906 -27.391 1 98.5 265 GLY B N 1
ATOM 5050 C CA . GLY B 1 265 ? 0.165 -26.766 -27.531 1 98.5 265 GLY B CA 1
ATOM 5051 C C . GLY B 1 265 ? 0.69 -26.25 -26.203 1 98.5 265 GLY B C 1
ATOM 5052 O O . GLY B 1 265 ? 0.297 -26.734 -25.141 1 98.5 265 GLY B O 1
ATOM 5053 N N . THR B 1 266 ? 1.624 -25.312 -26.359 1 98.81 266 THR B N 1
ATOM 5054 C CA . THR B 1 266 ? 2.238 -24.688 -25.188 1 98.81 266 THR B CA 1
ATOM 5055 C C . THR B 1 266 ? 1.689 -23.281 -24.969 1 98.81 266 THR B C 1
ATOM 5057 O O . THR B 1 266 ? 1.538 -22.516 -25.922 1 98.81 266 THR B O 1
ATOM 5060 N N . VAL B 1 267 ? 1.3 -22.938 -23.734 1 98.81 267 VAL B N 1
ATOM 5061 C CA . VAL B 1 267 ? 0.917 -21.578 -23.344 1 98.81 267 VAL B CA 1
ATOM 5062 C C . VAL B 1 267 ? 1.993 -20.984 -22.438 1 98.81 267 VAL B C 1
ATOM 5064 O O . VAL B 1 267 ? 2.539 -21.672 -21.578 1 98.81 267 VAL B O 1
ATOM 5067 N N . GLU B 1 268 ? 2.27 -19.719 -22.641 1 98.81 268 GLU B N 1
ATOM 5068 C CA . GLU B 1 268 ? 3.295 -19.031 -21.859 1 98.81 268 GLU B CA 1
ATOM 5069 C C . GLU B 1 268 ? 2.672 -18.016 -20.906 1 98.81 268 GLU B C 1
ATOM 5071 O O . GLU B 1 268 ? 1.716 -17.328 -21.266 1 98.81 268 GLU B O 1
ATOM 5076 N N . LEU B 1 269 ? 3.131 -17.969 -19.703 1 98.81 269 LEU B N 1
ATOM 5077 C CA . LEU B 1 269 ? 2.895 -16.922 -18.734 1 98.81 269 LEU B CA 1
ATOM 5078 C C . LEU B 1 269 ? 4.164 -16.109 -18.484 1 98.81 269 LEU B C 1
ATOM 5080 O O . LEU B 1 269 ? 5.102 -16.609 -17.844 1 98.81 269 LEU B O 1
ATOM 5084 N N . SER B 1 270 ? 4.156 -14.859 -18.953 1 98.81 270 SER B N 1
ATOM 5085 C CA . SER B 1 270 ? 5.363 -14.047 -18.891 1 98.81 270 SER B CA 1
ATOM 5086 C C . SER B 1 270 ? 5.219 -12.914 -17.875 1 98.81 270 SER B C 1
ATOM 5088 O O . SER B 1 270 ? 4.176 -12.266 -17.797 1 98.81 270 SER B O 1
ATOM 5090 N N . THR B 1 271 ? 6.25 -12.727 -17.094 1 98.62 271 THR B N 1
ATOM 5091 C CA . THR B 1 271 ? 6.34 -11.555 -16.219 1 98.62 271 THR B CA 1
ATOM 5092 C C . THR B 1 271 ? 7.395 -10.578 -16.734 1 98.62 271 THR B C 1
ATOM 5094 O O . THR B 1 271 ? 7.906 -9.75 -15.984 1 98.62 271 THR B O 1
ATOM 5097 N N . ALA B 1 272 ? 7.75 -10.648 -17.969 1 98.69 272 ALA B N 1
ATOM 5098 C CA . ALA B 1 272 ? 8.844 -9.859 -18.547 1 98.69 272 ALA B CA 1
ATOM 5099 C C . ALA B 1 272 ? 8.492 -8.375 -18.562 1 98.69 272 ALA B C 1
ATOM 5101 O O . ALA B 1 272 ? 7.324 -8 -18.656 1 98.69 272 ALA B O 1
ATOM 5102 N N . PRO B 1 273 ? 9.562 -7.52 -18.438 1 98.5 273 PRO B N 1
ATOM 5103 C CA . PRO B 1 273 ? 9.336 -6.078 -18.594 1 98.5 273 PRO B CA 1
ATOM 5104 C C . PRO B 1 273 ? 8.586 -5.73 -19.875 1 98.5 273 PRO B C 1
ATOM 5106 O O . PRO B 1 273 ? 8.93 -6.23 -20.953 1 98.5 273 PRO B O 1
ATOM 5109 N N . GLY B 1 274 ? 7.559 -4.941 -19.719 1 97.94 274 GLY B N 1
ATOM 5110 C CA . GLY B 1 274 ? 6.789 -4.531 -20.875 1 97.94 274 GLY B CA 1
ATOM 5111 C C . GLY B 1 274 ? 5.594 -5.426 -21.156 1 97.94 274 GLY B C 1
ATOM 5112 O O . GLY B 1 274 ? 4.656 -5.031 -21.844 1 97.94 274 GLY B O 1
ATOM 5113 N N . ASP B 1 275 ? 5.602 -6.699 -20.719 1 98.31 275 ASP B N 1
ATOM 5114 C CA . ASP B 1 275 ? 4.426 -7.559 -20.812 1 98.31 275 ASP B CA 1
ATOM 5115 C C . ASP B 1 275 ? 3.33 -7.094 -19.859 1 98.31 275 ASP B C 1
ATOM 5117 O O . ASP B 1 275 ? 3.58 -6.277 -18.969 1 98.31 275 ASP B O 1
ATOM 5121 N N . PRO B 1 276 ? 2.066 -7.582 -20.094 1 98 276 PRO B N 1
ATOM 5122 C CA . PRO B 1 276 ? 1.019 -7.215 -19.141 1 98 276 PRO B CA 1
ATOM 5123 C C . PRO B 1 276 ? 1.42 -7.477 -17.688 1 98 276 PRO B C 1
ATOM 5125 O O . PRO B 1 276 ? 1.985 -8.531 -17.375 1 98 276 PRO B O 1
ATOM 5128 N N . GLU B 1 277 ? 1.144 -6.52 -16.844 1 97.94 277 GLU B N 1
ATOM 5129 C CA . GLU B 1 277 ? 1.592 -6.566 -15.453 1 97.94 277 GLU B CA 1
ATOM 5130 C C . GLU B 1 277 ? 0.926 -7.711 -14.695 1 97.94 277 GLU B C 1
ATOM 5132 O O . GLU B 1 277 ? -0.276 -7.945 -14.844 1 97.94 277 GLU B O 1
ATOM 5137 N N . THR B 1 278 ? 1.637 -8.445 -13.938 1 98 278 THR B N 1
ATOM 5138 C CA . THR B 1 278 ? 1.169 -9.422 -12.961 1 98 278 THR B CA 1
ATOM 5139 C C . THR B 1 278 ? 1.418 -8.93 -11.539 1 98 278 THR B C 1
ATOM 5141 O O . THR B 1 278 ? 2.15 -7.961 -11.328 1 98 278 THR B O 1
ATOM 5144 N N . HIS B 1 279 ? 0.796 -9.586 -10.555 1 96.12 279 HIS B N 1
ATOM 5145 C CA . HIS B 1 279 ? 0.992 -9.172 -9.172 1 96.12 279 HIS B CA 1
ATOM 5146 C C . HIS B 1 279 ? 2.418 -9.453 -8.711 1 96.12 279 HIS B C 1
ATOM 5148 O O . HIS B 1 279 ? 2.869 -8.898 -7.703 1 96.12 279 HIS B O 1
ATOM 5154 N N . TRP B 1 280 ? 3.137 -10.312 -9.398 1 96.5 280 TRP B N 1
ATOM 5155 C CA . TRP B 1 280 ? 4.512 -10.633 -9.031 1 96.5 280 TRP B CA 1
ATOM 5156 C C . TRP B 1 280 ? 5.465 -9.523 -9.477 1 96.5 280 TRP B C 1
ATOM 5158 O O . TRP B 1 280 ? 6.5 -9.305 -8.844 1 96.5 280 TRP B O 1
ATOM 5168 N N . LYS B 1 281 ? 5.117 -8.93 -10.625 1 97.44 281 LYS B N 1
ATOM 5169 C CA . LYS B 1 281 ? 5.973 -7.906 -11.227 1 97.44 281 LYS B CA 1
ATOM 5170 C C . LYS B 1 281 ? 7.383 -8.438 -11.461 1 97.44 281 LYS B C 1
ATOM 5172 O O . LYS B 1 281 ? 7.555 -9.57 -11.922 1 97.44 281 LYS B O 1
ATOM 5177 N N . GLN B 1 282 ? 8.383 -7.527 -11.391 1 98.44 282 GLN B N 1
ATOM 5178 C CA . GLN B 1 282 ? 9.789 -7.906 -11.445 1 98.44 282 GLN B CA 1
ATOM 5179 C C . GLN B 1 282 ? 10.5 -7.574 -10.133 1 98.44 282 GLN B C 1
ATOM 5181 O O . GLN B 1 282 ? 10 -6.773 -9.336 1 98.44 282 GLN B O 1
ATOM 5186 N N . THR B 1 283 ? 11.531 -8.312 -9.867 1 97.81 283 THR B N 1
ATOM 5187 C CA . THR B 1 283 ? 12.359 -8.102 -8.688 1 97.81 283 THR B CA 1
ATOM 5188 C C . THR B 1 283 ? 13.703 -7.488 -9.078 1 97.81 283 THR B C 1
ATOM 5190 O O . THR B 1 283 ? 14.445 -8.055 -9.883 1 97.81 283 THR B O 1
ATOM 5193 N N . THR B 1 284 ? 13.992 -6.332 -8.492 1 97.88 284 THR B N 1
ATOM 5194 C CA . THR B 1 284 ? 15.242 -5.656 -8.836 1 97.88 284 THR B CA 1
ATOM 5195 C C . THR B 1 284 ? 16.203 -5.656 -7.652 1 97.88 284 THR B C 1
ATOM 5197 O O . THR B 1 284 ? 15.828 -5.266 -6.543 1 97.88 284 THR B O 1
ATOM 5200 N N . ILE B 1 285 ? 17.359 -6.172 -7.852 1 96.81 285 ILE B N 1
ATOM 5201 C CA . ILE B 1 285 ? 18.453 -5.965 -6.914 1 96.81 285 ILE B CA 1
ATOM 5202 C C . ILE B 1 285 ? 19.125 -4.625 -7.195 1 96.81 285 ILE B C 1
ATOM 5204 O O . ILE B 1 285 ? 19.844 -4.477 -8.195 1 96.81 285 ILE B O 1
ATOM 5208 N N . LEU B 1 286 ? 18.922 -3.746 -6.363 1 94.94 286 LEU B N 1
ATOM 5209 C CA . LEU B 1 286 ? 19.469 -2.408 -6.555 1 94.94 286 LEU B CA 1
ATOM 5210 C C . LEU B 1 286 ? 20.938 -2.367 -6.184 1 94.94 286 LEU B C 1
ATOM 5212 O O . LEU B 1 286 ? 21.359 -2.996 -5.211 1 94.94 286 LEU B O 1
ATOM 5216 N N . LEU B 1 287 ? 21.656 -1.582 -6.941 1 92.56 287 LEU B N 1
ATOM 5217 C CA . LEU B 1 287 ? 23.047 -1.312 -6.613 1 92.56 287 LEU B CA 1
ATOM 5218 C C . LEU B 1 287 ? 23.156 -0.133 -5.652 1 92.56 287 LEU B C 1
ATOM 5220 O O . LEU B 1 287 ? 22.312 0.766 -5.664 1 92.56 287 LEU B O 1
ATOM 5224 N N . PRO B 1 288 ? 24.141 -0.182 -4.805 1 85.44 288 PRO B N 1
ATOM 5225 C CA . PRO B 1 288 ? 24.328 0.954 -3.898 1 85.44 288 PRO B CA 1
ATOM 5226 C C . PRO B 1 288 ? 24.531 2.271 -4.641 1 85.44 288 PRO B C 1
ATOM 5228 O O . PRO B 1 288 ? 24.156 3.334 -4.141 1 85.44 288 PRO B O 1
ATOM 5231 N N . SER B 1 289 ? 25.203 2.191 -5.789 1 87.5 289 SER B N 1
ATOM 5232 C CA . SER B 1 289 ? 25.375 3.338 -6.676 1 87.5 289 SER B CA 1
ATOM 5233 C C . SER B 1 289 ? 25.281 2.926 -8.141 1 87.5 289 SER B C 1
ATOM 5235 O O . SER B 1 289 ? 25.641 1.8 -8.5 1 87.5 289 SER B O 1
ATOM 5237 N N . GLY B 1 290 ? 24.812 3.818 -8.93 1 89.06 290 GLY B N 1
ATOM 5238 C CA . GLY B 1 290 ? 24.719 3.541 -10.352 1 89.06 290 GLY B CA 1
ATOM 5239 C C . GLY B 1 290 ? 26.062 3.281 -11.008 1 89.06 290 GLY B C 1
ATOM 5240 O O . GLY B 1 290 ? 27.078 3.834 -10.586 1 89.06 290 GLY B O 1
ATOM 5241 N N . ILE B 1 291 ? 26 2.412 -12.055 1 88.06 291 ILE B N 1
ATOM 5242 C CA . ILE B 1 291 ? 27.203 2.115 -12.82 1 88.06 291 ILE B CA 1
ATOM 5243 C C . ILE B 1 291 ? 27 2.529 -14.273 1 88.06 291 ILE B C 1
ATOM 5245 O O . ILE B 1 291 ? 25.922 2.312 -14.844 1 88.06 291 ILE B O 1
ATOM 5249 N N . ASP B 1 292 ? 28 3.17 -14.773 1 85.75 292 ASP B N 1
ATOM 5250 C CA . ASP B 1 292 ? 28.016 3.498 -16.188 1 85.75 292 ASP B CA 1
ATOM 5251 C C . ASP B 1 292 ? 29.047 2.641 -16.938 1 85.75 292 ASP B C 1
ATOM 5253 O O . ASP B 1 292 ? 30.203 2.576 -16.547 1 85.75 292 ASP B O 1
ATOM 5257 N N . LEU B 1 293 ? 28.562 1.926 -17.906 1 81 293 LEU B N 1
ATOM 5258 C CA . LEU B 1 293 ? 29.469 1.102 -18.703 1 81 293 LEU B CA 1
ATOM 5259 C C . LEU B 1 293 ? 29.828 1.797 -20 1 81 293 LEU B C 1
ATOM 5261 O O . LEU B 1 293 ? 29.016 2.531 -20.562 1 81 293 LEU B O 1
ATOM 5265 N N . GLU B 1 294 ? 31.078 1.57 -20.391 1 81 294 GLU B N 1
ATOM 5266 C CA . GLU B 1 294 ? 31.547 2.094 -21.672 1 81 294 GLU B CA 1
ATOM 5267 C C . GLU B 1 294 ? 31.328 1.079 -22.797 1 81 294 GLU B C 1
ATOM 5269 O O . GLU B 1 294 ? 31.219 -0.122 -22.531 1 81 294 GLU B O 1
ATOM 5274 N N . GLY B 1 295 ? 31.25 1.636 -23.969 1 81.94 295 GLY B N 1
ATOM 5275 C CA . GLY B 1 295 ? 31.109 0.757 -25.125 1 81.94 295 GLY B CA 1
ATOM 5276 C C . GLY B 1 295 ? 32.188 -0.294 -25.219 1 81.94 295 GLY B C 1
ATOM 5277 O O . GLY B 1 295 ? 33.375 0.009 -25.016 1 81.94 295 GLY B O 1
ATOM 5278 N N . GLY B 1 296 ? 31.75 -1.604 -25.406 1 83.94 296 GLY B N 1
ATOM 5279 C CA . GLY B 1 296 ? 32.688 -2.707 -25.594 1 83.94 296 GLY B CA 1
ATOM 5280 C C . GLY B 1 296 ? 33.031 -3.424 -24.297 1 83.94 296 GLY B C 1
ATOM 5281 O O . GLY B 1 296 ? 33.594 -4.52 -24.328 1 83.94 296 GLY B O 1
ATOM 5282 N N . GLU B 1 297 ? 32.625 -2.908 -23.188 1 84.94 297 GLU B N 1
ATOM 5283 C CA . GLU B 1 297 ? 32.938 -3.52 -21.906 1 84.94 297 GLU B CA 1
ATOM 5284 C C . GLU B 1 297 ? 32 -4.707 -21.625 1 84.94 297 GLU B C 1
ATOM 5286 O O . GLU B 1 297 ? 30.859 -4.727 -22.062 1 84.94 297 GLU B O 1
ATOM 5291 N N . THR B 1 298 ? 32.656 -5.742 -21.016 1 88.62 298 THR B N 1
ATOM 5292 C CA . THR B 1 298 ? 31.891 -6.898 -20.578 1 88.62 298 THR B CA 1
ATOM 5293 C C . THR B 1 298 ? 31.828 -6.961 -19.062 1 88.62 298 THR B C 1
ATOM 5295 O O . THR B 1 298 ? 32.844 -6.797 -18.375 1 88.62 298 THR B O 1
ATOM 5298 N N . MET B 1 299 ? 30.625 -7.066 -18.578 1 89.38 299 MET B N 1
ATOM 5299 C CA . MET B 1 299 ? 30.391 -7.266 -17.156 1 89.38 299 MET B CA 1
ATOM 5300 C C . MET B 1 299 ? 29.953 -8.695 -16.859 1 89.38 299 MET B C 1
ATOM 5302 O O . MET B 1 299 ? 29.031 -9.211 -17.5 1 89.38 299 MET B O 1
ATOM 5306 N N . THR B 1 300 ? 30.672 -9.383 -15.945 1 93.12 300 THR B N 1
ATOM 5307 C CA . THR B 1 300 ? 30.344 -10.742 -15.531 1 93.12 300 THR B CA 1
ATOM 5308 C C . THR B 1 300 ? 29.812 -10.758 -14.102 1 93.12 300 THR B C 1
ATOM 5310 O O . THR B 1 300 ? 30.438 -10.195 -13.203 1 93.12 300 THR B O 1
ATOM 5313 N N . CYS B 1 301 ? 28.656 -11.352 -13.953 1 94 301 CYS B N 1
ATOM 5314 C CA . CYS B 1 301 ? 28.125 -11.398 -12.594 1 94 301 CYS B CA 1
ATOM 5315 C C . CYS B 1 301 ? 27.75 -12.828 -12.203 1 94 301 CYS B C 1
ATOM 5317 O O . CYS B 1 301 ? 27.797 -13.734 -13.039 1 94 301 CYS B O 1
ATOM 5319 N N . ARG B 1 302 ? 27.641 -13.047 -10.93 1 96 302 ARG B N 1
ATOM 5320 C CA . ARG B 1 302 ? 27.203 -14.281 -10.297 1 96 302 ARG B CA 1
ATOM 5321 C C . ARG B 1 302 ? 25.984 -14.031 -9.406 1 96 302 ARG B C 1
ATOM 5323 O O . ARG B 1 302 ? 25.953 -13.07 -8.633 1 96 302 ARG B O 1
ATOM 5330 N N . LEU B 1 303 ? 24.953 -14.805 -9.562 1 97.44 303 LEU B N 1
ATOM 5331 C CA . LEU B 1 303 ? 23.766 -14.711 -8.727 1 97.44 303 LEU B CA 1
ATOM 5332 C C . LEU B 1 303 ? 23.562 -15.992 -7.922 1 97.44 303 LEU B C 1
ATOM 5334 O O . LEU B 1 303 ? 23.656 -17.094 -8.469 1 97.44 303 LEU B O 1
ATOM 5338 N N . GLN B 1 304 ? 23.391 -15.828 -6.664 1 96.19 304 GLN B N 1
ATOM 5339 C CA . GLN B 1 304 ? 23.094 -16.953 -5.781 1 96.19 304 GLN B CA 1
ATOM 5340 C C . GLN B 1 304 ? 21.781 -16.734 -5.043 1 96.19 304 GLN B C 1
ATOM 5342 O O . GLN B 1 304 ? 21.547 -15.664 -4.465 1 96.19 304 GLN B O 1
ATOM 5347 N N . MET B 1 305 ? 20.875 -17.656 -5.137 1 95.5 305 MET B N 1
ATOM 5348 C CA . MET B 1 305 ? 19.625 -17.688 -4.398 1 95.5 305 MET B CA 1
ATOM 5349 C C . MET B 1 305 ? 19.594 -18.844 -3.406 1 95.5 305 MET B C 1
ATOM 5351 O O . MET B 1 305 ? 19.594 -20.016 -3.807 1 95.5 305 MET B O 1
ATOM 5355 N N . THR B 1 306 ? 19.547 -18.516 -2.146 1 94.44 306 THR B N 1
ATOM 5356 C CA . THR B 1 306 ? 19.641 -19.547 -1.115 1 94.44 306 THR B CA 1
ATOM 5357 C C . THR B 1 306 ? 18.438 -19.453 -0.163 1 94.44 306 THR B C 1
ATOM 5359 O O . THR B 1 306 ? 18.125 -18.375 0.34 1 94.44 306 THR B O 1
ATOM 5362 N N . GLN B 1 307 ? 17.797 -20.594 0.052 1 91.12 307 GLN B N 1
ATOM 5363 C CA . GLN B 1 307 ? 16.75 -20.609 1.062 1 91.12 307 GLN B CA 1
ATOM 5364 C C . GLN B 1 307 ? 17.312 -20.328 2.451 1 91.12 307 GLN B C 1
ATOM 5366 O O . GLN B 1 307 ? 18.359 -20.844 2.816 1 91.12 307 GLN B O 1
ATOM 5371 N N . ASP B 1 308 ? 16.609 -19.469 3.107 1 86.62 308 ASP B N 1
ATOM 5372 C CA . ASP B 1 308 ? 17.031 -19.141 4.469 1 86.62 308 ASP B CA 1
ATOM 5373 C C . ASP B 1 308 ? 16.984 -20.375 5.367 1 86.62 308 ASP B C 1
ATOM 5375 O O . ASP B 1 308 ? 16.062 -21.188 5.281 1 86.62 308 ASP B O 1
ATOM 5379 N N . SER B 1 309 ? 17.938 -20.516 6.246 1 84.88 309 SER B N 1
ATOM 5380 C CA . SER B 1 309 ? 18.078 -21.703 7.074 1 84.88 309 SER B CA 1
ATOM 5381 C C . SER B 1 309 ? 16.984 -21.766 8.148 1 84.88 309 SER B C 1
ATOM 5383 O O . SER B 1 309 ? 16.562 -22.859 8.547 1 84.88 309 SER B O 1
ATOM 5385 N N . LEU B 1 310 ? 16.531 -20.625 8.578 1 81.81 310 LEU B N 1
ATOM 5386 C CA . LEU B 1 310 ? 15.531 -20.562 9.641 1 81.81 310 LEU B CA 1
ATOM 5387 C C . LEU B 1 310 ? 14.117 -20.547 9.055 1 81.81 310 LEU B C 1
ATOM 5389 O O . LEU B 1 310 ? 13.195 -21.125 9.641 1 81.81 310 LEU B O 1
ATOM 5393 N N . ASN B 1 311 ? 13.984 -19.891 7.918 1 82.56 311 ASN B N 1
ATOM 5394 C CA . ASN B 1 311 ? 12.703 -19.812 7.219 1 82.56 311 ASN B CA 1
ATOM 5395 C C . ASN B 1 311 ? 12.844 -20.172 5.746 1 82.56 311 ASN B C 1
ATOM 5397 O O . ASN B 1 311 ? 13.148 -19.328 4.91 1 82.56 311 ASN B O 1
ATOM 5401 N N . LYS B 1 312 ? 12.508 -21.375 5.473 1 82.5 312 LYS B N 1
ATOM 5402 C CA . LYS B 1 312 ? 12.734 -21.906 4.133 1 82.5 312 LYS B CA 1
ATOM 5403 C C . LYS B 1 312 ? 11.844 -21.219 3.104 1 82.5 312 LYS B C 1
ATOM 5405 O O . LYS B 1 312 ? 12.055 -21.375 1.898 1 82.5 312 LYS B O 1
ATOM 5410 N N . ARG B 1 313 ? 10.938 -20.469 3.51 1 83.5 313 ARG B N 1
ATOM 5411 C CA . ARG B 1 313 ? 10.031 -19.781 2.588 1 83.5 313 ARG B CA 1
ATOM 5412 C C . ARG B 1 313 ? 10.625 -18.469 2.1 1 83.5 313 ARG B C 1
ATOM 5414 O O . ARG B 1 313 ? 10.023 -17.781 1.277 1 83.5 313 ARG B O 1
ATOM 5421 N N . ILE B 1 314 ? 11.805 -18.203 2.598 1 86.12 314 ILE B N 1
ATOM 5422 C CA . ILE B 1 314 ? 12.5 -16.984 2.217 1 86.12 314 ILE B CA 1
ATOM 5423 C C . ILE B 1 314 ? 13.812 -17.328 1.512 1 86.12 314 ILE B C 1
ATOM 5425 O O . ILE B 1 314 ? 14.531 -18.234 1.938 1 86.12 314 ILE B O 1
ATOM 5429 N N . TYR B 1 315 ? 14.047 -16.594 0.468 1 90.62 315 TYR B N 1
ATOM 5430 C CA . TYR B 1 315 ? 15.328 -16.734 -0.213 1 90.62 315 TYR B CA 1
ATOM 5431 C C . TYR B 1 315 ? 16.203 -15.508 0.031 1 90.62 315 TYR B C 1
ATOM 5433 O O . TYR B 1 315 ? 15.711 -14.375 0.049 1 90.62 315 TYR B O 1
ATOM 5441 N N . ASP B 1 316 ? 17.453 -15.766 0.155 1 91 316 ASP B N 1
ATOM 5442 C CA . ASP B 1 316 ? 18.469 -14.719 0.093 1 91 316 ASP B CA 1
ATOM 5443 C C . ASP B 1 316 ? 19.062 -14.609 -1.312 1 91 316 ASP B C 1
ATOM 5445 O O . ASP B 1 316 ? 19.531 -15.602 -1.871 1 91 316 ASP B O 1
ATOM 5449 N N . LEU B 1 317 ? 18.984 -13.422 -1.868 1 94.5 317 LEU B N 1
ATOM 5450 C CA . LEU B 1 317 ? 19.562 -13.164 -3.18 1 94.5 317 LEU B CA 1
ATOM 5451 C C . LEU B 1 317 ? 20.906 -12.438 -3.047 1 94.5 317 LEU B C 1
ATOM 5453 O O . LEU B 1 317 ? 20.984 -11.391 -2.402 1 94.5 317 LEU B O 1
ATOM 5457 N N . ASN B 1 318 ? 21.922 -13.016 -3.605 1 94.69 318 ASN B N 1
ATOM 5458 C CA . ASN B 1 318 ? 23.266 -12.422 -3.598 1 94.69 318 ASN B CA 1
ATOM 5459 C C . ASN B 1 318 ? 23.797 -12.234 -5.012 1 94.69 318 ASN B C 1
ATOM 5461 O O . ASN B 1 318 ? 24 -13.211 -5.742 1 94.69 318 ASN B O 1
ATOM 5465 N N . LEU B 1 319 ? 23.953 -11.008 -5.391 1 95.56 319 LEU B N 1
ATOM 5466 C CA . LEU B 1 319 ? 24.562 -10.672 -6.676 1 95.56 319 LEU B CA 1
ATOM 5467 C C . LEU B 1 319 ? 26 -10.219 -6.496 1 95.56 319 LEU B C 1
ATOM 5469 O O . LEU B 1 319 ? 26.281 -9.289 -5.738 1 95.56 319 LEU B O 1
ATOM 5473 N N . GLU B 1 320 ? 26.875 -10.891 -7.188 1 93.19 320 GLU B N 1
ATOM 5474 C CA . GLU B 1 320 ? 28.312 -10.609 -7.062 1 93.19 320 GLU B CA 1
ATOM 5475 C C . GLU B 1 320 ? 28.938 -10.328 -8.43 1 93.19 320 GLU B C 1
ATOM 5477 O O . GLU B 1 320 ? 28.422 -10.766 -9.453 1 93.19 320 GLU B O 1
ATOM 5482 N N . PHE B 1 321 ? 30.062 -9.617 -8.383 1 91.31 321 PHE B N 1
ATOM 5483 C CA . PHE B 1 321 ? 30.859 -9.328 -9.562 1 91.31 321 PHE B CA 1
ATOM 5484 C C . PHE B 1 321 ? 32.281 -9.852 -9.375 1 91.31 321 PHE B C 1
ATOM 5486 O O . PHE B 1 321 ? 33.156 -9.117 -8.922 1 91.31 321 PHE B O 1
ATOM 5493 N N . PRO B 1 322 ? 32.531 -11.102 -9.766 1 83.94 322 PRO B N 1
ATOM 5494 C CA . PRO B 1 322 ? 33.844 -11.711 -9.531 1 83.94 322 PRO B CA 1
ATOM 5495 C C . PRO B 1 322 ? 34.938 -11.055 -10.352 1 83.94 322 PRO B C 1
ATOM 5497 O O . PRO B 1 322 ? 34.688 -10.547 -11.445 1 83.94 322 PRO B O 1
ATOM 5500 N N . ASP B 1 323 ? 36.188 -10.844 -9.797 1 70.69 323 ASP B N 1
ATOM 5501 C CA . ASP B 1 323 ? 37.375 -10.328 -10.5 1 70.69 323 ASP B CA 1
ATOM 5502 C C . ASP B 1 323 ? 37.875 -11.32 -11.539 1 70.69 323 ASP B C 1
ATOM 5504 O O . ASP B 1 323 ? 37.625 -12.531 -11.414 1 70.69 323 ASP B O 1
ATOM 5508 N N . ASP B 1 324 ? 38.312 -10.875 -12.75 1 56.22 324 ASP B N 1
ATOM 5509 C CA . ASP B 1 324 ? 38.906 -11.719 -13.781 1 56.22 324 ASP B CA 1
ATOM 5510 C C . ASP B 1 324 ? 39.812 -12.773 -13.164 1 56.22 324 ASP B C 1
ATOM 5512 O O . ASP B 1 324 ? 39.844 -13.922 -13.609 1 56.22 324 ASP B O 1
ATOM 5516 N N . GLU B 1 325 ? 40.688 -12.383 -12.281 1 48.88 325 GLU B N 1
ATOM 5517 C CA . GLU B 1 325 ? 41.688 -13.305 -11.742 1 48.88 325 GLU B CA 1
ATOM 5518 C C . GLU B 1 325 ? 41.031 -14.367 -10.867 1 48.88 325 GLU B C 1
ATOM 5520 O O . GLU B 1 325 ? 41.5 -15.516 -10.836 1 48.88 325 GLU B O 1
ATOM 5525 N N . GLU B 1 326 ? 40.031 -14 -10.164 1 47.88 326 GLU B N 1
ATOM 5526 C CA . GLU B 1 326 ? 39.375 -14.961 -9.305 1 47.88 326 GLU B CA 1
ATOM 5527 C C . GLU B 1 326 ? 38.562 -15.961 -10.125 1 47.88 326 GLU B C 1
ATOM 5529 O O . GLU B 1 326 ? 38.25 -17.062 -9.641 1 47.88 326 GLU B O 1
ATOM 5534 N N . GLN B 1 327 ? 38.188 -15.594 -11.25 1 45.38 327 GLN B N 1
ATOM 5535 C CA . GLN B 1 327 ? 37.5 -16.562 -12.102 1 45.38 327 GLN B CA 1
ATOM 5536 C C . GLN B 1 327 ? 38.406 -17.719 -12.477 1 45.38 327 GLN B C 1
ATOM 5538 O O . GLN B 1 327 ? 37.969 -18.859 -12.594 1 45.38 327 GLN B O 1
ATOM 5543 N N . GLU B 1 328 ? 39.75 -17.359 -12.695 1 42.12 328 GLU B N 1
ATOM 5544 C CA . GLU B 1 328 ? 40.688 -18.406 -13.07 1 42.12 328 GLU B CA 1
ATOM 5545 C C . GLU B 1 328 ? 41.031 -19.297 -11.875 1 42.12 328 GLU B C 1
ATOM 5547 O O . GLU B 1 328 ? 41.375 -20.453 -12.047 1 42.12 328 GLU B O 1
ATOM 5552 N N . MET B 1 329 ? 41.062 -18.641 -10.672 1 40.91 329 MET B N 1
ATOM 5553 C CA . MET B 1 329 ? 41.562 -19.438 -9.562 1 40.91 329 MET B CA 1
ATOM 5554 C C . MET B 1 329 ? 40.531 -20.484 -9.125 1 40.91 329 MET B C 1
ATOM 5556 O O . MET B 1 329 ? 40.844 -21.359 -8.305 1 40.91 329 MET B O 1
ATOM 5560 N N . GLU B 1 330 ? 39.219 -20.203 -9.195 1 40 330 GLU B N 1
ATOM 5561 C CA . GLU B 1 330 ? 38.406 -21.297 -8.688 1 40 330 GLU B CA 1
ATOM 5562 C C . GLU B 1 330 ? 38.625 -22.578 -9.461 1 40 330 GLU B C 1
ATOM 5564 O O . GLU B 1 330 ? 38.031 -23.625 -9.164 1 40 330 GLU B O 1
ATOM 5569 N N . GLN B 1 331 ? 39.25 -22.547 -10.68 1 35.28 331 GLN B N 1
ATOM 5570 C CA . GLN B 1 331 ? 39.656 -23.859 -11.18 1 35.28 331 GLN B CA 1
ATOM 5571 C C . GLN B 1 331 ? 40.812 -24.422 -10.359 1 35.28 331 GLN B C 1
ATOM 5573 O O . GLN B 1 331 ? 40.875 -25.625 -10.125 1 35.28 331 GLN B O 1
ATOM 5578 N N . ASP B 1 332 ? 42 -23.688 -10.328 1 35.38 332 ASP B N 1
ATOM 5579 C CA . ASP B 1 332 ? 43.156 -24.312 -9.703 1 35.38 332 ASP B CA 1
ATOM 5580 C C . ASP B 1 332 ? 43.156 -24.094 -8.188 1 35.38 332 ASP B C 1
ATOM 5582 O O . ASP B 1 332 ? 42.719 -23.031 -7.719 1 35.38 332 ASP B O 1
ATOM 5586 N N . GLY B 1 333 ? 43.094 -25.156 -7.258 1 33.03 333 GLY B N 1
ATOM 5587 C CA . GLY B 1 333 ? 43.094 -25.422 -5.828 1 33.03 333 GLY B CA 1
ATOM 5588 C C . GLY B 1 333 ? 43.969 -24.438 -5.047 1 33.03 333 GLY B C 1
ATOM 5589 O O . GLY B 1 333 ? 44.188 -24.625 -3.846 1 33.03 333 GLY B O 1
ATOM 5590 N N . ASP B 1 334 ? 45 -23.734 -5.746 1 33.34 334 ASP B N 1
ATOM 5591 C CA . ASP B 1 334 ? 46 -23.219 -4.832 1 33.34 334 ASP B CA 1
ATOM 5592 C C . ASP B 1 334 ? 45.531 -21.922 -4.18 1 33.34 334 ASP B C 1
ATOM 5594 O O . ASP B 1 334 ? 45.094 -21 -4.871 1 33.34 334 ASP B O 1
ATOM 5598 N N . ASP B 1 335 ? 45.188 -21.859 -2.838 1 34 335 ASP B N 1
ATOM 5599 C CA . ASP B 1 335 ? 44.656 -21.016 -1.776 1 34 335 ASP B CA 1
ATOM 5600 C C . ASP B 1 335 ? 45.375 -19.672 -1.745 1 34 335 ASP B C 1
ATOM 5602 O O . ASP B 1 335 ? 45.094 -18.812 -0.904 1 34 335 ASP B O 1
ATOM 5606 N N . ASP B 1 336 ? 46.688 -19.422 -2.16 1 31.56 336 ASP B N 1
ATOM 5607 C CA . ASP B 1 336 ? 47.438 -18.484 -1.342 1 31.56 336 ASP B CA 1
ATOM 5608 C C . ASP B 1 336 ? 47.062 -17.047 -1.673 1 31.56 336 ASP B C 1
ATOM 5610 O O . ASP B 1 336 ? 47.062 -16.172 -0.797 1 31.56 336 ASP B O 1
ATOM 5614 N N . ASP B 1 337 ? 47.375 -16.406 -2.877 1 31.86 337 ASP B N 1
ATOM 5615 C CA . ASP B 1 337 ? 47.875 -15.039 -2.887 1 31.86 337 ASP B CA 1
ATOM 5616 C C . ASP B 1 337 ? 46.75 -14.039 -2.977 1 31.86 337 ASP B C 1
ATOM 5618 O O . ASP B 1 337 ? 45.938 -14.07 -3.92 1 31.86 337 ASP B O 1
ATOM 5622 N N . ASP B 1 338 ? 46.25 -13.492 -1.868 1 34.25 338 ASP B N 1
ATOM 5623 C CA . ASP B 1 338 ? 45.438 -12.289 -1.699 1 34.25 338 ASP B CA 1
ATOM 5624 C C . ASP B 1 338 ? 45.938 -11.156 -2.588 1 34.25 338 ASP B C 1
ATOM 5626 O O . ASP B 1 338 ? 46.875 -10.453 -2.229 1 34.25 338 ASP B O 1
ATOM 5630 N N . GLU B 1 339 ? 46 -11.234 -3.902 1 34.31 339 GLU B N 1
ATOM 5631 C CA . GLU B 1 339 ? 46.5 -10.078 -4.66 1 34.31 339 GLU B CA 1
ATOM 5632 C C . GLU B 1 339 ? 45.656 -8.836 -4.355 1 34.31 339 GLU B C 1
ATOM 5634 O O . GLU B 1 339 ? 44.438 -8.844 -4.523 1 34.31 339 GLU B O 1
ATOM 5639 N N . GLU B 1 340 ? 46.125 -7.836 -3.518 1 34.81 340 GLU B N 1
ATOM 5640 C CA . GLU B 1 340 ? 45.75 -6.449 -3.234 1 34.81 340 GLU B CA 1
ATOM 5641 C C . GLU B 1 340 ? 45.438 -5.691 -4.516 1 34.81 340 GLU B C 1
ATOM 5643 O O . GLU B 1 340 ? 46.25 -5.641 -5.441 1 34.81 340 GLU B O 1
ATOM 5648 N N . HIS B 1 341 ? 44.188 -5.715 -4.93 1 39.12 341 HIS B N 1
ATOM 5649 C CA . HIS B 1 341 ? 43.844 -4.84 -6.043 1 39.12 341 HIS B CA 1
ATOM 5650 C C . HIS B 1 341 ? 44.406 -3.441 -5.844 1 39.12 341 HIS B C 1
ATOM 5652 O O . HIS B 1 341 ? 44.312 -2.875 -4.754 1 39.12 341 HIS B O 1
ATOM 5658 N N . GLU B 1 342 ? 45.438 -3.033 -6.578 1 36.25 342 GLU B N 1
ATOM 5659 C CA . GLU B 1 342 ? 46.031 -1.707 -6.535 1 36.25 342 GLU B CA 1
ATOM 5660 C C . GLU B 1 342 ? 45 -0.612 -6.688 1 36.25 342 GLU B C 1
ATOM 5662 O O . GLU B 1 342 ? 43.938 -0.835 -7.285 1 36.25 342 GLU B O 1
ATOM 5667 N N . GLU B 1 343 ? 45.062 0.544 -5.91 1 42.38 343 GLU B N 1
ATOM 5668 C CA . GLU B 1 343 ? 44.312 1.786 -5.832 1 42.38 343 GLU B CA 1
ATOM 5669 C C . GLU B 1 343 ? 43.844 2.234 -7.219 1 42.38 343 GLU B C 1
ATOM 5671 O O . GLU B 1 343 ? 42.844 2.945 -7.344 1 42.38 343 GLU B O 1
ATOM 5676 N N . SER B 1 344 ? 44.594 2.002 -8.297 1 39.38 344 SER B N 1
ATOM 5677 C CA . SER B 1 344 ? 44.375 2.551 -9.633 1 39.38 344 SER B CA 1
ATOM 5678 C C . SER B 1 344 ? 43.562 1.591 -10.5 1 39.38 344 SER B C 1
ATOM 5680 O O . SER B 1 344 ? 43.5 1.761 -11.719 1 39.38 344 SER B O 1
ATOM 5682 N N . CYS B 1 345 ? 43.094 0.529 -10 1 42.31 345 CYS B N 1
ATOM 5683 C CA . CYS B 1 345 ? 42.469 -0.432 -10.898 1 42.31 345 CYS B CA 1
ATOM 5684 C C . CYS B 1 345 ? 41.125 0.06 -11.367 1 42.31 345 CYS B C 1
ATOM 5686 O O . CYS B 1 345 ? 40.312 0.52 -10.562 1 42.31 345 CYS B O 1
ATOM 5688 N N . ASP B 1 346 ? 40.875 0.5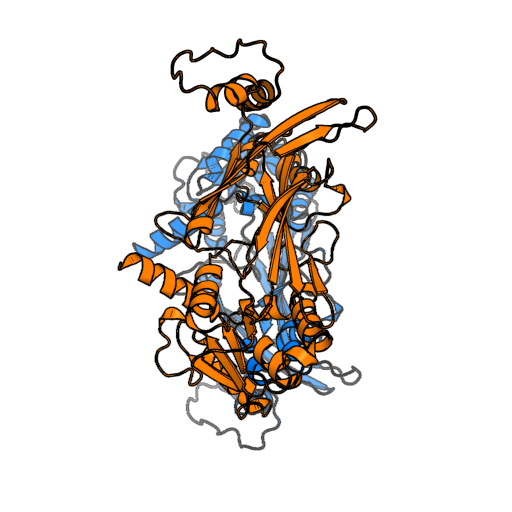25 -12.602 1 43.78 346 ASP B N 1
ATOM 5689 C CA . ASP B 1 346 ? 39.688 0.993 -13.297 1 43.78 346 ASP B CA 1
ATOM 5690 C C . ASP B 1 346 ? 38.75 -0.172 -13.633 1 43.78 346 ASP B C 1
ATOM 5692 O O . ASP B 1 346 ? 37.938 -0.08 -14.555 1 43.78 346 ASP B O 1
ATOM 5696 N N . CYS B 1 347 ? 39.062 -1.328 -13.055 1 46.59 347 CYS B N 1
ATOM 5697 C CA . CYS B 1 347 ? 38.156 -2.424 -13.391 1 46.59 347 CYS B CA 1
ATOM 5698 C C . CYS B 1 347 ? 36.812 -2.238 -12.727 1 46.59 347 CYS B C 1
ATOM 5700 O O . CYS B 1 347 ? 36.656 -1.416 -11.82 1 46.59 347 CYS B O 1
ATOM 5702 N N . LEU B 1 348 ? 35.75 -2.945 -13.336 1 46.03 348 LEU B N 1
ATOM 5703 C CA . LEU B 1 348 ? 34.375 -2.771 -12.914 1 46.03 348 LEU B CA 1
ATOM 5704 C C . LEU B 1 348 ? 34.219 -2.996 -11.406 1 46.03 348 LEU B C 1
ATOM 5706 O O . LEU B 1 348 ? 33.5 -2.26 -10.734 1 46.03 348 LEU B O 1
ATOM 5710 N N . LYS B 1 349 ? 35.031 -3.963 -10.867 1 49.19 349 LYS B N 1
ATOM 5711 C CA . LYS B 1 349 ? 35.031 -4.203 -9.43 1 49.19 349 LYS B CA 1
ATOM 5712 C C . LYS B 1 349 ? 35.5 -2.969 -8.664 1 49.19 349 LYS B C 1
ATOM 5714 O O . LYS B 1 349 ? 34.875 -2.568 -7.676 1 49.19 349 LYS B O 1
ATOM 5719 N N . CYS B 1 350 ? 36.594 -2.486 -9.203 1 51.12 350 CYS B N 1
ATOM 5720 C CA . CYS B 1 350 ? 37.188 -1.332 -8.531 1 51.12 350 CYS B CA 1
ATOM 5721 C C . CYS B 1 350 ? 36.25 -0.12 -8.617 1 51.12 350 CYS B C 1
ATOM 5723 O O . CYS B 1 350 ? 36.188 0.682 -7.684 1 51.12 350 CYS B O 1
ATOM 5725 N N . LYS B 1 351 ? 35.531 -0.128 -9.672 1 48.03 351 LYS B N 1
ATOM 5726 C CA . LYS B 1 351 ? 34.625 0.986 -9.844 1 48.03 351 LYS B CA 1
ATOM 5727 C C . LYS B 1 351 ? 33.438 0.871 -8.875 1 48.03 351 LYS B C 1
ATOM 5729 O O . LYS B 1 351 ? 33.031 1.863 -8.273 1 48.03 351 LYS B O 1
ATOM 5734 N N . ILE B 1 352 ? 33.031 -0.287 -8.805 1 48.28 352 ILE B N 1
ATOM 5735 C CA . ILE B 1 352 ? 31.938 -0.533 -7.871 1 48.28 352 ILE B CA 1
ATOM 5736 C C . ILE B 1 352 ? 32.406 -0.297 -6.438 1 48.28 352 ILE B C 1
ATOM 5738 O O . ILE B 1 352 ? 31.719 0.339 -5.645 1 48.28 352 ILE B O 1
ATOM 5742 N N . ILE B 1 353 ? 33.719 -0.681 -6.105 1 46.06 353 ILE B N 1
ATOM 5743 C CA . ILE B 1 353 ? 34.281 -0.515 -4.773 1 46.06 353 ILE B CA 1
ATOM 5744 C C . ILE B 1 353 ? 34.562 0.965 -4.508 1 46.06 353 ILE B C 1
ATOM 5746 O O . ILE B 1 353 ? 34.312 1.461 -3.408 1 46.06 353 ILE B O 1
ATOM 5750 N N . ARG B 1 354 ? 35.156 1.673 -5.465 1 46.22 354 ARG B N 1
ATOM 5751 C CA . ARG B 1 354 ? 35.469 3.086 -5.309 1 46.22 354 ARG B CA 1
ATOM 5752 C C . ARG B 1 354 ? 34.219 3.914 -5.078 1 46.22 354 ARG B C 1
ATOM 5754 O O . ARG B 1 354 ? 34.219 4.879 -4.309 1 46.22 354 ARG B O 1
ATOM 5761 N N . GLU B 1 355 ? 33.219 3.617 -5.785 1 43.19 355 GLU B N 1
ATOM 5762 C CA . GLU B 1 355 ? 31.969 4.367 -5.578 1 43.19 355 GLU B CA 1
ATOM 5763 C C . GLU B 1 355 ? 31.375 4.082 -4.203 1 43.19 355 GLU B C 1
ATOM 5765 O O . GLU B 1 355 ? 30.688 4.934 -3.629 1 43.19 355 GLU B O 1
ATOM 5770 N N . HIS B 1 356 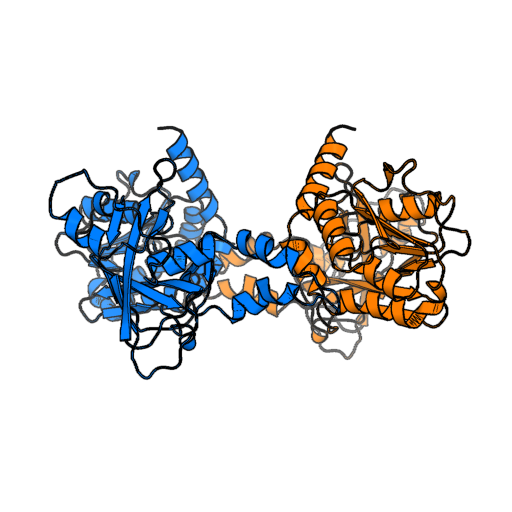? 31.641 2.975 -3.574 1 41.31 356 HIS B N 1
ATOM 5771 C CA . HIS B 1 356 ? 31.125 2.631 -2.258 1 41.31 356 HIS B CA 1
ATOM 5772 C C . HIS B 1 356 ? 32.156 2.939 -1.163 1 41.31 356 HIS B C 1
ATOM 5774 O O . HIS B 1 356 ? 31.828 2.865 0.026 1 41.31 356 HIS B O 1
ATOM 5780 N N . SER B 1 357 ? 33.438 3.1 -1.457 1 35.19 357 SER B N 1
ATOM 5781 C CA . SER B 1 357 ? 34.406 3.502 -0.446 1 35.19 357 SER B CA 1
ATOM 5782 C C . SER B 1 357 ? 34.406 5.016 -0.259 1 35.19 357 SER B C 1
ATOM 5784 O O . SER B 1 357 ? 35.25 5.547 0.485 1 35.19 357 SER B O 1
ATOM 5786 N N . LYS B 1 358 ? 33.562 5.723 -0.867 1 33.03 358 LYS B N 1
ATOM 5787 C CA . LYS B 1 358 ? 33.5 7.137 -0.503 1 33.03 358 LYS B CA 1
ATOM 5788 C C . LYS B 1 358 ? 32.375 7.387 0.496 1 33.03 358 LYS B C 1
ATOM 5790 O O . LYS B 1 358 ? 31.266 6.828 0.364 1 33.03 358 LYS B O 1
#

InterPro domains:
  IPR025799 Protein arginine N-methyltransferase [PS51678] (8-320)
  IPR025799 Protein arginine N-methyltransferase [PTHR11006] (7-322)
  IPR029063 S-adenosyl-L-methionine-dependent methyltransferase superfamily [G3DSA:3.40.50.150] (4-153)
  IPR029063 S-adenosyl-L-methionine-dependent methyltransferase superfamily [SSF53335] (14-323)
  IPR055135 Protein arginine N-methyltransferase domain [PF22528] (155-321)

Sequence (716 aa):
MELNNIVDDEYFKSYFNLNVHEVMLKDKPRTLAYKNAIELNSIDFQDKVVIDVGSGTGILSMFAAKAGAKRVYAIEGSLMAGYCSQLVQHNKLDSIIKVVHKRMEEITDEIEDEKVDIIISEWMGFYLFHESMLNSVLYARDRYLKDNGIMFPSRADIFLAPVNMNKLMDKKINFWNDVYGFDFSILSEPALQELPAPYVEYLEKDQLVLKENKILSVNFNTITCEELEDIIINNIDFKFPENIKPKTIHGFGIWFICYFDGSKGTVELSTAPGDPETHWKQTTILLPSGIDLEGGETMTCRLQMTQDSLNKRIYDLNLEFPDDEEQEMEQDGDDDDDEEHEESCDCLKCKIIREHSKMELNNIVDDEYFKSYFNLNVHEVMLKDKPRTLAYKNAIELNSIDFQDKVVIDVGSGTGILSMFAAKAGAKRVYAIEGSLMAGYCSQLVQHNKLDSIIKVVHKRMEEITDEIEDEKVDIIISEWMGFYLFHESMLNSVLYARDRYLKDNGIMFPSRADIFLAPVNMNKLMDKKINFWNDVYGFDFSILSEPALQELPAPYVEYLEKDQLVLKENKILSVNFNTITCEELEDIIINNIDFKFPENIKPKTIHGFGIWFICYFDGSKGTVELSTAPGDPETHWKQTTILLPSGIDLEGGETMTCRLQMTQDSLNKRIYDLNLEFPDDEEQEMEQDGDDDDDEEHEESCDCLKCKIIREHSK

pLDDT: mean 88.39, std 17.85, range [31.56, 98.94]

Secondary structure (DSSP, 8-state):
-HHHHHHHHHHHHHTT-HHHHHHHHH-HHHHHHHHHHHHHTGGGTTT-EEEEET-TTSHHHHHHHHTT-SEEEEE--STHHHHHHHHHHHTT-TTTEEEE-S-GGG-SSS---SSEEEEEE---BTTBTTT--HHHHHHHHHHHEEEEEEEES-EEEEEEEEE--HHHHHHHTGGGG-BTTB--GGGHHHHHHTS-SSEEEPPPGGGBSS--EEEEEEETTT--HHHHHEEEEEEEEEE--TTS----EEEEEEEEEEEEE-SS-EEEEE--TTSPP-SS-EEEEEEEEEE-PPTT-EEEEEEEEEE-SS-TT-EEEEEE---HHHHHHTTS----------TT--SHHHHHHHHH--/-HHHHHHHHHHHHHTT-HHHHHHHHH-HHHHHHHHHHHHHTGGGTTT-EEEEET-TTSHHHHHHHHTT-SEEEEE--STHHHHHHHHHHHTT-TTTEEEE-S-GGG-SSS---SSEEEEEE---BTTBTTT-THHHHHHHHHHHEEEEEEEES-EEEEEEEEE--HHHHHHHTGGGG-BTTB--GGGHHHHHHTS-SSEEEPPPGGGBSS--EEEEEEETTT--HHHHHEEEEEEEEEEPPTTS----EEEEEEEEEEEEE-SS-EEEEE--TTSPP-SS-EEEEEEEEEE-PPTT-EEEEEEEEEE-SS-TT-EEEEEE---HHHHHHTTS----------TT--SHHHHHHHHH--

Nearest PDB structures (foldseek):
  6p7i-assembly1_A  TM=9.091E-01  e=3.086E-34  Homo sapiens
  5lv5-assembly1_A  TM=9.099E-01  e=7.678E-32  Mus musculus
  4c06-assembly1_A-2  TM=9.106E-01  e=1.427E-31  Mus musculus
  6sq3-assembly1_B  TM=8.913E-01  e=6.721E-31  Mus musculus
  6wad-assembly1_A-2  TM=8.510E-01  e=4.634E-31  Homo sapiens

Organism: Dictyostelium discoideum (NCBI:txid44689)

Foldseek 3Di:
DPLQVVLVVVVQQVLVDVVVVVQQVPQCLNLVLLLVLCQLQLVLLAQWEEEEAQCQLVSSVVSSVVSHHQAYEDEHQHPSLVNNCVVCVVVPNCNHYDGDHHQLVPDDPSDPAQAGAEYEYDQAAALGCFQNSLQSSLVCLVRHHDPNHFYVQFKKWKKKFFFFDVVVCVVQAVCQCADPRDHRNVCRLVSLVPADVFHFDAAAPVRGPFDMDRFDMDGSNDDHPVCVQKPKTWFDKDWAAQPDDKGWGFWMKMWMKTWGDHPSGIGIRGLDHNPPHGPRHIITGGASDIDTDHHGDMFTKMWMWHQDPSHNSHIDIDIGGDDPVVVVVVVPPDPDDPPDPDQPDPDPVNVSVVVVVD/DVLQVVLVVVVQQVLVDVVVVVQQVPQCLNLVLLLVLCQLQLVLLAQWEEEEAQCQLNSSVVSSVVSHHQAYEDEHQHPSLVNNCVVCVVVPNCNHYDGDHHQLVPDDPSDPAQAGAEYEYDQAAALGCFQNSLQSSLVCLVRHHDPNHFYVQFKKWKKKFFFFDVVVCVVQAVCQCADPRDHRNVCRLVSLVPADVFHFDAAAPVRGQFDMDRFDMDGSNDDHPVCVQKPKTWFDKDWAAQPDDKGWGFWMKMWMKTWHDHPSGIGIRGLDHNPPHGPRHIITGGASDIDTDHHGDMFTKMWMWHQDPSHNSHIDIDIGGDDPVVVVVVVPPDPDDPPDPDQPDPDPVNVSVVVVVD